Protein AF-A0A2V0PRF2-F1 (afdb_monomer)

Radius of gyration: 30.14 Å; Cα contacts (8 Å, |Δi|>4): 1017; chains: 1; bounding box: 95×59×91 Å

Foldseek 3Di:
DDDDDDDDDDDDDDPDDDDPDDDDDDDDDDDDDDDDPPPPVVVVVVVVVVVVVVVVPPPDPDDDPPVVVVPVVVVVVVVVVPDDDDDDDDDDDDDDDDDDDDDPVVVVVVVVVVVVVVVVVVVVVVVPPDDLPDLPLDDPCQPVLDDPQLPDDVPDPAWDKDWDNALRGRCSVNVPPQPQDDQLPPDDDPGALNVVCVVVVWTKMWHWAPAPPIFIAIDTDCQFAVAQRVCCNPHVDHLLQVLLVLCVLQLCCCQPVLEAEEEAALCQLNRSVLSNLSSNAQYEYEDQDSNSVSSNSSRCSRRVSSVRYHYDNAHAFLDFPPFFWKFWAQQGYNRSQTATVSLSPDPVDCSVDGTDIGGHTYDAPCVVQVQAAHSEYEEEHNLRRLGNLNSCVVCLLVLRYFKYKYKQFLQSCVSVVVLLCSLSRLVSVLVCCDHNNNWWKFFPDDDDDPDPPPHSPDDAAAGATADNLQSVQSNLQSVQCVVQNQQRSFDFFPLCVVLLLEDRDPPLSGDQSHQRQQAQGMGMMMIGPDPVCVRRRHHQHDGQEGPPDQLLQFLAHDPPDDCFFGNNHGLVVLLVVCVVVVPDQSRSSNSQSSRSHDNDDVDDDVVSRCSRRVCSNVVRGRDDD

Nearest PDB structures (foldseek):
  3egi-assembly1_C  TM=5.887E-01  e=9.702E-04  Homo sapiens
  3egi-assembly1_D  TM=5.951E-01  e=1.515E-03  Homo sapiens
  4htf-assembly1_B  TM=4.387E-01  e=1.282E-03  Escherichia coli O157:H7
  7fbo-assembly1_A  TM=4.657E-01  e=1.433E-03  Streptomyces sp. RI-18-2
  8ryd-assembly1_B  TM=5.521E-01  e=2.325E-02  Pseudomonas aeruginosa

Organism: NCBI:txid307507

Mean predicted aligned error: 15.58 Å

Secondary structure (DSSP, 8-state):
------------------------------------SSHHHHHHHHHHHHHHHHHTT---SS--SSSHHHHHHHHHHHHTTS---------------------HHHHHHHHHHHHHHHHHHHHHHHTT-S------S--TTTTSS---S----TTS-TT--EE--STT----TTS-S--S-SS-TT--SSS-HHHHHHHTT---EEEE-SSSSP-EEEE--TTTBTTHHHHHHHHS-SSHHHHHHHHHHHIIIIIITS--EEEEES-TT-HHHHHHHHTT-EEEEE---HHHHHHHHHHHHHTT-TTTEEEE-EEE-SSTTSS-EEEEE-SSB-GGG-EETTTT--TTS--SSPPEEEEEEEE-HHHHHTT--BSEEEE-STT-HHHHHHTTHHHHHTT-B-EEEEEE-THHHHHTT-GGGGGHHHHHHHHHHSSTT--EEEEE--SS-----S-TTSPP-PPEEE-HHHHHHHHHHHHHHHHH-GGGS-PPPHHHHHTT-S---TTTTS-TTSSGGG-SS-EEEEEE--TTTHHHH-SSBPSSS-TTS-TTT-SSPPTTT-SEEGGGEEHHHHHHHHHHTT--HHHHHHHHHHTT----TTS--HHHHHHHHHHHHHT-SSS--

Structure (mmCIF, N/CA/C/O backbone):
data_AF-A0A2V0PRF2-F1
#
_entry.id   AF-A0A2V0PRF2-F1
#
loop_
_atom_site.group_PDB
_atom_site.id
_atom_site.type_symbol
_atom_site.label_atom_id
_atom_site.label_alt_id
_atom_site.label_comp_id
_atom_site.label_asym_id
_atom_site.label_entity_id
_atom_site.label_seq_id
_atom_site.pdbx_PDB_ins_code
_atom_site.Cartn_x
_atom_site.Cartn_y
_atom_site.Cartn_z
_atom_site.occupancy
_atom_site.B_iso_or_equiv
_atom_site.auth_seq_id
_atom_site.auth_comp_id
_atom_site.auth_asym_id
_atom_site.auth_atom_id
_atom_site.pdbx_PDB_model_num
ATOM 1 N N . MET A 1 1 ? -32.123 -7.898 -39.914 1.00 29.69 1 MET A N 1
ATOM 2 C CA . MET A 1 1 ? -32.311 -8.530 -41.232 1.00 29.69 1 MET A CA 1
ATOM 3 C C . MET A 1 1 ? -31.373 -9.713 -41.287 1.00 29.69 1 MET A C 1
ATOM 5 O O . MET A 1 1 ? -30.166 -9.516 -41.301 1.00 29.69 1 MET A O 1
ATOM 9 N N . ASP A 1 2 ? -31.953 -10.904 -41.193 1.00 25.97 2 ASP A N 1
ATOM 10 C CA . ASP A 1 2 ? -31.280 -12.188 -41.360 1.00 25.97 2 ASP A CA 1
ATOM 11 C C . ASP A 1 2 ? -30.838 -12.408 -42.809 1.00 25.97 2 ASP A C 1
ATOM 13 O O . ASP A 1 2 ? -31.520 -11.962 -43.732 1.00 25.97 2 ASP A O 1
ATOM 17 N N . LEU A 1 3 ? -29.748 -13.166 -42.978 1.00 24.22 3 LEU A N 1
ATOM 18 C CA . LEU A 1 3 ? -29.686 -14.452 -43.698 1.00 24.22 3 LEU A CA 1
ATOM 19 C C . LEU A 1 3 ? -28.288 -14.664 -44.305 1.00 24.22 3 LEU A C 1
ATOM 21 O O . LEU A 1 3 ? -27.900 -13.967 -45.237 1.00 24.22 3 LEU A O 1
ATOM 25 N N . LEU A 1 4 ? -27.562 -15.676 -43.815 1.00 28.59 4 LEU A N 1
ATOM 26 C CA . LEU A 1 4 ? -27.234 -16.921 -44.538 1.00 28.59 4 LEU A CA 1
ATOM 27 C C . LEU A 1 4 ? -26.155 -17.713 -43.769 1.00 28.59 4 LEU A C 1
ATOM 29 O O . LEU A 1 4 ? -25.114 -17.178 -43.401 1.00 28.59 4 LEU A O 1
ATOM 33 N N . GLY A 1 5 ? -26.452 -18.990 -43.500 1.00 22.92 5 GLY A N 1
ATOM 34 C CA . GLY A 1 5 ? -25.645 -19.918 -42.701 1.00 22.92 5 GLY A CA 1
ATOM 35 C C . GLY A 1 5 ? -24.659 -20.798 -43.506 1.00 22.92 5 GLY A C 1
ATOM 36 O O . GLY A 1 5 ? -24.055 -20.316 -44.459 1.00 22.92 5 GLY A O 1
ATOM 37 N N . PRO A 1 6 ? -24.423 -22.069 -43.110 1.00 38.72 6 PRO A N 1
ATOM 38 C CA . PRO A 1 6 ? -23.090 -22.511 -42.682 1.00 38.72 6 PRO A CA 1
ATOM 39 C C . PRO A 1 6 ? -22.491 -23.679 -43.496 1.00 38.72 6 PRO A C 1
ATOM 41 O O . PRO A 1 6 ? -23.211 -24.561 -43.951 1.00 38.72 6 PRO A O 1
ATOM 44 N N . ALA A 1 7 ? -21.157 -23.738 -43.597 1.00 24.64 7 ALA A N 1
ATOM 45 C CA . ALA A 1 7 ? -20.334 -24.895 -44.011 1.00 24.64 7 ALA A CA 1
ATOM 46 C C . ALA A 1 7 ? -18.846 -24.505 -43.826 1.00 24.64 7 ALA A C 1
ATOM 48 O O . ALA A 1 7 ? -18.511 -23.348 -44.022 1.00 24.64 7 ALA A O 1
ATOM 49 N N . SER A 1 8 ? -17.856 -25.330 -43.481 1.00 24.64 8 SER A N 1
ATOM 50 C CA . SER A 1 8 ? -17.729 -26.774 -43.286 1.00 24.64 8 SER A CA 1
ATOM 51 C C . SER A 1 8 ? -16.437 -27.051 -42.488 1.00 24.64 8 SER A C 1
ATOM 53 O O . SER A 1 8 ? -15.533 -26.219 -42.420 1.00 24.64 8 SER A O 1
ATOM 55 N N . LYS A 1 9 ? -16.362 -28.236 -41.877 1.00 27.78 9 LYS A N 1
ATOM 56 C CA . LYS A 1 9 ? -15.191 -28.780 -41.178 1.00 27.78 9 LYS A CA 1
ATOM 57 C C . LYS A 1 9 ? -14.053 -29.085 -42.164 1.00 27.78 9 LYS A C 1
ATOM 59 O O . LYS A 1 9 ? -14.246 -29.888 -43.070 1.00 27.78 9 LYS A O 1
ATOM 64 N N . ALA A 1 10 ? -12.852 -28.581 -41.891 1.00 26.11 10 ALA A N 1
ATOM 65 C CA . ALA A 1 10 ? -11.599 -29.157 -42.378 1.00 26.11 10 ALA A CA 1
ATOM 66 C C . ALA A 1 10 ? -10.557 -29.099 -41.253 1.00 26.11 10 ALA A C 1
ATOM 68 O O . ALA A 1 10 ? -10.293 -28.045 -40.678 1.00 26.11 10 ALA A O 1
ATOM 69 N N . GLY A 1 11 ? -10.034 -30.267 -40.881 1.00 26.08 11 GLY A N 1
ATOM 70 C CA . GLY A 1 11 ? -9.089 -30.428 -39.787 1.00 26.08 11 GLY A CA 1
ATOM 71 C C . GLY A 1 11 ? -7.714 -29.863 -40.124 1.00 26.08 11 GLY A C 1
ATOM 72 O O . GLY A 1 11 ? -7.108 -30.238 -41.124 1.00 26.08 11 GLY A O 1
ATOM 73 N N . ALA A 1 12 ? -7.192 -29.033 -39.227 1.00 26.14 12 ALA A N 1
ATOM 74 C CA . ALA A 1 12 ? -5.776 -28.717 -39.142 1.00 26.14 12 ALA A CA 1
ATOM 75 C C . ALA A 1 12 ? -5.270 -29.176 -37.770 1.00 26.14 12 ALA A C 1
ATOM 77 O O . ALA A 1 12 ? -5.817 -28.819 -36.725 1.00 26.14 12 ALA A O 1
ATOM 78 N N . LYS A 1 13 ? -4.251 -30.038 -37.793 1.00 25.23 13 LYS A N 1
ATOM 79 C CA . LYS A 1 13 ? -3.547 -30.574 -36.625 1.00 25.23 13 LYS A CA 1
ATOM 80 C C . LYS A 1 13 ? -3.116 -29.431 -35.696 1.00 25.23 13 LYS A C 1
ATOM 82 O O . LYS A 1 13 ? -2.273 -28.622 -36.070 1.00 25.23 13 LYS A O 1
ATOM 87 N N . ARG A 1 14 ? -3.653 -29.407 -34.472 1.00 24.80 14 ARG A N 1
ATOM 88 C CA . ARG A 1 14 ? -3.139 -28.584 -33.369 1.00 24.80 14 ARG A CA 1
ATOM 89 C C . ARG A 1 14 ? -1.731 -29.071 -33.010 1.00 24.80 14 ARG A C 1
ATOM 91 O O . ARG A 1 14 ? -1.584 -30.140 -32.427 1.00 24.80 14 ARG A O 1
ATOM 98 N N . ARG A 1 15 ? -0.704 -28.293 -33.354 1.00 25.70 15 ARG A N 1
ATOM 99 C CA . ARG A 1 15 ? 0.551 -28.267 -32.592 1.00 25.70 15 ARG A CA 1
ATOM 100 C C . ARG A 1 15 ? 0.304 -27.318 -31.421 1.00 25.70 15 ARG A C 1
ATOM 102 O O . ARG A 1 15 ? -0.034 -26.161 -31.649 1.00 25.70 15 ARG A O 1
ATOM 109 N N . GLY A 1 16 ? 0.339 -27.843 -30.199 1.00 25.50 16 GLY A N 1
ATOM 110 C CA . GLY A 1 16 ? 0.165 -27.041 -28.989 1.00 25.50 16 GLY A CA 1
ATOM 111 C C . GLY A 1 16 ? 1.356 -26.101 -28.772 1.00 25.50 16 GLY A C 1
ATOM 112 O O . GLY A 1 16 ? 2.463 -26.440 -29.194 1.00 25.50 16 GLY A O 1
ATOM 113 N N . PRO A 1 17 ? 1.166 -24.940 -28.127 1.00 26.80 17 PRO A N 1
ATOM 114 C CA . PRO A 1 17 ? 2.283 -24.173 -27.612 1.00 26.80 17 PRO A CA 1
ATOM 115 C C . PRO A 1 17 ? 2.767 -24.815 -26.308 1.00 26.80 17 PRO A C 1
ATOM 117 O O . PRO A 1 17 ? 1.995 -25.057 -25.380 1.00 26.80 17 PRO A O 1
ATOM 120 N N . HIS A 1 18 ? 4.058 -25.130 -26.292 1.00 24.34 18 HIS A N 1
ATOM 121 C CA . HIS A 1 18 ? 4.812 -25.573 -25.131 1.00 24.34 18 HIS A CA 1
ATOM 122 C C . HIS A 1 18 ? 4.741 -24.507 -24.031 1.00 24.34 18 HIS A C 1
ATOM 124 O O . HIS A 1 18 ? 5.303 -23.426 -24.174 1.00 24.34 18 HIS A O 1
ATOM 130 N N . ALA A 1 19 ? 4.063 -24.829 -22.932 1.00 24.36 19 ALA A N 1
ATOM 131 C CA . ALA A 1 19 ? 4.240 -24.141 -21.665 1.00 24.36 19 ALA A CA 1
ATOM 132 C C . ALA A 1 19 ? 5.556 -24.635 -21.048 1.00 24.36 19 ALA A C 1
ATOM 134 O O . ALA A 1 19 ? 5.677 -25.816 -20.714 1.00 24.36 19 ALA A O 1
ATOM 135 N N . TYR A 1 20 ? 6.547 -23.755 -20.919 1.00 22.59 20 TYR A N 1
ATOM 136 C CA . TYR A 1 20 ? 7.705 -24.016 -20.070 1.00 22.59 20 TYR A CA 1
ATOM 137 C C . TYR A 1 20 ? 7.270 -23.857 -18.611 1.00 22.59 20 TYR A C 1
ATOM 139 O O . TYR A 1 20 ? 7.243 -22.766 -18.055 1.00 22.59 20 TYR A O 1
ATOM 147 N N . VAL A 1 21 ? 6.887 -24.984 -18.016 1.00 21.50 21 VAL A N 1
ATOM 148 C CA . VAL A 1 21 ? 6.813 -25.185 -16.571 1.00 21.50 21 VAL A CA 1
ATOM 149 C C . VAL A 1 21 ? 8.146 -25.792 -16.154 1.00 21.50 21 VAL A C 1
ATOM 151 O O . VAL A 1 21 ? 8.481 -26.882 -16.609 1.00 21.50 21 VAL A O 1
ATOM 154 N N . HIS A 1 22 ? 8.878 -25.141 -15.255 1.00 25.11 22 HIS A N 1
ATOM 155 C CA . HIS A 1 22 ? 9.787 -25.859 -14.367 1.00 25.11 22 HIS A CA 1
ATOM 156 C C . HIS A 1 22 ? 9.635 -25.342 -12.940 1.00 25.11 22 HIS A C 1
ATOM 158 O O . HIS A 1 22 ? 10.240 -24.359 -12.529 1.00 25.11 22 HIS A O 1
ATOM 164 N N . ALA A 1 23 ? 8.809 -26.069 -12.190 1.00 22.52 23 ALA A N 1
ATOM 165 C CA . ALA A 1 23 ? 8.981 -26.248 -10.763 1.00 22.52 23 ALA A CA 1
ATOM 166 C C . ALA A 1 23 ? 10.203 -27.152 -10.526 1.00 22.52 23 ALA A C 1
ATOM 168 O O . ALA A 1 23 ? 10.383 -28.155 -11.222 1.00 22.52 23 ALA A O 1
ATOM 169 N N . LEU A 1 24 ? 11.011 -26.830 -9.520 1.00 23.36 24 LEU A N 1
ATOM 170 C CA . LEU A 1 24 ? 11.963 -27.758 -8.915 1.00 23.36 24 LEU A CA 1
ATOM 171 C C . LEU A 1 24 ? 11.777 -27.697 -7.400 1.00 23.36 24 LEU A C 1
ATOM 173 O O . LEU A 1 24 ? 12.422 -26.931 -6.695 1.00 23.36 24 LEU A O 1
ATOM 177 N N . ALA A 1 25 ? 10.868 -28.537 -6.915 1.00 21.58 25 ALA A N 1
ATOM 178 C CA . ALA A 1 25 ? 10.921 -29.059 -5.562 1.00 21.58 25 ALA A CA 1
ATOM 179 C C . ALA A 1 25 ? 11.665 -30.396 -5.624 1.00 21.58 25 ALA A C 1
ATOM 181 O O . ALA A 1 25 ? 11.168 -31.309 -6.275 1.00 21.58 25 ALA A O 1
ATOM 182 N N . MET A 1 26 ? 12.813 -30.536 -4.951 1.00 22.86 26 MET A N 1
ATOM 183 C CA . MET A 1 26 ? 13.276 -31.832 -4.436 1.00 22.86 26 MET A CA 1
ATOM 184 C C . MET A 1 26 ? 14.108 -31.666 -3.156 1.00 22.86 26 MET A C 1
ATOM 186 O O . MET A 1 26 ? 15.050 -30.886 -3.069 1.00 22.86 26 MET A O 1
ATOM 190 N N . THR A 1 27 ? 13.698 -32.459 -2.171 1.00 22.50 27 THR A N 1
ATOM 191 C CA . THR A 1 27 ? 14.249 -32.734 -0.838 1.00 22.50 27 THR A CA 1
ATOM 192 C C . THR A 1 27 ? 15.746 -33.080 -0.801 1.00 22.50 27 THR A C 1
ATOM 194 O O . THR A 1 27 ? 16.223 -33.747 -1.722 1.00 22.50 27 THR A O 1
ATOM 197 N N . PRO A 1 28 ? 16.473 -32.807 0.304 1.00 24.98 28 PRO A N 1
ATOM 198 C CA . PRO A 1 28 ? 17.840 -33.283 0.472 1.00 24.98 28 PRO A CA 1
ATOM 199 C C . PRO A 1 28 ? 17.897 -34.682 1.118 1.00 24.98 28 PRO A C 1
ATOM 201 O O . PRO A 1 28 ? 17.396 -34.907 2.220 1.00 24.98 28 PRO A O 1
ATOM 204 N N . ARG A 1 29 ? 18.603 -35.615 0.470 1.00 23.17 29 ARG A N 1
ATOM 205 C CA . ARG A 1 29 ? 19.338 -36.707 1.136 1.00 23.17 29 ARG A CA 1
ATOM 206 C C . ARG A 1 29 ? 20.805 -36.611 0.719 1.00 23.17 29 ARG A C 1
ATOM 208 O O . ARG A 1 29 ? 21.102 -36.338 -0.437 1.00 23.17 29 ARG A O 1
ATOM 215 N N . GLY A 1 30 ? 21.694 -36.728 1.704 1.00 23.64 30 GLY A N 1
ATOM 216 C CA . GLY A 1 30 ? 23.056 -36.199 1.651 1.00 23.64 30 GLY A CA 1
ATOM 217 C C . GLY A 1 30 ? 24.133 -37.075 1.012 1.00 23.64 30 GLY A C 1
ATOM 218 O O . GLY A 1 30 ? 23.938 -38.264 0.794 1.00 23.64 30 GLY A O 1
ATOM 219 N N . SER A 1 31 ? 25.308 -36.463 0.829 1.00 22.80 31 SER A N 1
ATOM 220 C CA . SER A 1 31 ? 26.638 -37.076 0.985 1.00 22.80 31 SER A CA 1
ATOM 221 C C . SER A 1 31 ? 27.746 -36.007 0.887 1.00 22.80 31 SER A C 1
ATOM 223 O O . SER A 1 31 ? 27.827 -35.278 -0.094 1.00 22.80 31 SER A O 1
ATOM 225 N N . SER A 1 32 ? 28.561 -35.939 1.942 1.00 27.31 32 SER A N 1
ATOM 226 C CA . SER A 1 32 ? 29.949 -35.453 2.100 1.00 27.31 32 SER A CA 1
ATOM 227 C C . SER A 1 32 ? 30.761 -34.868 0.918 1.00 27.31 32 SER A C 1
ATOM 229 O O . SER A 1 32 ? 30.954 -35.545 -0.086 1.00 27.31 32 SER A O 1
ATOM 231 N N . GLY A 1 33 ? 31.471 -33.752 1.186 1.00 24.98 33 GLY A N 1
ATOM 232 C CA . GLY A 1 33 ? 32.908 -33.617 0.857 1.00 24.98 33 GLY A CA 1
ATOM 233 C C . GLY A 1 33 ? 33.387 -32.394 0.044 1.00 24.98 33 GLY A C 1
ATOM 234 O O . GLY A 1 33 ? 33.352 -32.430 -1.174 1.00 24.98 33 GLY A O 1
ATOM 235 N N . GLY A 1 34 ? 33.985 -31.402 0.730 1.00 27.88 34 GLY A N 1
ATOM 236 C CA . GLY A 1 34 ? 35.212 -30.693 0.301 1.00 27.88 34 GLY A CA 1
ATOM 237 C C . GLY A 1 34 ? 35.130 -29.448 -0.608 1.00 27.88 34 GLY A C 1
ATOM 238 O O . GLY A 1 34 ? 34.892 -29.584 -1.798 1.00 27.88 34 GLY A O 1
ATOM 239 N N . ALA A 1 35 ? 35.482 -28.263 -0.070 1.00 28.45 35 ALA A N 1
ATOM 240 C CA . ALA A 1 35 ? 36.445 -27.293 -0.652 1.00 28.45 35 ALA A CA 1
ATOM 241 C C . ALA A 1 35 ? 36.462 -25.952 0.130 1.00 28.45 35 ALA A C 1
ATOM 243 O O . ALA A 1 35 ? 35.552 -25.141 0.008 1.00 28.45 35 ALA A O 1
ATOM 244 N N . GLY A 1 36 ? 37.526 -25.699 0.908 1.00 32.12 36 GLY A N 1
ATOM 245 C CA . GLY A 1 36 ? 37.708 -24.503 1.754 1.00 32.12 36 GLY A CA 1
ATOM 246 C C . GLY A 1 36 ? 38.948 -23.652 1.439 1.00 32.12 36 GLY A C 1
ATOM 247 O O . GLY A 1 36 ? 39.437 -22.956 2.319 1.00 32.12 36 GLY A O 1
ATOM 248 N N . ALA A 1 37 ? 39.495 -23.696 0.219 1.00 35.78 37 ALA A N 1
ATOM 249 C CA . ALA A 1 37 ? 40.775 -23.037 -0.097 1.00 35.78 37 ALA A CA 1
ATOM 250 C C . ALA A 1 37 ? 40.674 -21.731 -0.920 1.00 35.78 37 ALA A C 1
ATOM 252 O O . ALA A 1 37 ? 41.678 -21.046 -1.086 1.00 35.78 37 ALA A O 1
ATOM 253 N N . ALA A 1 38 ? 39.492 -21.338 -1.412 1.00 33.38 38 ALA A N 1
ATOM 254 C CA . ALA A 1 38 ? 39.351 -20.146 -2.265 1.00 33.38 38 ALA A CA 1
ATOM 255 C C . ALA A 1 38 ? 39.088 -18.831 -1.491 1.00 33.38 38 ALA A C 1
ATOM 257 O O . ALA A 1 38 ? 39.388 -17.753 -1.996 1.00 33.38 38 ALA A O 1
ATOM 258 N N . GLY A 1 39 ? 38.581 -18.896 -0.251 1.00 32.72 39 GLY A N 1
ATOM 259 C CA . GLY A 1 39 ? 38.148 -17.712 0.513 1.00 32.72 39 GLY A CA 1
ATOM 260 C C . GLY A 1 39 ? 39.260 -16.902 1.197 1.00 32.72 39 GLY A C 1
ATOM 261 O O . GLY A 1 39 ? 39.084 -15.716 1.457 1.00 32.72 39 GLY A O 1
ATOM 262 N N . ALA A 1 40 ? 40.427 -17.495 1.466 1.00 33.91 40 ALA A N 1
ATOM 263 C CA . ALA A 1 40 ? 41.487 -16.830 2.236 1.00 33.91 40 ALA A CA 1
ATOM 264 C C . ALA A 1 40 ? 42.335 -15.844 1.409 1.00 33.91 40 ALA A C 1
ATOM 266 O O . ALA A 1 40 ? 42.948 -14.934 1.966 1.00 33.91 40 ALA A O 1
ATOM 267 N N . ARG A 1 41 ? 42.362 -15.994 0.079 1.00 34.06 41 ARG A N 1
ATOM 268 C CA . ARG A 1 41 ? 43.188 -15.159 -0.810 1.00 34.06 41 ARG A CA 1
ATOM 269 C C . ARG A 1 41 ? 42.540 -13.796 -1.098 1.00 34.06 41 ARG A C 1
ATOM 271 O O . ARG A 1 41 ? 43.235 -12.789 -1.134 1.00 34.06 41 ARG A O 1
ATOM 278 N N . VAL A 1 42 ? 41.207 -13.762 -1.160 1.00 36.91 42 VAL A N 1
ATOM 279 C CA . VAL A 1 42 ? 40.399 -12.551 -1.404 1.00 36.91 42 VAL A CA 1
ATOM 280 C C . VAL A 1 42 ? 40.423 -11.588 -0.203 1.00 36.91 42 VAL A C 1
ATOM 282 O O . VAL A 1 42 ? 40.467 -10.373 -0.376 1.00 36.91 42 VAL A O 1
ATOM 285 N N . ALA A 1 43 ? 40.477 -12.109 1.030 1.00 34.66 43 ALA A N 1
ATOM 286 C CA . ALA A 1 43 ? 40.507 -11.286 2.245 1.00 34.66 43 ALA A CA 1
ATOM 287 C C . ALA A 1 43 ? 41.858 -10.571 2.476 1.00 34.66 43 ALA A C 1
ATOM 289 O O . ALA A 1 43 ? 41.893 -9.465 3.018 1.00 34.66 43 ALA A O 1
ATOM 290 N N . ALA A 1 44 ? 42.971 -11.174 2.045 1.00 36.66 44 ALA A N 1
ATOM 291 C CA . ALA A 1 44 ? 44.308 -10.598 2.203 1.00 36.66 44 ALA A CA 1
ATOM 292 C C . ALA A 1 44 ? 44.587 -9.465 1.196 1.00 36.66 44 ALA A C 1
ATOM 294 O O . ALA A 1 44 ? 45.215 -8.465 1.548 1.00 36.66 44 ALA A O 1
ATOM 295 N N . GLU A 1 45 ? 44.071 -9.580 -0.031 1.00 38.75 45 GLU A N 1
ATOM 296 C CA . GLU A 1 45 ? 44.194 -8.540 -1.062 1.00 38.75 45 GLU A CA 1
ATOM 297 C C . GLU A 1 45 ? 43.333 -7.304 -0.727 1.00 38.75 45 GLU A C 1
ATOM 299 O O . GLU A 1 45 ? 43.781 -6.169 -0.913 1.00 38.75 45 GLU A O 1
ATOM 304 N N . ALA A 1 46 ? 42.164 -7.500 -0.100 1.00 33.62 46 ALA A N 1
ATOM 305 C CA . ALA A 1 46 ? 41.312 -6.415 0.397 1.00 33.62 46 ALA A CA 1
ATOM 306 C C . ALA A 1 46 ? 41.952 -5.623 1.559 1.00 33.62 46 ALA A C 1
ATOM 308 O O . ALA A 1 46 ? 41.878 -4.393 1.589 1.00 33.62 46 ALA A O 1
ATOM 309 N N . ALA A 1 47 ? 42.637 -6.294 2.493 1.00 36.06 47 ALA A N 1
ATOM 310 C CA . ALA A 1 47 ? 43.299 -5.634 3.624 1.00 36.06 47 ALA A CA 1
ATOM 311 C C . ALA A 1 47 ? 44.532 -4.807 3.198 1.00 36.06 47 ALA A C 1
ATOM 313 O O . ALA A 1 47 ? 44.770 -3.719 3.731 1.00 36.06 47 ALA A O 1
ATOM 314 N N . ALA A 1 48 ? 45.286 -5.278 2.199 1.00 38.44 48 ALA A N 1
ATOM 315 C CA . ALA A 1 48 ? 46.438 -4.556 1.653 1.00 38.44 48 ALA A CA 1
ATOM 316 C C . ALA A 1 48 ? 46.026 -3.295 0.865 1.00 38.44 48 ALA A C 1
ATOM 318 O O . ALA A 1 48 ? 46.680 -2.254 0.976 1.00 38.44 48 ALA A O 1
ATOM 319 N N . ALA A 1 49 ? 44.905 -3.351 0.133 1.00 37.53 49 ALA A N 1
ATOM 320 C CA . ALA A 1 49 ? 44.360 -2.207 -0.602 1.00 37.53 49 ALA A CA 1
ATOM 321 C C . ALA A 1 49 ? 43.859 -1.082 0.328 1.00 37.53 49 ALA A C 1
ATOM 323 O O . ALA A 1 49 ? 44.037 0.101 0.025 1.00 37.53 49 ALA A O 1
ATOM 324 N N . VAL A 1 50 ? 43.296 -1.430 1.493 1.00 38.25 50 VAL A N 1
ATOM 325 C CA . VAL A 1 50 ? 42.839 -0.465 2.512 1.00 38.25 50 VAL A CA 1
ATOM 326 C C . VAL A 1 50 ? 44.021 0.218 3.216 1.00 38.25 50 VAL A C 1
ATOM 328 O O . VAL A 1 50 ? 44.003 1.436 3.408 1.00 38.25 50 VAL A O 1
ATOM 331 N N . ALA A 1 51 ? 45.090 -0.523 3.527 1.00 39.09 51 ALA A N 1
ATOM 332 C CA . ALA A 1 51 ? 46.293 0.026 4.158 1.00 39.09 51 ALA A CA 1
ATOM 333 C C . ALA A 1 51 ? 47.071 0.990 3.236 1.00 39.09 51 ALA A C 1
ATOM 335 O O . ALA A 1 51 ? 47.553 2.031 3.689 1.00 39.09 51 ALA A O 1
ATOM 336 N N . ALA A 1 52 ? 47.140 0.700 1.931 1.00 40.03 52 ALA A N 1
ATOM 337 C CA . ALA A 1 52 ? 47.797 1.571 0.952 1.00 40.03 52 ALA A CA 1
ATOM 338 C C . ALA A 1 52 ? 47.039 2.896 0.727 1.00 40.03 52 ALA A C 1
ATOM 340 O O . ALA A 1 52 ? 47.660 3.943 0.536 1.00 40.03 52 ALA A O 1
ATOM 341 N N . ARG A 1 53 ? 45.699 2.879 0.816 1.00 38.22 53 ARG A N 1
ATOM 342 C CA . ARG A 1 53 ? 44.844 4.074 0.682 1.00 38.22 53 ARG A CA 1
ATOM 343 C C . ARG A 1 53 ? 44.913 4.987 1.915 1.00 38.22 53 ARG A C 1
ATOM 345 O O . ARG A 1 53 ? 44.851 6.205 1.769 1.00 38.22 53 ARG A O 1
ATOM 352 N N . ALA A 1 54 ? 45.117 4.417 3.107 1.00 39.44 54 ALA A N 1
ATOM 353 C CA . ALA A 1 54 ? 45.290 5.164 4.357 1.00 39.44 54 ALA A CA 1
ATOM 354 C C . ALA A 1 54 ? 46.640 5.910 4.439 1.00 39.44 54 ALA A C 1
ATOM 356 O O . ALA A 1 54 ? 46.709 7.004 4.997 1.00 39.44 54 ALA A O 1
ATOM 357 N N . ALA A 1 55 ? 47.703 5.373 3.829 1.00 40.84 55 ALA A N 1
ATOM 358 C CA . ALA A 1 55 ? 49.028 6.002 3.817 1.00 40.84 55 ALA A CA 1
ATOM 359 C C . ALA A 1 55 ? 49.137 7.225 2.874 1.00 40.84 55 ALA A C 1
ATOM 361 O O . ALA A 1 55 ? 50.035 8.051 3.038 1.00 40.84 55 ALA A O 1
ATOM 362 N N . GLY A 1 56 ? 48.222 7.377 1.907 1.00 40.16 56 GLY A N 1
ATOM 363 C CA . GLY A 1 56 ? 48.223 8.481 0.934 1.00 40.16 56 GLY A CA 1
ATOM 364 C C . GLY A 1 56 ? 47.619 9.803 1.430 1.00 40.16 56 GLY A C 1
ATOM 365 O O . GLY A 1 56 ? 47.871 10.846 0.835 1.00 40.16 56 GLY A O 1
ATOM 366 N N . LEU A 1 57 ? 46.855 9.788 2.527 1.00 39.97 57 LEU A N 1
ATOM 367 C CA . LEU A 1 57 ? 46.112 10.953 3.038 1.00 39.97 57 LEU A CA 1
ATOM 368 C C . LEU A 1 57 ? 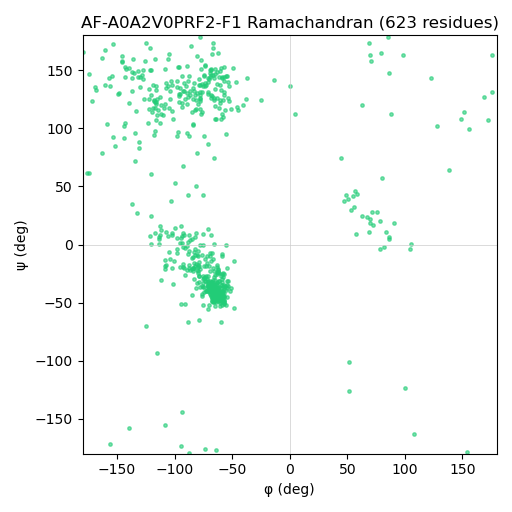46.867 11.776 4.104 1.00 39.97 57 LEU A C 1
ATOM 370 O O . LEU A 1 57 ? 46.359 12.789 4.575 1.00 39.97 57 LEU A O 1
ATOM 374 N N . ALA A 1 58 ? 48.099 11.401 4.461 1.00 39.88 58 ALA A N 1
ATOM 375 C CA . ALA A 1 58 ? 48.879 12.039 5.529 1.00 39.88 58 ALA A CA 1
ATOM 376 C C . ALA A 1 58 ? 49.925 13.056 5.021 1.00 39.88 58 ALA A C 1
ATOM 378 O O . ALA A 1 58 ? 51.103 12.986 5.375 1.00 39.88 58 ALA A O 1
ATOM 379 N N . ARG A 1 59 ? 49.518 14.028 4.195 1.00 43.53 59 ARG A N 1
ATOM 380 C CA . ARG A 1 59 ? 50.358 15.192 3.849 1.00 43.53 59 ARG A CA 1
ATOM 381 C C . ARG A 1 59 ? 49.566 16.498 3.916 1.00 43.53 59 ARG A C 1
ATOM 383 O O . ARG A 1 59 ? 49.278 17.074 2.884 1.00 43.53 59 ARG A O 1
ATOM 390 N N . HIS A 1 60 ? 49.225 16.961 5.120 1.00 34.41 60 HIS A N 1
ATOM 391 C CA . HIS A 1 60 ? 49.075 18.391 5.447 1.00 34.41 60 HIS A CA 1
ATOM 392 C C . HIS A 1 60 ? 48.952 18.581 6.975 1.00 34.41 60 HIS A C 1
ATOM 394 O O . HIS A 1 60 ? 48.229 17.818 7.618 1.00 34.41 60 HIS A O 1
ATOM 400 N N . PRO A 1 61 ? 49.640 19.562 7.594 1.00 36.84 61 PRO A N 1
ATOM 401 C CA . PRO A 1 61 ? 49.678 19.688 9.044 1.00 36.84 61 PRO A CA 1
ATOM 402 C C . PRO A 1 61 ? 48.652 20.723 9.525 1.00 36.84 61 PRO A C 1
ATOM 404 O O . PRO A 1 61 ? 48.968 21.904 9.565 1.00 36.84 61 PRO A O 1
ATOM 407 N N . ALA A 1 62 ? 47.43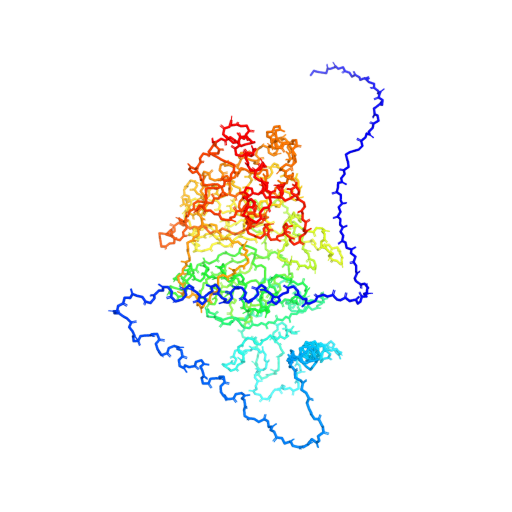8 20.287 9.881 1.00 43.69 62 ALA A N 1
ATOM 408 C CA . ALA A 1 62 ? 46.545 20.983 10.827 1.00 43.69 62 ALA A CA 1
ATOM 409 C C . ALA A 1 62 ? 45.251 20.185 11.101 1.00 43.69 62 ALA A C 1
ATOM 411 O O . ALA A 1 62 ? 44.169 20.670 10.813 1.00 43.69 62 ALA A O 1
ATOM 412 N N . THR A 1 63 ? 45.357 18.972 11.660 1.00 43.59 63 THR A N 1
ATOM 413 C CA . THR A 1 63 ? 44.271 18.256 12.387 1.00 43.59 63 THR A CA 1
ATOM 414 C C . THR A 1 63 ? 44.845 16.968 12.990 1.00 43.59 63 THR A C 1
ATOM 416 O O . THR A 1 63 ? 44.486 15.856 12.623 1.00 43.59 63 THR A O 1
ATOM 419 N N . GLY A 1 64 ? 45.820 17.112 13.893 1.00 38.47 64 GLY A N 1
ATOM 420 C CA . GLY A 1 64 ? 46.542 15.985 14.504 1.00 38.47 64 GLY A CA 1
ATOM 421 C C . GLY A 1 64 ? 45.978 15.476 15.836 1.00 38.47 64 GLY A C 1
ATOM 422 O O . GLY A 1 64 ? 46.520 14.526 16.384 1.00 38.47 64 GLY A O 1
ATOM 423 N N . ALA A 1 65 ? 44.917 16.083 16.383 1.00 36.41 65 ALA A N 1
ATOM 424 C CA . ALA A 1 65 ? 44.527 15.841 17.780 1.00 36.41 65 ALA A CA 1
ATOM 425 C C . ALA A 1 65 ? 43.240 15.017 17.995 1.00 36.41 65 ALA A C 1
ATOM 427 O O . ALA A 1 65 ? 43.022 14.544 19.104 1.00 36.41 65 ALA A O 1
ATOM 428 N N . VAL A 1 66 ? 42.401 14.785 16.976 1.00 39.91 66 VAL A N 1
ATOM 429 C CA . VAL A 1 66 ? 41.104 14.084 17.167 1.00 39.91 66 VAL A CA 1
ATOM 430 C C . VAL A 1 66 ? 41.147 12.603 16.751 1.00 39.91 66 VAL A C 1
ATOM 432 O O . VAL A 1 66 ? 40.319 11.811 17.184 1.00 39.91 66 VAL A O 1
ATOM 435 N N . VAL A 1 67 ? 42.175 12.172 16.014 1.00 41.50 67 VAL A N 1
ATOM 436 C CA . VAL A 1 67 ? 42.325 10.766 15.580 1.00 41.50 67 VAL A CA 1
ATOM 437 C C . VAL A 1 67 ? 42.993 9.882 16.654 1.00 41.50 67 VAL A C 1
ATOM 439 O O . VAL A 1 67 ? 42.799 8.670 16.671 1.00 41.50 67 VAL A O 1
ATOM 442 N N . TYR A 1 68 ? 43.711 10.469 17.619 1.00 33.53 68 TYR A N 1
ATOM 443 C CA . TYR A 1 68 ? 44.474 9.712 18.624 1.00 33.53 68 TYR A CA 1
ATOM 444 C C . TYR A 1 68 ? 43.643 9.156 19.798 1.00 33.53 68 TYR A C 1
ATOM 446 O O . TYR A 1 68 ? 44.077 8.197 20.432 1.00 33.53 68 TYR A O 1
ATOM 454 N N . MET A 1 69 ? 42.438 9.678 20.073 1.00 35.88 69 MET A N 1
ATOM 455 C CA . MET A 1 69 ? 41.578 9.129 21.140 1.00 35.88 69 MET A CA 1
ATOM 456 C C . MET A 1 69 ? 40.706 7.944 20.692 1.00 35.88 69 MET A C 1
ATOM 458 O O . MET A 1 69 ? 40.333 7.126 21.528 1.00 35.88 69 MET A O 1
ATOM 462 N N . ALA A 1 70 ? 40.443 7.780 19.391 1.00 37.91 70 ALA A N 1
ATOM 463 C CA . ALA A 1 70 ? 39.617 6.678 18.883 1.00 37.91 70 ALA A CA 1
ATOM 464 C C . ALA A 1 70 ? 40.394 5.357 18.684 1.00 37.91 70 ALA A C 1
ATOM 466 O O . ALA A 1 70 ? 39.796 4.285 18.684 1.00 37.91 70 ALA A O 1
ATOM 467 N N . LEU A 1 71 ? 41.728 5.409 18.571 1.00 39.69 71 LEU A N 1
ATOM 468 C CA . LEU A 1 71 ? 42.584 4.225 18.378 1.00 39.69 71 LEU A CA 1
ATOM 469 C C . LEU A 1 71 ? 43.127 3.620 19.690 1.00 39.69 71 LEU A C 1
ATOM 471 O O . LEU A 1 71 ? 43.488 2.445 19.716 1.00 39.69 71 LEU A O 1
ATOM 475 N N . GLY A 1 72 ? 43.140 4.373 20.798 1.00 34.03 72 GLY A N 1
ATOM 476 C CA . GLY A 1 72 ? 43.646 3.898 22.097 1.00 34.03 72 GLY A CA 1
ATOM 477 C C . GLY A 1 72 ? 42.723 2.911 22.827 1.00 34.03 72 GLY A C 1
ATOM 478 O O . GLY A 1 72 ? 43.204 2.033 23.539 1.00 34.03 72 GLY A O 1
ATOM 479 N N . GLY A 1 73 ? 41.404 3.002 22.618 1.00 35.75 73 GLY A N 1
ATOM 480 C CA . GLY A 1 73 ? 40.422 2.116 23.264 1.00 35.75 73 GLY A CA 1
ATOM 481 C C . GLY A 1 73 ? 40.376 0.700 22.679 1.00 35.75 73 GLY A C 1
ATOM 482 O O . GLY A 1 73 ? 40.076 -0.256 23.390 1.00 35.75 73 GLY A O 1
ATOM 483 N N . PHE A 1 74 ? 40.735 0.544 21.403 1.00 35.47 74 PHE A N 1
ATOM 484 C CA . PHE A 1 74 ? 40.665 -0.740 20.697 1.00 35.47 74 PHE A CA 1
ATOM 485 C C . PHE A 1 74 ? 41.844 -1.674 21.043 1.00 35.47 74 PHE A C 1
ATOM 487 O O . PHE A 1 74 ? 41.697 -2.894 21.037 1.00 35.47 74 PHE A O 1
ATOM 494 N N . LEU A 1 75 ? 43.004 -1.118 21.425 1.00 33.72 75 LEU A N 1
ATOM 495 C CA . LEU A 1 75 ? 44.204 -1.892 21.784 1.00 33.72 75 LEU A CA 1
ATOM 496 C C . LEU A 1 75 ? 44.159 -2.484 23.208 1.00 33.72 75 LEU A C 1
ATOM 498 O O . LEU A 1 75 ? 44.771 -3.519 23.460 1.00 33.72 75 LEU A O 1
ATOM 502 N N . ALA A 1 76 ? 43.420 -1.869 24.139 1.00 32.69 76 ALA A N 1
ATOM 503 C CA . ALA A 1 76 ? 43.298 -2.357 25.518 1.00 32.69 76 ALA A CA 1
ATOM 504 C C . ALA A 1 76 ? 42.392 -3.599 25.635 1.00 32.69 76 ALA A C 1
ATOM 506 O O . ALA A 1 76 ? 42.617 -4.455 26.490 1.00 32.69 76 ALA A O 1
ATOM 507 N N . TYR A 1 77 ? 41.411 -3.736 24.735 1.00 35.47 77 TYR A N 1
ATOM 508 C CA . TYR A 1 77 ? 40.499 -4.884 24.699 1.00 35.47 77 TYR A CA 1
ATOM 509 C C . TYR A 1 77 ? 41.182 -6.164 24.177 1.00 35.47 77 TYR A C 1
ATOM 511 O O . TYR A 1 77 ? 40.833 -7.269 24.583 1.00 35.47 77 TYR A O 1
ATOM 519 N N . LEU A 1 78 ? 42.223 -6.024 23.344 1.00 33.88 78 LEU A N 1
ATOM 520 C CA . LEU A 1 78 ? 43.013 -7.143 22.811 1.00 33.88 78 LEU A CA 1
ATOM 521 C C . LEU A 1 78 ? 44.030 -7.724 23.815 1.00 33.88 78 LEU A C 1
ATOM 523 O O . LEU A 1 78 ? 44.427 -8.879 23.675 1.00 33.88 78 LEU A O 1
ATOM 527 N N . LEU A 1 79 ? 44.434 -6.969 24.845 1.00 29.33 79 LEU A N 1
ATOM 528 C CA . LEU A 1 79 ? 45.463 -7.382 25.816 1.00 29.33 79 LEU A CA 1
ATOM 529 C C . LEU A 1 79 ? 44.927 -8.185 27.016 1.00 29.33 79 LEU A C 1
ATOM 531 O O . LEU A 1 79 ? 45.687 -8.925 27.636 1.00 29.33 79 LEU A O 1
ATOM 535 N N . LEU A 1 80 ? 43.628 -8.110 27.325 1.00 31.78 80 LEU A N 1
ATOM 536 C CA . LEU A 1 80 ? 43.016 -8.850 28.443 1.00 31.78 80 LEU A CA 1
ATOM 537 C C . LEU A 1 80 ? 42.627 -10.299 28.101 1.00 31.78 80 LEU A C 1
ATOM 539 O O . LEU A 1 80 ? 42.358 -11.084 29.004 1.00 31.78 80 LEU A O 1
ATOM 543 N N . ALA A 1 81 ? 42.657 -10.685 26.823 1.00 33.78 81 ALA A N 1
ATOM 544 C CA . ALA A 1 81 ? 42.294 -12.034 26.382 1.00 33.78 81 ALA A CA 1
ATOM 545 C C . ALA A 1 81 ? 43.472 -13.037 26.353 1.00 33.78 81 ALA A C 1
ATOM 547 O O . ALA A 1 81 ? 43.261 -14.198 26.013 1.00 33.78 81 ALA A O 1
ATOM 548 N N . PHE A 1 82 ? 44.706 -12.624 26.693 1.00 30.36 82 PHE A N 1
ATOM 549 C CA . PHE A 1 82 ? 45.919 -13.426 26.438 1.00 30.36 82 PHE A CA 1
ATOM 550 C C . PHE A 1 82 ? 46.675 -13.957 27.677 1.00 30.36 82 PHE A C 1
ATOM 552 O O . PHE A 1 82 ? 47.721 -14.586 27.521 1.00 30.36 82 PHE A O 1
ATOM 559 N N . VAL A 1 83 ? 46.181 -13.766 28.910 1.00 29.14 83 VAL A N 1
ATOM 560 C CA . VAL A 1 83 ? 46.872 -14.236 30.134 1.00 29.14 83 VAL A CA 1
ATOM 561 C C . VAL A 1 83 ? 46.035 -15.270 30.896 1.00 29.14 83 VAL A C 1
ATOM 563 O O . VAL A 1 83 ? 45.207 -14.930 31.731 1.00 29.14 83 VAL A O 1
ATOM 566 N N . GLY A 1 84 ? 46.299 -16.549 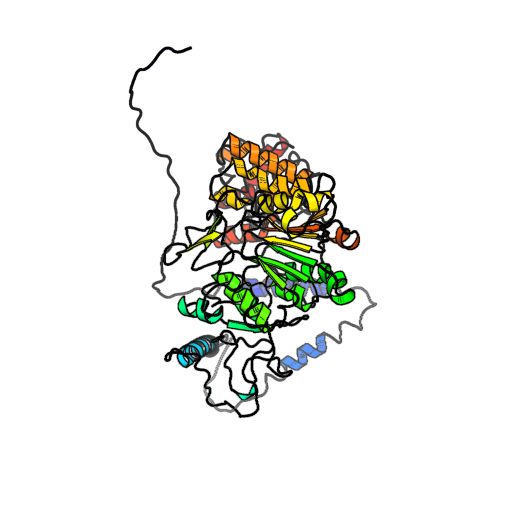30.618 1.00 24.95 84 GLY A N 1
ATOM 567 C CA . GLY A 1 84 ? 45.825 -17.720 31.369 1.00 24.95 84 GLY A CA 1
ATOM 568 C C . GLY A 1 84 ? 45.649 -18.917 30.424 1.00 24.95 84 GLY A C 1
ATOM 569 O O . GLY A 1 84 ? 44.753 -18.904 29.597 1.00 24.95 84 GLY A O 1
ATOM 570 N N . SER A 1 85 ? 46.459 -19.975 30.407 1.00 27.81 85 SER A N 1
ATOM 571 C CA . SER A 1 85 ? 47.418 -20.473 31.393 1.00 27.81 85 SER A CA 1
ATOM 572 C C . SER A 1 85 ? 48.417 -21.419 30.700 1.00 27.81 85 SER A C 1
ATOM 574 O O . SER A 1 85 ? 48.023 -22.260 29.895 1.00 27.81 85 SER A O 1
ATOM 576 N N . ARG A 1 86 ? 49.710 -21.303 31.034 1.00 27.02 86 ARG A N 1
ATOM 577 C CA . ARG A 1 86 ? 50.770 -22.298 30.772 1.00 27.02 86 ARG A CA 1
ATOM 578 C C . ARG A 1 86 ? 50.989 -23.147 32.031 1.00 27.02 86 ARG A C 1
ATOM 580 O O . ARG A 1 86 ? 51.174 -22.573 33.097 1.00 27.02 86 ARG A O 1
ATOM 587 N N . ALA A 1 87 ? 51.105 -24.465 31.872 1.00 28.30 87 ALA A N 1
ATOM 588 C CA . ALA A 1 87 ? 51.968 -25.368 32.655 1.00 28.30 87 ALA A CA 1
ATOM 589 C C . ALA A 1 87 ? 52.185 -26.641 31.798 1.00 28.30 87 ALA A C 1
ATOM 591 O O . ALA A 1 87 ? 51.206 -27.276 31.427 1.00 28.30 87 ALA A O 1
ATOM 592 N N . LEU A 1 88 ? 53.360 -26.827 31.165 1.00 28.94 88 LEU A N 1
ATOM 593 C CA . LEU A 1 88 ? 54.541 -27.603 31.630 1.00 28.94 88 LEU A CA 1
ATOM 594 C C . LEU A 1 88 ? 54.201 -29.105 31.808 1.00 28.94 88 LEU A C 1
ATOM 596 O O . LEU A 1 88 ? 53.329 -29.415 32.603 1.00 28.94 88 LEU A O 1
ATOM 600 N N . ALA A 1 89 ? 54.817 -30.096 31.148 1.00 27.45 89 ALA A N 1
ATOM 601 C CA . ALA A 1 89 ? 56.188 -30.224 30.642 1.00 27.45 89 ALA A CA 1
ATOM 602 C C . ALA A 1 89 ? 56.321 -31.332 29.538 1.00 27.45 89 ALA A C 1
ATOM 604 O O . ALA A 1 89 ? 55.383 -32.106 29.355 1.00 27.45 89 ALA A O 1
ATOM 605 N N . PRO A 1 90 ? 57.464 -31.386 28.809 1.00 32.84 90 PRO A N 1
ATOM 606 C CA . PRO A 1 90 ? 57.710 -32.025 27.490 1.00 32.84 90 PRO A CA 1
ATOM 607 C C . PRO A 1 90 ? 58.601 -33.309 27.665 1.00 32.84 90 PRO A C 1
ATOM 609 O O . PRO A 1 90 ? 58.553 -33.815 28.787 1.00 32.84 90 PRO A O 1
ATOM 612 N N . PRO A 1 91 ? 59.418 -33.893 26.731 1.00 32.16 91 PRO A N 1
ATOM 613 C CA . PRO A 1 91 ? 59.925 -33.499 25.393 1.00 32.16 91 PRO A CA 1
ATOM 614 C C . PRO A 1 91 ? 59.650 -34.542 24.272 1.00 32.16 91 PRO A C 1
ATOM 616 O O . PRO A 1 91 ? 59.352 -35.699 24.534 1.00 32.16 91 PRO A O 1
ATOM 619 N N . LEU A 1 92 ? 59.626 -34.184 22.986 1.00 24.02 92 LEU A N 1
ATOM 620 C CA . LEU A 1 92 ? 60.796 -33.967 22.126 1.00 24.02 92 LEU A CA 1
ATOM 621 C C . LEU A 1 92 ? 60.443 -33.023 20.957 1.00 24.02 92 LEU A C 1
ATOM 623 O O . LEU A 1 92 ? 59.408 -33.161 20.312 1.00 24.02 92 LEU A O 1
ATOM 627 N N . GLU A 1 93 ? 61.354 -32.094 20.692 1.00 25.38 93 GLU A N 1
ATOM 628 C CA . GLU A 1 93 ? 61.424 -31.111 19.596 1.00 25.38 93 GLU A CA 1
ATOM 629 C C . GLU A 1 93 ? 62.796 -31.302 18.895 1.00 25.38 93 GLU A C 1
ATOM 631 O O . GLU A 1 93 ? 63.640 -31.982 19.496 1.00 25.38 93 GLU A O 1
ATOM 636 N N . PRO A 1 94 ? 63.155 -30.645 17.759 1.00 42.94 94 PRO A N 1
ATOM 637 C CA . PRO A 1 94 ? 62.410 -29.871 16.724 1.00 42.94 94 PRO A CA 1
ATOM 638 C C . PRO A 1 94 ? 62.963 -30.182 15.275 1.00 42.94 94 PRO A C 1
ATOM 640 O O . PRO A 1 94 ? 63.626 -31.216 15.148 1.00 42.94 94 PRO A O 1
ATOM 643 N N . PRO A 1 95 ? 62.819 -29.363 14.181 1.00 34.44 95 PRO A N 1
ATOM 644 C CA . PRO A 1 95 ? 62.063 -28.098 13.947 1.00 34.44 95 PRO A CA 1
ATOM 645 C C . PRO A 1 95 ? 61.100 -28.071 12.700 1.00 34.44 95 PRO A C 1
ATOM 647 O O . PRO A 1 95 ? 61.362 -28.773 11.732 1.00 34.44 95 PRO A O 1
ATOM 650 N N . VAL A 1 96 ? 59.891 -27.441 12.720 1.00 30.77 96 VAL A N 1
ATOM 651 C CA . VAL A 1 96 ? 59.454 -26.008 12.457 1.00 30.77 96 VAL A CA 1
ATOM 652 C C . VAL A 1 96 ? 59.171 -25.690 10.953 1.00 30.77 96 VAL A C 1
ATOM 654 O O . VAL A 1 96 ? 59.929 -26.217 10.142 1.00 30.77 96 VAL A O 1
ATOM 657 N N . PRO A 1 97 ? 58.231 -24.788 10.507 1.00 29.61 97 PRO A N 1
ATOM 658 C CA . PRO A 1 97 ? 57.027 -24.111 11.093 1.00 29.61 97 PRO A CA 1
ATOM 659 C C . PRO A 1 97 ? 55.709 -24.255 10.248 1.00 29.61 97 PRO A C 1
ATOM 661 O O . PRO A 1 97 ? 55.755 -24.300 9.026 1.00 29.61 97 PRO A O 1
ATOM 664 N N . GLY A 1 98 ? 54.487 -24.268 10.813 1.00 26.38 98 GLY A N 1
ATOM 665 C CA . GLY A 1 98 ? 53.681 -23.041 10.998 1.00 26.38 98 GLY A CA 1
ATOM 666 C C . GLY A 1 98 ? 52.150 -23.292 11.090 1.00 26.38 98 GLY A C 1
ATOM 667 O O . GLY A 1 98 ? 51.477 -23.483 10.088 1.00 26.38 98 GLY A O 1
ATOM 668 N N . MET A 1 99 ? 51.673 -23.309 12.337 1.00 27.09 99 MET A N 1
ATOM 669 C CA . MET A 1 99 ? 50.345 -23.450 12.980 1.00 27.09 99 MET A CA 1
ATOM 670 C C . MET A 1 99 ? 48.979 -23.336 12.251 1.00 27.09 99 MET A C 1
ATOM 672 O O . MET A 1 99 ? 48.690 -22.431 11.476 1.00 27.09 99 MET A O 1
ATOM 676 N N . ASN A 1 100 ? 48.111 -24.233 12.748 1.00 32.28 100 ASN A N 1
ATOM 677 C CA . ASN A 1 100 ? 46.649 -24.373 12.745 1.00 32.28 100 ASN A CA 1
ATOM 678 C C . ASN A 1 100 ? 45.776 -23.105 12.871 1.00 32.28 100 ASN A C 1
ATOM 680 O O . ASN A 1 100 ? 46.016 -22.237 13.709 1.00 32.28 100 ASN A O 1
ATOM 684 N N . GLY A 1 101 ? 44.654 -23.136 12.139 1.00 36.41 101 GLY A N 1
ATOM 685 C CA . GLY A 1 101 ? 43.413 -22.415 12.442 1.00 36.41 101 GLY A CA 1
ATOM 686 C C . GLY A 1 101 ? 42.570 -23.086 13.550 1.00 36.41 101 GLY A C 1
ATOM 687 O O . GLY A 1 101 ? 42.962 -24.122 14.093 1.00 36.41 101 GLY A O 1
ATOM 688 N N . PRO A 1 102 ? 41.423 -22.490 13.923 1.00 33.78 102 PRO A N 1
ATOM 689 C CA . PRO A 1 102 ? 40.650 -22.868 15.106 1.00 33.78 102 PRO A CA 1
ATOM 690 C C . PRO A 1 102 ? 39.997 -24.255 14.983 1.00 33.78 102 PRO A C 1
ATOM 692 O O . PRO A 1 102 ? 39.593 -24.699 13.911 1.00 33.78 102 PRO A O 1
ATOM 695 N N . THR A 1 103 ? 39.923 -24.945 16.121 1.00 40.91 103 THR A N 1
ATOM 696 C CA . THR A 1 103 ? 39.597 -26.367 16.278 1.00 40.91 103 THR A CA 1
ATOM 697 C C . THR A 1 103 ? 38.095 -26.672 16.226 1.00 40.91 103 THR A C 1
ATOM 699 O O . THR A 1 103 ? 37.247 -25.812 16.467 1.00 40.91 103 THR A O 1
ATOM 702 N N . ALA A 1 104 ? 37.772 -27.954 16.000 1.00 39.72 104 ALA A N 1
ATOM 703 C CA . ALA A 1 104 ? 36.432 -28.559 16.018 1.00 39.72 104 ALA A CA 1
ATOM 704 C C . ALA A 1 104 ? 35.558 -28.213 17.250 1.00 39.72 104 ALA A C 1
ATOM 706 O O . ALA A 1 104 ? 34.344 -28.395 17.212 1.00 39.72 104 ALA A O 1
ATOM 707 N N . ALA A 1 105 ? 36.142 -27.656 18.316 1.00 35.34 105 ALA A N 1
ATOM 708 C CA . ALA A 1 105 ? 35.431 -27.160 19.491 1.00 35.34 105 ALA A CA 1
ATOM 709 C C . ALA A 1 105 ? 34.596 -25.889 19.220 1.00 35.34 105 ALA A C 1
ATOM 711 O O . ALA A 1 105 ? 33.539 -25.726 19.822 1.00 35.34 105 ALA A O 1
ATOM 712 N N . ALA A 1 106 ? 35.006 -25.015 18.292 1.00 37.19 106 ALA A N 1
ATOM 713 C CA . ALA A 1 106 ? 34.250 -23.799 17.956 1.00 37.19 106 ALA A CA 1
ATOM 714 C C . ALA A 1 106 ? 33.007 -24.104 17.098 1.00 37.19 106 ALA A C 1
ATOM 716 O O . ALA A 1 106 ? 31.939 -23.530 17.308 1.00 37.19 106 ALA A O 1
ATOM 717 N N . ALA A 1 107 ? 33.119 -25.077 16.188 1.00 38.44 107 ALA A N 1
ATOM 718 C CA . ALA A 1 107 ? 31.981 -25.601 15.433 1.00 38.44 107 ALA A CA 1
ATOM 719 C C . ALA A 1 107 ? 31.017 -26.389 16.341 1.00 38.44 107 ALA A C 1
ATOM 721 O O . ALA A 1 107 ? 29.802 -26.259 16.207 1.00 38.44 107 ALA A O 1
ATOM 722 N N . ALA A 1 108 ? 31.550 -27.134 17.318 1.00 36.09 108 ALA A N 1
ATOM 723 C CA . ALA A 1 108 ? 30.746 -27.794 18.344 1.00 36.09 108 ALA A CA 1
ATOM 724 C C . ALA A 1 108 ? 30.026 -26.789 19.263 1.00 36.09 108 ALA A C 1
ATOM 726 O O . ALA A 1 108 ? 28.885 -27.036 19.637 1.00 36.09 108 ALA A O 1
ATOM 727 N N . ALA A 1 109 ? 30.630 -25.636 19.571 1.00 35.88 109 ALA A N 1
ATOM 728 C CA . ALA A 1 109 ? 29.998 -24.576 20.359 1.00 35.88 109 ALA A CA 1
ATOM 729 C C . ALA A 1 109 ? 28.867 -23.860 19.595 1.00 35.88 109 ALA A C 1
ATOM 731 O O . ALA A 1 109 ? 27.802 -23.628 20.161 1.00 35.88 109 ALA A O 1
ATOM 732 N N . ALA A 1 110 ? 29.040 -23.580 18.298 1.00 38.53 110 ALA A N 1
ATOM 733 C CA . ALA A 1 110 ? 27.984 -22.993 17.464 1.00 38.53 110 ALA A CA 1
ATOM 734 C C . ALA A 1 110 ? 26.808 -23.965 17.238 1.00 38.53 110 ALA A C 1
ATOM 736 O O . ALA A 1 110 ? 25.644 -23.567 17.332 1.00 38.53 110 ALA A O 1
ATOM 737 N N . ALA A 1 111 ? 27.103 -25.253 17.025 1.00 38.66 111 ALA A N 1
ATOM 738 C CA . ALA A 1 111 ? 26.094 -26.307 16.947 1.00 38.66 111 ALA A CA 1
ATOM 739 C C . ALA A 1 111 ? 25.391 -26.532 18.297 1.00 38.66 111 ALA A C 1
ATOM 741 O O . ALA A 1 111 ? 24.179 -26.719 18.319 1.00 38.66 111 ALA A O 1
ATOM 742 N N . ALA A 1 112 ? 26.109 -26.438 19.423 1.00 37.62 112 ALA A N 1
ATOM 743 C CA . ALA A 1 112 ? 25.529 -26.506 20.763 1.00 37.62 112 ALA A CA 1
ATOM 744 C C . ALA A 1 112 ? 24.650 -25.288 21.087 1.00 37.62 112 ALA A C 1
ATOM 746 O O . ALA A 1 112 ? 23.645 -25.448 21.766 1.00 37.62 112 ALA A O 1
ATOM 747 N N . MET A 1 113 ? 24.960 -24.093 20.571 1.00 40.72 113 MET A N 1
ATOM 748 C CA . MET A 1 113 ? 24.112 -22.902 20.728 1.00 40.72 113 MET A CA 1
ATOM 749 C C . MET A 1 113 ? 22.834 -22.971 19.881 1.00 40.72 113 MET A C 1
ATOM 751 O O . MET A 1 113 ? 21.768 -22.611 20.374 1.00 40.72 113 MET A O 1
ATOM 755 N N . HIS A 1 114 ? 22.904 -23.480 18.645 1.00 41.84 114 HIS A N 1
ATOM 756 C CA . HIS A 1 114 ? 21.709 -23.737 17.829 1.00 41.84 114 HIS A CA 1
ATOM 757 C C . HIS A 1 114 ? 20.867 -24.889 18.389 1.00 41.84 114 HIS A C 1
ATOM 759 O O . HIS A 1 114 ? 19.646 -24.778 18.453 1.00 41.84 114 HIS A O 1
ATOM 765 N N . ALA A 1 115 ? 21.504 -25.960 18.868 1.00 38.38 115 ALA A N 1
ATOM 766 C CA . ALA A 1 115 ? 20.824 -27.050 19.556 1.00 38.38 115 ALA A CA 1
ATOM 767 C C . ALA A 1 115 ? 20.225 -26.593 20.892 1.00 38.38 115 ALA A C 1
ATOM 769 O O . ALA A 1 115 ? 19.141 -27.039 21.231 1.00 38.38 115 ALA A O 1
ATOM 770 N N . ALA A 1 116 ? 20.863 -25.670 21.619 1.00 39.78 116 ALA A N 1
ATOM 771 C CA . ALA A 1 116 ? 20.314 -25.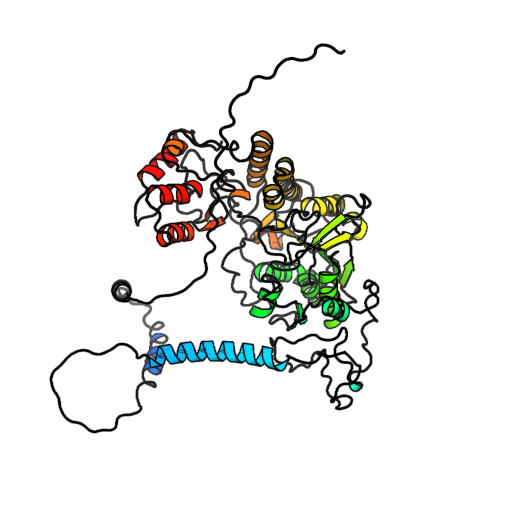083 22.840 1.00 39.78 116 ALA A CA 1
ATOM 772 C C . ALA A 1 116 ? 19.142 -24.135 22.554 1.00 39.78 116 ALA A C 1
ATOM 774 O O . ALA A 1 116 ? 18.192 -24.130 23.324 1.00 39.78 116 ALA A O 1
ATOM 775 N N . ALA A 1 117 ? 19.162 -23.374 21.453 1.00 42.44 117 ALA A N 1
ATOM 776 C CA . ALA A 1 117 ? 18.033 -22.543 21.025 1.00 42.44 117 ALA A CA 1
ATOM 777 C C . ALA A 1 117 ? 16.847 -23.394 20.537 1.00 42.44 117 ALA A C 1
ATOM 779 O O . ALA A 1 117 ? 15.709 -23.138 20.923 1.00 42.44 117 ALA A O 1
ATOM 780 N N . ALA A 1 118 ? 17.117 -24.451 19.765 1.00 40.81 118 ALA A N 1
ATOM 781 C CA . ALA A 1 118 ? 16.114 -25.420 19.332 1.00 40.81 118 ALA A CA 1
ATOM 782 C C . ALA A 1 118 ? 15.581 -26.267 20.499 1.00 40.81 118 ALA A C 1
ATOM 784 O O . ALA A 1 118 ? 14.389 -26.538 20.548 1.00 40.81 118 ALA A O 1
ATOM 785 N N . ALA A 1 119 ? 16.426 -26.632 21.469 1.00 40.06 119 ALA A N 1
ATOM 786 C CA . ALA A 1 119 ? 16.017 -27.318 22.691 1.00 40.06 119 ALA A CA 1
ATOM 787 C C . ALA A 1 119 ? 15.204 -26.400 23.603 1.00 40.06 119 ALA A C 1
ATOM 789 O O . ALA A 1 119 ? 14.216 -26.861 24.141 1.00 40.06 119 ALA A O 1
ATOM 790 N N . ARG A 1 120 ? 15.527 -25.102 23.710 1.00 42.91 120 ARG A N 1
ATOM 791 C CA . ARG A 1 120 ? 14.690 -24.125 24.430 1.00 42.91 120 ARG A CA 1
ATOM 792 C C . ARG A 1 120 ? 13.348 -23.901 23.745 1.00 42.91 120 ARG A C 1
ATOM 794 O O . ARG A 1 120 ? 12.345 -23.790 24.432 1.00 42.91 120 ARG A O 1
ATOM 801 N N . ALA A 1 121 ? 13.321 -23.856 22.412 1.00 41.00 121 ALA A N 1
ATOM 802 C CA . ALA A 1 121 ? 12.083 -23.793 21.640 1.00 41.00 121 ALA A CA 1
ATOM 803 C C . ALA A 1 121 ? 11.259 -25.082 21.799 1.00 41.00 121 ALA A C 1
ATOM 805 O O . ALA A 1 121 ? 10.053 -25.009 21.990 1.00 41.00 121 ALA A O 1
ATOM 806 N N . ALA A 1 122 ? 11.903 -26.253 21.801 1.00 39.38 122 ALA A N 1
ATOM 807 C CA . ALA A 1 122 ? 11.261 -27.543 22.039 1.00 39.38 122 ALA A CA 1
ATOM 808 C C . ALA A 1 122 ? 10.816 -27.732 23.500 1.00 39.38 122 ALA A C 1
ATOM 810 O O . ALA A 1 122 ? 9.794 -28.356 23.733 1.00 39.38 122 ALA A O 1
ATOM 811 N N . GLU A 1 123 ? 11.536 -27.178 24.476 1.00 39.22 123 GLU A N 1
ATOM 812 C CA . GLU A 1 123 ? 11.203 -27.185 25.907 1.00 39.22 123 GLU A CA 1
ATOM 813 C C . GLU A 1 123 ? 10.061 -26.199 26.205 1.00 39.22 123 GLU A C 1
ATOM 815 O O . GLU A 1 123 ? 9.154 -26.534 26.958 1.00 39.22 123 GLU A O 1
ATOM 820 N N . LEU A 1 124 ? 10.020 -25.045 25.522 1.00 39.19 124 LEU A N 1
ATOM 821 C CA . LEU A 1 124 ? 8.870 -24.128 25.501 1.00 39.19 124 LEU A CA 1
ATOM 822 C C . LEU A 1 124 ? 7.641 -24.746 24.812 1.00 39.19 124 LEU A C 1
ATOM 824 O O . LEU A 1 124 ? 6.530 -24.546 25.286 1.00 39.19 124 LEU A O 1
ATOM 828 N N . LEU A 1 125 ? 7.831 -25.532 23.746 1.00 39.22 125 LEU A N 1
ATOM 829 C CA . LEU A 1 125 ? 6.764 -26.303 23.088 1.00 39.22 125 LEU A CA 1
ATOM 830 C C . LEU A 1 125 ? 6.326 -27.534 23.910 1.00 39.22 125 LEU A C 1
ATOM 832 O O . LEU A 1 125 ? 5.180 -27.962 23.808 1.00 39.22 125 LEU A O 1
ATOM 836 N N . ALA A 1 126 ? 7.213 -28.111 24.727 1.00 38.16 126 ALA A N 1
ATOM 837 C CA . ALA A 1 126 ? 6.933 -29.283 25.560 1.00 38.16 126 ALA A CA 1
ATOM 838 C C . ALA A 1 126 ? 6.314 -28.929 26.922 1.00 38.16 126 ALA A C 1
ATOM 840 O O . ALA A 1 126 ? 5.646 -29.775 27.514 1.00 38.16 126 ALA A O 1
ATOM 841 N N . LEU A 1 127 ? 6.491 -27.696 27.409 1.00 39.69 127 LEU A N 1
ATOM 842 C CA . LEU A 1 127 ? 5.879 -27.211 28.652 1.00 39.69 127 LEU A CA 1
ATOM 843 C C . LEU A 1 127 ? 4.362 -26.964 28.548 1.00 39.69 127 LEU A C 1
ATOM 845 O O . LEU A 1 127 ? 3.728 -26.799 29.585 1.00 39.69 127 LEU A O 1
ATOM 849 N N . ASP A 1 128 ? 3.778 -27.005 27.345 1.00 41.69 128 ASP A N 1
ATOM 850 C CA . ASP A 1 128 ? 2.336 -26.784 27.122 1.00 41.69 128 ASP A CA 1
ATOM 851 C C . ASP A 1 128 ? 1.620 -27.975 26.445 1.00 41.69 128 ASP A C 1
ATOM 853 O O . ASP A 1 128 ? 0.436 -27.939 26.101 1.00 41.69 128 ASP A O 1
ATOM 857 N N . ALA A 1 129 ? 2.323 -29.099 26.283 1.00 36.78 129 ALA A N 1
ATOM 858 C CA . ALA A 1 129 ? 1.750 -30.318 25.728 1.00 36.78 129 ALA A CA 1
ATOM 859 C C . ALA A 1 129 ? 0.960 -31.094 26.797 1.00 36.78 129 ALA A C 1
ATOM 861 O O . ALA A 1 129 ? 1.424 -32.104 27.324 1.00 36.78 129 ALA A O 1
ATOM 862 N N . GLY A 1 130 ? -0.267 -30.655 27.095 1.00 42.59 130 GLY A N 1
ATOM 863 C CA . GLY A 1 130 ? -1.272 -31.558 27.664 1.00 42.59 130 GLY A CA 1
ATOM 864 C C . GLY A 1 130 ? -2.135 -31.019 28.796 1.00 42.59 130 GLY A C 1
ATOM 865 O O . GLY A 1 130 ? -2.156 -31.595 29.880 1.00 42.59 130 GLY A O 1
ATOM 866 N N . ARG A 1 131 ? -2.955 -30.008 28.513 1.00 34.56 131 ARG A N 1
ATOM 867 C CA . ARG A 1 131 ? -4.359 -29.953 28.954 1.00 34.56 131 ARG A CA 1
ATOM 868 C C . ARG A 1 131 ? -5.048 -28.813 28.205 1.00 34.56 131 ARG A C 1
ATOM 870 O O . ARG A 1 131 ? -4.486 -27.727 28.171 1.00 34.56 131 ARG A O 1
ATOM 877 N N . PRO A 1 132 ? -6.249 -29.002 27.630 1.00 36.47 132 PRO A N 1
ATOM 878 C CA . PRO A 1 132 ? -7.046 -27.854 27.226 1.00 36.47 132 PRO A CA 1
ATOM 879 C C . PRO A 1 132 ? -7.305 -27.032 28.490 1.00 36.47 132 PRO A C 1
ATOM 881 O O . PRO A 1 132 ? -8.035 -27.476 29.376 1.00 36.47 132 PRO A O 1
ATOM 884 N N . VAL A 1 133 ? -6.654 -25.874 28.613 1.00 40.19 133 VAL A N 1
ATOM 885 C CA . VAL A 1 133 ? -6.933 -24.921 29.688 1.00 40.19 133 VAL A CA 1
ATOM 886 C C . VAL A 1 133 ? -8.298 -24.334 29.373 1.00 40.19 133 VAL A C 1
ATOM 888 O O . VAL A 1 133 ? -8.433 -23.356 28.645 1.00 40.19 133 VAL A O 1
ATOM 891 N N . THR A 1 134 ? -9.359 -24.995 29.821 1.00 40.03 134 THR A N 1
ATOM 892 C CA . THR A 1 134 ? -10.651 -24.338 29.983 1.00 40.03 134 THR A CA 1
ATOM 893 C C . THR A 1 134 ? -10.420 -23.114 30.858 1.00 40.03 134 THR A C 1
ATOM 895 O O . THR A 1 134 ? -9.866 -23.257 31.943 1.00 40.03 134 THR A O 1
ATOM 898 N N . CYS A 1 135 ? -10.832 -21.932 30.389 1.00 46.00 135 CYS A N 1
ATOM 899 C CA . CYS A 1 135 ? -11.064 -20.784 31.261 1.00 46.00 135 CYS A CA 1
ATOM 900 C C . CYS A 1 135 ? -12.250 -21.151 32.155 1.00 46.00 135 CYS A C 1
ATOM 902 O O . CYS A 1 135 ? -13.391 -20.778 31.893 1.00 46.00 135 CYS A O 1
ATOM 904 N N . ASP A 1 136 ? -12.007 -22.021 33.129 1.00 41.91 136 ASP A N 1
ATOM 905 C CA . ASP A 1 136 ? -12.790 -21.978 34.336 1.00 41.91 136 ASP A CA 1
ATOM 906 C C . ASP A 1 136 ? -12.337 -20.719 35.064 1.00 41.91 136 ASP A C 1
ATOM 908 O O . ASP A 1 136 ? -11.178 -20.305 34.995 1.00 41.91 136 ASP A O 1
ATOM 912 N N . ASN A 1 137 ? -13.267 -20.051 35.708 1.00 45.00 137 ASN A N 1
ATOM 913 C CA . ASN A 1 137 ? -12.961 -18.838 36.427 1.00 45.00 137 ASN A CA 1
ATOM 914 C C . ASN A 1 137 ? -12.240 -19.139 37.765 1.00 45.00 137 ASN A C 1
ATOM 916 O O . ASN A 1 137 ? -12.606 -18.636 38.828 1.00 45.00 137 ASN A O 1
ATOM 920 N N . SER A 1 138 ? -11.283 -20.077 37.759 1.00 43.75 138 SER A N 1
ATOM 921 C CA . SER A 1 138 ? -10.643 -20.636 38.948 1.00 43.75 138 SER A CA 1
ATOM 922 C C . SER A 1 138 ? -9.156 -20.939 38.732 1.00 43.75 138 SER A C 1
ATOM 924 O O . SER A 1 138 ? -8.745 -22.036 38.375 1.00 43.75 138 SER A O 1
ATOM 926 N N . CYS A 1 139 ? -8.303 -19.964 39.047 1.00 47.75 139 CYS A N 1
ATOM 927 C CA . CYS A 1 139 ? -6.850 -20.138 39.068 1.00 47.75 139 CYS A CA 1
ATOM 928 C C . CYS A 1 139 ? -6.337 -20.430 40.501 1.00 47.75 139 CYS A C 1
ATOM 930 O O . CYS A 1 139 ? -6.916 -19.968 41.485 1.00 47.75 139 CYS A O 1
ATOM 932 N N . PHE A 1 140 ? -5.207 -21.143 40.643 1.00 44.59 140 PHE A N 1
ATOM 933 C CA . PHE A 1 140 ? -4.566 -21.432 41.949 1.00 44.59 140 PHE A CA 1
ATOM 934 C C . PHE A 1 140 ? -4.186 -20.166 42.741 1.00 44.59 140 PHE A C 1
ATOM 936 O O . PHE A 1 140 ? -4.101 -20.204 43.966 1.00 44.59 140 PHE A O 1
ATOM 943 N N . LYS A 1 141 ? -3.973 -19.048 42.040 1.00 45.38 141 LYS A N 1
ATOM 944 C CA . LYS A 1 141 ? -3.627 -17.741 42.606 1.00 45.38 141 LYS A CA 1
ATOM 945 C C . LYS A 1 141 ? -4.823 -16.834 42.907 1.00 45.38 141 LYS A C 1
ATOM 947 O O . LYS A 1 141 ? -4.645 -15.673 43.249 1.00 45.38 141 LYS A O 1
ATOM 952 N N . ALA A 1 142 ? -6.052 -17.332 42.793 1.00 47.00 142 ALA A N 1
ATOM 953 C CA . ALA A 1 142 ? -7.218 -16.524 43.114 1.00 47.00 142 ALA A CA 1
ATOM 954 C C . ALA A 1 142 ? -7.137 -16.029 44.573 1.00 47.00 142 ALA A C 1
ATOM 956 O O . ALA A 1 142 ? -7.059 -16.842 45.496 1.00 47.00 142 ALA A O 1
ATOM 957 N N . ASN A 1 143 ? -7.224 -14.708 44.770 1.00 42.19 143 ASN A N 1
ATOM 958 C CA . ASN A 1 143 ? -7.149 -14.025 46.072 1.00 42.19 143 ASN A CA 1
ATOM 959 C C . ASN A 1 143 ? -5.747 -13.908 46.702 1.00 42.19 143 ASN A C 1
ATOM 961 O O . ASN A 1 143 ? -5.648 -13.830 47.929 1.00 42.19 143 ASN A O 1
ATOM 965 N N . ASP A 1 144 ? -4.671 -13.867 45.911 1.00 48.56 144 ASP A N 1
ATOM 966 C CA . ASP A 1 144 ? -3.327 -13.554 46.424 1.00 48.56 144 ASP A CA 1
ATOM 967 C C . ASP A 1 144 ? -3.013 -12.039 46.442 1.00 48.56 144 ASP A C 1
ATOM 969 O O . ASP A 1 144 ? -2.030 -11.614 47.057 1.00 48.56 144 ASP A O 1
ATOM 973 N N . GLY A 1 145 ? -3.886 -11.215 45.847 1.00 41.06 145 GLY A N 1
ATOM 974 C CA . GLY A 1 145 ? -3.755 -9.759 45.800 1.00 41.06 145 GLY A CA 1
ATOM 975 C C . GLY A 1 145 ? -2.849 -9.262 44.670 1.00 41.06 145 GLY A C 1
ATOM 976 O O . GLY A 1 145 ? -2.500 -8.076 44.655 1.00 41.06 145 GLY A O 1
ATOM 977 N N . VAL A 1 146 ? -2.462 -10.139 43.737 1.00 42.50 146 VAL A N 1
ATOM 978 C CA . VAL A 1 146 ? -1.608 -9.853 42.582 1.00 42.50 146 VAL A CA 1
ATOM 979 C C . VAL A 1 146 ? -2.387 -10.147 41.300 1.00 42.50 146 VAL A C 1
ATOM 981 O O . VAL A 1 146 ? -2.771 -11.274 41.018 1.00 42.50 146 VAL A O 1
ATOM 984 N N . CYS A 1 147 ? -2.616 -9.115 40.485 1.00 45.62 147 CYS A N 1
ATOM 985 C CA . CYS A 1 147 ? -3.432 -9.274 39.286 1.00 45.62 147 CYS A CA 1
ATOM 986 C C . CYS A 1 147 ? -2.601 -9.817 38.112 1.00 45.62 147 CYS A C 1
ATOM 988 O O . CYS A 1 147 ? -1.850 -9.086 37.468 1.00 45.62 147 CYS A O 1
ATOM 990 N N . ASP A 1 148 ? -2.753 -11.107 37.826 1.00 49.03 148 ASP A N 1
ATOM 991 C CA . ASP A 1 148 ? -1.987 -11.824 36.797 1.00 49.03 148 ASP A CA 1
ATOM 992 C C . ASP A 1 148 ? -2.624 -11.751 35.381 1.00 49.03 148 ASP A C 1
ATOM 994 O O . ASP A 1 148 ? -2.144 -12.380 34.439 1.00 49.03 148 ASP A O 1
ATOM 998 N N . ASP A 1 149 ? -3.678 -10.942 35.190 1.00 48.84 149 ASP A N 1
ATOM 999 C CA . ASP A 1 149 ? -4.520 -10.860 33.974 1.00 48.84 149 ASP A CA 1
ATOM 1000 C C . ASP A 1 149 ? -3.950 -10.001 32.822 1.00 48.84 149 ASP A C 1
ATOM 1002 O O . ASP A 1 149 ? -4.632 -9.683 31.844 1.00 48.84 149 ASP A O 1
ATOM 1006 N N . GLY A 1 150 ? -2.688 -9.586 32.924 1.00 44.53 150 GLY A N 1
ATOM 1007 C CA . GLY A 1 150 ? -2.067 -8.711 31.941 1.00 44.53 150 GLY A CA 1
ATOM 1008 C C . GLY A 1 150 ? -2.378 -7.222 32.129 1.00 44.53 150 GLY A C 1
ATOM 1009 O O . GLY A 1 150 ? -1.817 -6.406 31.392 1.00 44.53 150 GLY A O 1
ATOM 1010 N N . ARG A 1 151 ? -3.192 -6.774 33.092 1.00 43.00 151 ARG A N 1
ATOM 1011 C CA . ARG A 1 151 ? -3.247 -5.335 33.411 1.00 43.00 151 ARG A CA 1
ATOM 1012 C C . ARG A 1 151 ? -1.841 -4.759 33.542 1.00 43.00 151 ARG A C 1
ATOM 1014 O O . ARG A 1 151 ? -0.926 -5.415 34.031 1.00 43.00 151 ARG A O 1
ATOM 1021 N N . HIS A 1 152 ? -1.661 -3.543 33.026 1.00 37.22 152 HIS A N 1
ATOM 1022 C CA . HIS A 1 152 ? -0.371 -2.864 33.000 1.00 37.22 152 HIS A CA 1
ATOM 1023 C C . HIS A 1 152 ? 0.210 -2.772 34.420 1.00 37.22 152 HIS A C 1
ATOM 1025 O O . HIS A 1 152 ? -0.098 -1.845 35.166 1.00 37.22 152 HIS A O 1
ATOM 1031 N N . TYR A 1 153 ? 1.064 -3.727 34.788 1.00 37.62 153 TYR A N 1
ATOM 1032 C CA . TYR A 1 153 ? 2.009 -3.557 35.874 1.00 37.62 153 TYR A CA 1
ATOM 1033 C C . TYR A 1 153 ? 3.157 -2.711 35.326 1.00 37.62 153 TYR A C 1
ATOM 1035 O O . TYR A 1 153 ? 3.739 -3.085 34.302 1.00 37.62 153 TYR A O 1
ATOM 1043 N N . PRO A 1 154 ? 3.546 -1.614 35.997 1.00 40.91 154 PRO A N 1
ATOM 1044 C CA . PRO A 1 154 ? 4.642 -0.758 35.538 1.00 40.91 154 PRO A CA 1
ATOM 1045 C C . PRO A 1 154 ? 5.993 -1.493 35.390 1.00 40.91 154 PRO A C 1
ATOM 1047 O O . PRO A 1 154 ? 6.911 -0.941 34.789 1.00 40.91 154 PRO A O 1
ATOM 1050 N N . ASN A 1 155 ? 6.094 -2.741 35.874 1.00 38.62 155 ASN A N 1
ATOM 1051 C CA . ASN A 1 155 ? 7.295 -3.578 35.865 1.00 38.62 155 ASN A CA 1
ATOM 1052 C C . ASN A 1 155 ? 7.190 -4.881 35.044 1.00 38.62 155 ASN A C 1
ATOM 1054 O O . ASN A 1 155 ? 8.098 -5.705 35.138 1.00 38.62 155 ASN A O 1
ATOM 1058 N N . MET A 1 156 ? 6.138 -5.105 34.242 1.00 40.09 156 MET A N 1
ATOM 1059 C CA . MET A 1 156 ? 6.156 -6.244 33.309 1.00 40.09 156 MET A CA 1
ATOM 1060 C C . MET A 1 156 ? 7.248 -6.006 32.255 1.00 40.09 156 MET A C 1
ATOM 1062 O O . MET A 1 156 ? 7.291 -4.949 31.617 1.00 40.09 156 MET A O 1
ATOM 1066 N N . THR A 1 157 ? 8.170 -6.959 32.119 1.00 41.81 157 THR A N 1
ATOM 1067 C CA . THR A 1 157 ? 9.360 -6.846 31.271 1.00 41.81 157 THR A CA 1
ATOM 1068 C C . THR A 1 157 ? 8.944 -6.539 29.835 1.00 41.81 157 THR A C 1
ATOM 1070 O O . THR A 1 157 ? 8.251 -7.321 29.185 1.00 41.81 157 THR A O 1
ATOM 1073 N N . GLN A 1 158 ? 9.335 -5.363 29.346 1.00 51.25 158 GLN A N 1
ATOM 1074 C CA . GLN A 1 158 ? 8.977 -4.891 28.012 1.00 51.25 158 GLN A CA 1
ATOM 1075 C C . GLN A 1 158 ? 9.448 -5.896 26.958 1.00 51.25 158 GLN A C 1
ATOM 1077 O O . GLN A 1 158 ? 10.604 -6.311 26.968 1.00 51.25 158 GLN A O 1
ATOM 1082 N N . GLY A 1 159 ? 8.554 -6.260 26.041 1.00 55.38 159 GLY A N 1
ATOM 1083 C CA . GLY A 1 159 ? 8.898 -7.077 24.884 1.00 55.38 159 GLY A CA 1
ATOM 1084 C C . GLY A 1 159 ? 8.865 -8.594 25.080 1.00 55.38 159 GLY A C 1
ATOM 1085 O O . GLY A 1 159 ? 9.230 -9.282 24.135 1.00 55.38 159 GLY A O 1
ATOM 1086 N N . LEU A 1 160 ? 8.412 -9.121 26.223 1.00 61.69 160 LEU A N 1
ATOM 1087 C CA . LEU A 1 160 ? 8.120 -10.554 26.341 1.00 61.69 160 LEU A CA 1
ATOM 1088 C C . LEU A 1 160 ? 6.771 -10.888 25.684 1.00 61.69 160 LEU A C 1
ATOM 1090 O O . LEU A 1 160 ? 5.774 -10.199 25.907 1.00 61.69 160 LEU A O 1
ATOM 1094 N N . GLU A 1 161 ? 6.779 -11.925 24.851 1.00 72.19 161 GLU A N 1
ATOM 1095 C CA . GLU A 1 161 ? 5.599 -12.532 24.229 1.00 72.19 161 GLU A CA 1
ATOM 1096 C C . GLU A 1 161 ? 4.841 -13.371 25.274 1.00 72.19 161 GLU A C 1
ATOM 1098 O O . GLU A 1 161 ? 5.460 -14.088 26.064 1.00 72.19 161 GLU A O 1
ATOM 1103 N N . THR A 1 162 ? 3.510 -13.272 25.300 1.00 70.75 162 THR A N 1
ATOM 1104 C CA . THR A 1 162 ? 2.642 -14.024 26.219 1.00 70.75 162 THR A CA 1
ATOM 1105 C C . THR A 1 162 ? 1.525 -14.741 25.474 1.00 70.75 162 THR A C 1
ATOM 1107 O O . THR A 1 162 ? 0.975 -14.218 24.505 1.00 70.75 162 THR A O 1
ATOM 1110 N N . TRP A 1 163 ? 1.150 -15.919 25.967 1.00 68.06 163 TRP A N 1
ATOM 1111 C CA . TRP A 1 163 ? 0.008 -16.683 25.470 1.00 68.06 163 TRP A CA 1
ATOM 1112 C C . TRP A 1 163 ? -1.308 -16.085 25.963 1.00 68.06 163 TRP A C 1
ATOM 1114 O O . TRP A 1 163 ? -1.425 -15.698 27.128 1.00 68.06 163 TRP A O 1
ATOM 1124 N N . VAL A 1 164 ? -2.302 -16.019 25.079 1.00 68.38 164 VAL A N 1
ATOM 1125 C CA . VAL A 1 164 ? -3.645 -15.526 25.393 1.00 68.38 164 VAL A CA 1
ATOM 1126 C C . VAL A 1 164 ? -4.620 -16.692 25.316 1.00 68.38 164 VAL A C 1
ATOM 1128 O O . VAL A 1 164 ? -4.890 -17.229 24.246 1.00 68.38 164 VAL A O 1
ATOM 1131 N N . VAL A 1 165 ? -5.158 -17.073 26.472 1.00 61.91 165 VAL A N 1
ATOM 1132 C CA . VAL A 1 165 ? -6.047 -18.238 26.602 1.00 61.91 165 VAL A CA 1
ATOM 1133 C C . VAL A 1 165 ? -7.512 -17.871 26.847 1.00 61.91 165 VAL A C 1
ATOM 1135 O O . VAL A 1 165 ? -8.379 -18.700 26.589 1.00 61.91 165 VAL A O 1
ATOM 1138 N N . CYS A 1 166 ? -7.800 -16.640 27.293 1.00 59.72 166 CYS A N 1
ATOM 1139 C CA . CYS A 1 166 ? -9.149 -16.185 27.648 1.00 59.72 166 CYS A CA 1
ATOM 1140 C C . CYS A 1 166 ? -9.459 -14.784 27.096 1.00 59.72 166 CYS A C 1
ATOM 1142 O O . CYS A 1 166 ? -8.589 -13.911 27.078 1.00 59.72 166 CYS A O 1
ATOM 1144 N N . ASP A 1 167 ? -10.731 -14.555 26.753 1.00 56.81 167 ASP A N 1
ATOM 1145 C CA . ASP A 1 167 ? -11.286 -13.275 26.274 1.00 56.81 167 ASP A CA 1
ATOM 1146 C C . ASP A 1 167 ? -11.000 -12.089 27.190 1.00 56.81 167 ASP A C 1
ATOM 1148 O O . ASP A 1 167 ? -10.784 -10.965 26.739 1.00 56.81 167 ASP A O 1
ATOM 1152 N N . LEU A 1 168 ? -11.009 -12.365 28.490 1.00 50.56 168 LEU A N 1
ATOM 1153 C CA . LEU A 1 168 ? -10.932 -11.380 29.561 1.00 50.56 168 LEU A CA 1
ATOM 1154 C C . LEU A 1 168 ? -9.626 -11.498 30.364 1.00 50.56 168 LEU A C 1
ATOM 1156 O O . LEU A 1 168 ? -9.479 -10.822 31.378 1.00 50.56 168 LEU A O 1
ATOM 1160 N N . GLY A 1 169 ? -8.691 -12.357 29.936 1.00 51.53 169 GLY A N 1
ATOM 1161 C CA . GLY A 1 169 ? -7.679 -12.912 30.841 1.00 51.53 169 GLY A CA 1
ATOM 1162 C C . GLY A 1 169 ? -8.308 -13.882 31.853 1.00 51.53 169 GLY A C 1
ATOM 1163 O O . GLY A 1 169 ? -9.524 -14.066 31.877 1.00 51.53 169 GLY A O 1
ATOM 1164 N N . THR A 1 170 ? -7.491 -14.566 32.652 1.00 45.09 170 THR A N 1
ATOM 1165 C CA . THR A 1 170 ? -7.991 -15.387 33.767 1.00 45.09 170 THR A CA 1
ATOM 1166 C C . THR A 1 170 ? -8.575 -14.466 34.838 1.00 45.09 170 THR A C 1
ATOM 1168 O O . THR A 1 170 ? -7.885 -13.561 35.302 1.00 45.09 170 THR A O 1
ATOM 1171 N N . ASP A 1 171 ? -9.817 -14.679 35.256 1.00 46.56 171 ASP A N 1
ATOM 1172 C CA . ASP A 1 171 ? -10.552 -13.809 36.182 1.00 46.56 171 ASP A CA 1
ATOM 1173 C C . ASP A 1 171 ? -10.324 -14.169 37.662 1.00 46.56 171 ASP A C 1
ATOM 1175 O O . ASP A 1 171 ? -11.259 -14.156 38.466 1.00 46.56 171 ASP A O 1
ATOM 1179 N N . CYS A 1 172 ? -9.073 -14.459 38.042 1.00 51.34 172 CYS A N 1
ATOM 1180 C CA . CYS A 1 172 ? -8.693 -14.636 39.444 1.00 51.34 172 CYS A CA 1
ATOM 1181 C C . CYS A 1 172 ? -9.418 -13.558 40.286 1.00 51.34 172 CYS A C 1
ATOM 1183 O O . CYS A 1 172 ? -9.366 -12.367 39.969 1.00 51.34 172 CYS A O 1
ATOM 1185 N N . ALA A 1 173 ? -10.237 -13.998 41.249 1.00 44.22 173 ALA A N 1
ATOM 1186 C CA . ALA A 1 173 ? -11.357 -13.228 41.813 1.00 44.22 173 ALA A CA 1
ATOM 1187 C C . ALA A 1 173 ? -10.983 -11.868 42.456 1.00 44.22 173 ALA A C 1
ATOM 1189 O O . ALA A 1 173 ? -11.860 -11.074 42.803 1.00 44.22 173 ALA A O 1
ATOM 1190 N N . ASP A 1 174 ? -9.692 -11.577 42.597 1.00 49.47 174 ASP A N 1
ATOM 1191 C CA . ASP A 1 174 ? -9.103 -10.354 43.138 1.00 49.47 174 ASP A CA 1
ATOM 1192 C C . ASP A 1 174 ? -8.881 -9.235 42.109 1.00 49.47 174 ASP A C 1
ATOM 1194 O O . ASP A 1 174 ? -8.773 -8.064 42.480 1.00 49.47 174 ASP A O 1
ATOM 1198 N N . CYS A 1 175 ? -8.892 -9.549 40.815 1.00 47.00 175 CYS A N 1
ATOM 1199 C CA . CYS A 1 175 ? -8.806 -8.564 39.740 1.00 47.00 175 CYS A CA 1
ATOM 1200 C C . CYS A 1 175 ? -10.118 -7.741 39.602 1.00 47.00 175 CYS A C 1
ATOM 1202 O O . CYS A 1 175 ? -10.128 -6.649 39.017 1.00 47.00 175 CYS A O 1
ATOM 1204 N N . GLY A 1 176 ? -11.226 -8.197 40.198 1.00 39.25 176 GLY A N 1
ATOM 1205 C CA . GLY A 1 176 ? -12.553 -7.583 40.086 1.00 39.25 176 GLY A CA 1
ATOM 1206 C C . GLY A 1 176 ? -13.159 -7.736 38.682 1.00 39.25 176 GLY A C 1
ATOM 1207 O O . GLY A 1 176 ? -12.435 -8.024 37.727 1.00 39.25 176 GLY A O 1
ATOM 1208 N N . PRO A 1 177 ? -14.484 -7.543 38.520 1.00 37.88 177 PRO A N 1
ATOM 1209 C CA . PRO A 1 177 ? -15.124 -7.646 37.214 1.00 37.88 177 PRO A CA 1
ATOM 1210 C C . PRO A 1 177 ? -14.463 -6.679 36.233 1.00 37.88 177 PRO A C 1
ATOM 1212 O O . PRO A 1 177 ? -14.125 -5.546 36.598 1.00 37.88 177 PRO A O 1
ATOM 1215 N N . TRP A 1 178 ? -14.294 -7.129 34.989 1.00 40.12 178 TRP A N 1
ATOM 1216 C CA . TRP A 1 178 ? -13.867 -6.276 33.891 1.00 40.12 178 TRP A CA 1
ATOM 1217 C C . TRP A 1 178 ? -14.667 -4.964 33.920 1.00 40.12 178 TRP A C 1
ATOM 1219 O O . TRP A 1 178 ? -15.894 -4.969 33.849 1.00 40.12 178 TRP A O 1
ATOM 1229 N N . LYS A 1 179 ? -13.973 -3.831 34.100 1.00 37.91 179 LYS A N 1
ATOM 1230 C CA . LYS A 1 179 ? -14.587 -2.489 34.101 1.00 37.91 179 LYS A CA 1
ATOM 1231 C C . LYS A 1 179 ? -14.656 -1.870 32.700 1.00 37.91 179 LYS A C 1
ATOM 1233 O O . LYS A 1 179 ? -15.068 -0.720 32.569 1.00 37.91 179 LYS A O 1
ATOM 1238 N N . GLY A 1 180 ? -14.223 -2.599 31.668 1.00 40.53 180 GLY A N 1
ATOM 1239 C CA . GLY A 1 180 ? -14.572 -2.279 30.286 1.00 40.53 180 GLY A CA 1
ATOM 1240 C C . GLY A 1 180 ? -16.005 -2.729 30.008 1.00 40.53 180 GLY A C 1
ATOM 1241 O O . GLY A 1 180 ? -16.515 -3.627 30.672 1.00 40.53 180 GLY A O 1
ATOM 1242 N N . ALA A 1 181 ? -16.694 -2.055 29.091 1.00 38.31 181 ALA A N 1
ATOM 1243 C CA . ALA A 1 181 ? -18.074 -2.401 28.776 1.00 38.31 181 ALA A CA 1
ATOM 1244 C C . ALA A 1 181 ? -18.138 -3.850 28.244 1.00 38.31 181 ALA A C 1
ATOM 1246 O O . ALA A 1 181 ? -17.461 -4.068 27.241 1.00 38.31 181 ALA A O 1
ATOM 1247 N N . PRO A 1 182 ? -18.909 -4.792 28.856 1.00 41.09 182 PRO A N 1
ATOM 1248 C CA . PRO A 1 182 ? -19.119 -6.169 28.360 1.00 41.09 182 PRO A CA 1
ATOM 1249 C C . PRO A 1 182 ? -19.226 -6.125 26.842 1.00 41.09 182 PRO A C 1
ATOM 1251 O O . PRO A 1 182 ? -20.010 -5.294 26.400 1.00 41.09 182 PRO A O 1
ATOM 1254 N N . HIS A 1 183 ? -18.398 -6.911 26.128 1.00 47.66 183 HIS A N 1
ATOM 1255 C CA . HIS A 1 183 ? -18.085 -6.836 24.695 1.00 47.66 183 HIS A CA 1
ATOM 1256 C C . HIS A 1 183 ? -18.726 -5.637 23.995 1.00 47.66 183 HIS A C 1
ATOM 1258 O O . HIS A 1 183 ? -19.947 -5.596 23.852 1.00 47.66 183 HIS A O 1
ATOM 1264 N N . THR A 1 184 ? -17.903 -4.681 23.546 1.00 46.81 184 THR A N 1
ATOM 1265 C CA . THR A 1 184 ? -18.291 -3.667 22.549 1.00 46.81 184 THR A CA 1
ATOM 1266 C C . THR A 1 184 ? -19.433 -4.203 21.689 1.00 46.81 184 THR A C 1
ATOM 1268 O O . THR A 1 184 ? -19.336 -5.306 21.153 1.00 46.81 184 THR A O 1
ATOM 1271 N N . ALA A 1 185 ? -20.553 -3.472 21.633 1.00 47.78 185 ALA A N 1
ATOM 1272 C CA . ALA A 1 185 ? -21.841 -3.943 21.105 1.00 47.78 185 ALA A CA 1
ATOM 1273 C C . ALA A 1 185 ? -21.808 -4.495 19.653 1.00 47.78 185 ALA A C 1
ATOM 1275 O O . ALA A 1 185 ? -22.843 -4.886 19.119 1.00 47.78 185 ALA A O 1
ATOM 1276 N N . SER A 1 186 ? -20.639 -4.493 19.006 1.00 56.78 186 SER A N 1
ATOM 1277 C CA . SER A 1 186 ? -20.309 -5.026 17.688 1.00 56.78 186 SER A CA 1
ATOM 1278 C C . SER A 1 186 ? -19.982 -6.524 17.647 1.00 56.78 186 SER A C 1
ATOM 1280 O O . SER A 1 186 ? -20.103 -7.107 16.566 1.00 56.78 186 SER A O 1
ATOM 1282 N N . TRP A 1 187 ? -19.569 -7.173 18.746 1.00 72.25 187 TRP A N 1
ATOM 1283 C CA . TRP A 1 187 ? -19.304 -8.618 18.714 1.00 72.25 187 TRP A CA 1
ATOM 1284 C C . TRP A 1 187 ? -20.601 -9.419 18.854 1.00 72.25 187 TRP A C 1
ATOM 1286 O O . TRP A 1 187 ? -21.299 -9.342 19.862 1.00 72.25 187 TRP A O 1
ATOM 1296 N N . THR A 1 188 ? -20.939 -10.174 17.811 1.00 67.88 188 THR A N 1
ATOM 1297 C CA . THR A 1 188 ? -22.249 -10.826 17.669 1.00 67.88 188 THR A CA 1
ATOM 1298 C C . THR A 1 188 ? -22.231 -12.323 17.952 1.00 67.88 188 THR A C 1
ATOM 1300 O O . THR A 1 188 ? -23.300 -12.924 18.046 1.00 67.88 188 THR A O 1
ATOM 1303 N N . GLU A 1 189 ? -21.052 -12.944 18.045 1.00 68.12 189 GLU A N 1
ATOM 1304 C CA . GLU A 1 189 ? -20.967 -14.375 18.333 1.00 68.12 189 GLU A CA 1
ATOM 1305 C C . GLU A 1 189 ? -21.279 -14.647 19.815 1.00 68.12 189 GLU A C 1
ATOM 1307 O O . GLU A 1 189 ? -20.901 -13.850 20.677 1.00 68.12 189 GLU A O 1
ATOM 1312 N N . PRO A 1 190 ? -21.936 -15.777 20.152 1.00 61.44 190 PRO A N 1
ATOM 1313 C CA . PRO A 1 190 ? -22.303 -16.097 21.536 1.00 61.44 190 PRO A CA 1
ATOM 1314 C C . PRO A 1 190 ? -21.114 -16.282 22.488 1.00 61.44 190 PRO A C 1
ATOM 1316 O O . PRO A 1 190 ? -21.286 -16.252 23.705 1.00 61.44 190 PRO A O 1
ATOM 1319 N N . VAL A 1 191 ? -19.930 -16.540 21.935 1.00 65.19 191 VAL A N 1
ATOM 1320 C CA . VAL A 1 191 ? -18.664 -16.683 22.660 1.00 65.19 191 VAL A CA 1
ATOM 1321 C C . VAL A 1 191 ? -17.786 -15.475 22.377 1.00 65.19 191 VAL A C 1
ATOM 1323 O O . VAL A 1 191 ? -17.899 -14.911 21.294 1.00 65.19 191 VAL A O 1
ATOM 1326 N N . GLY A 1 192 ? -16.910 -15.082 23.301 1.00 73.38 192 GLY A N 1
ATOM 1327 C CA . GLY A 1 192 ? -15.996 -13.966 23.064 1.00 73.38 192 GLY A CA 1
ATOM 1328 C C . GLY A 1 192 ? -14.952 -14.250 21.963 1.00 73.38 192 GLY A C 1
ATOM 1329 O O . GLY A 1 192 ? -14.838 -15.384 21.485 1.00 73.38 192 GLY A O 1
ATOM 1330 N N . PRO A 1 193 ? -14.215 -13.220 21.509 1.00 81.62 193 PRO A N 1
ATOM 1331 C CA . PRO A 1 193 ? -13.271 -13.297 20.393 1.00 81.62 193 PRO A CA 1
ATOM 1332 C C . PRO A 1 193 ? -12.146 -14.347 20.531 1.00 81.62 193 PRO A C 1
ATOM 1334 O O . PRO A 1 193 ? -11.875 -15.082 19.588 1.00 81.62 193 PRO A O 1
ATOM 1337 N N . ILE A 1 194 ? -11.486 -14.459 21.679 1.00 81.19 194 ILE A N 1
ATOM 1338 C CA . ILE A 1 194 ? -10.469 -15.474 21.983 1.00 81.19 194 ILE A CA 1
ATOM 1339 C C . ILE A 1 194 ? -11.092 -16.865 22.016 1.00 81.19 194 ILE A C 1
ATOM 1341 O O . ILE A 1 194 ? -10.546 -17.776 21.397 1.00 81.19 194 ILE A O 1
ATOM 1345 N N . GLU A 1 195 ? -12.236 -17.058 22.679 1.00 73.38 195 GLU A N 1
ATOM 1346 C CA . GLU A 1 195 ? -12.889 -18.372 22.666 1.00 73.38 195 GLU A CA 1
ATOM 1347 C C . GLU A 1 195 ? -13.314 -18.772 21.244 1.00 73.38 195 GLU A C 1
ATOM 1349 O O . GLU A 1 195 ? -13.176 -19.933 20.851 1.00 73.38 195 GLU A O 1
ATOM 1354 N N . PHE A 1 196 ? -13.770 -17.806 20.443 1.00 82.56 196 PHE A N 1
ATOM 1355 C CA . PHE A 1 196 ? -14.048 -17.989 19.021 1.00 82.56 196 PHE A CA 1
ATOM 1356 C C . PHE A 1 196 ? -12.804 -18.458 18.248 1.00 82.56 196 PHE A C 1
ATOM 1358 O O . PHE A 1 196 ? -12.883 -19.446 17.516 1.00 82.56 196 PHE A O 1
ATOM 1365 N N . LEU A 1 197 ? -11.652 -17.804 18.435 1.00 84.88 197 LEU A N 1
ATOM 1366 C CA . LEU A 1 197 ? -10.384 -18.181 17.795 1.00 84.88 197 LEU A CA 1
ATOM 1367 C C . LEU A 1 197 ? -9.909 -19.569 18.249 1.00 84.88 197 LEU A C 1
ATOM 1369 O O . LEU A 1 197 ? -9.582 -20.424 17.423 1.00 84.88 197 LEU A O 1
ATOM 1373 N N . ARG A 1 198 ? -9.965 -19.844 19.553 1.00 81.25 198 ARG A N 1
ATOM 1374 C CA . ARG A 1 198 ? -9.531 -21.113 20.148 1.00 81.25 198 ARG A CA 1
ATOM 1375 C C . ARG A 1 198 ? -10.335 -22.302 19.635 1.00 81.25 198 ARG A C 1
ATOM 1377 O O . ARG A 1 198 ? -9.763 -23.343 19.321 1.00 81.25 198 ARG A O 1
ATOM 1384 N N . ARG A 1 199 ? -11.658 -22.153 19.491 1.00 81.25 199 ARG A N 1
ATOM 1385 C CA . ARG A 1 199 ? -12.529 -23.192 18.905 1.00 81.25 199 ARG A CA 1
ATOM 1386 C C . ARG A 1 199 ? -12.187 -23.521 17.454 1.00 81.25 199 ARG A C 1
ATOM 1388 O O . ARG A 1 199 ? -12.536 -24.602 16.990 1.00 81.25 199 ARG A O 1
ATOM 1395 N N . ARG A 1 200 ? -11.501 -22.616 16.755 1.00 84.75 200 ARG A N 1
ATOM 1396 C CA . ARG A 1 200 ? -10.987 -22.810 15.391 1.00 84.75 200 ARG A CA 1
ATOM 1397 C C . ARG A 1 200 ? -9.542 -23.324 15.379 1.00 84.75 200 ARG A C 1
ATOM 1399 O O . ARG A 1 200 ? -8.937 -23.390 14.319 1.00 84.75 200 ARG A O 1
ATOM 1406 N N . GLY A 1 201 ? -8.985 -23.679 16.540 1.00 83.56 201 GLY A N 1
ATOM 1407 C CA . GLY A 1 201 ? -7.597 -24.123 16.668 1.00 83.56 201 GLY A CA 1
ATOM 1408 C C . GLY A 1 201 ? -6.579 -23.006 16.433 1.00 83.56 201 GLY A C 1
ATOM 1409 O O . GLY A 1 201 ? -5.419 -23.296 16.152 1.00 83.56 201 GLY A O 1
ATOM 1410 N N . ILE A 1 202 ? -7.004 -21.742 16.519 1.00 85.44 202 ILE A N 1
ATOM 1411 C CA . ILE A 1 202 ? -6.129 -20.593 16.315 1.00 85.44 202 ILE A CA 1
ATOM 1412 C C . ILE A 1 202 ? -5.505 -20.213 17.649 1.00 85.44 202 ILE A C 1
ATOM 1414 O O . ILE A 1 202 ? -6.183 -19.893 18.626 1.00 85.44 202 ILE A O 1
ATOM 1418 N N . GLU A 1 203 ? -4.186 -20.255 17.653 1.00 84.00 203 GLU A N 1
ATOM 1419 C CA . GLU A 1 203 ? -3.341 -19.801 18.738 1.00 84.00 203 GLU A CA 1
ATOM 1420 C C . GLU A 1 203 ? -3.302 -18.270 18.795 1.00 84.00 203 GLU A C 1
ATOM 1422 O O . GLU A 1 203 ? -3.198 -17.607 17.763 1.00 84.00 203 GLU A O 1
ATOM 1427 N N . VAL A 1 204 ? -3.344 -17.707 20.004 1.00 82.75 204 VAL A N 1
ATOM 1428 C CA . VAL A 1 204 ? -3.254 -16.259 20.215 1.00 82.75 204 VAL A CA 1
ATOM 1429 C C . VAL A 1 204 ? -2.078 -15.949 21.127 1.00 82.75 204 VAL A C 1
ATOM 1431 O O . VAL A 1 204 ? -1.981 -16.438 22.255 1.00 82.75 204 VAL A O 1
ATOM 1434 N N . ARG A 1 205 ? -1.198 -15.084 20.636 1.00 83.75 205 ARG A N 1
ATOM 1435 C CA . ARG A 1 205 ? -0.065 -14.514 21.361 1.00 83.75 205 ARG A CA 1
ATOM 1436 C C . ARG A 1 205 ? -0.244 -13.018 21.478 1.00 83.75 205 ARG A C 1
ATOM 1438 O O . ARG A 1 205 ? -0.978 -12.419 20.700 1.00 83.75 205 ARG A O 1
ATOM 1445 N N . SER A 1 206 ? 0.437 -12.391 22.426 1.00 85.38 206 SER A N 1
ATOM 1446 C CA . SER A 1 206 ? 0.476 -10.936 22.512 1.00 85.38 206 SER A CA 1
ATOM 1447 C C . SER A 1 206 ? 1.829 -10.415 22.964 1.00 85.38 206 SER A C 1
ATOM 1449 O O . SER A 1 206 ? 2.564 -11.089 23.683 1.00 85.38 206 SER A O 1
ATOM 1451 N N . ARG A 1 207 ? 2.157 -9.191 22.552 1.00 82.81 207 ARG A N 1
ATOM 1452 C CA . ARG A 1 207 ? 3.373 -8.481 22.961 1.00 82.81 207 ARG A CA 1
ATOM 1453 C C . ARG A 1 207 ? 3.067 -6.998 23.123 1.00 82.81 207 ARG A C 1
ATOM 1455 O O . ARG A 1 207 ? 2.274 -6.430 22.380 1.00 82.81 207 ARG A O 1
ATOM 1462 N N . THR A 1 208 ? 3.702 -6.350 24.095 1.00 84.00 208 THR A N 1
ATOM 1463 C CA . THR A 1 208 ? 3.644 -4.884 24.208 1.00 84.00 208 THR A CA 1
ATOM 1464 C C . THR A 1 208 ? 4.676 -4.247 23.288 1.00 84.00 208 THR A C 1
ATOM 1466 O O . THR A 1 208 ? 5.843 -4.647 23.312 1.00 84.00 208 THR A O 1
ATOM 1469 N N . THR A 1 209 ? 4.252 -3.250 22.512 1.00 83.06 209 THR A N 1
ATOM 1470 C CA . THR A 1 209 ? 5.119 -2.523 21.584 1.00 83.06 209 THR A CA 1
ATOM 1471 C C . THR A 1 209 ? 6.291 -1.861 22.312 1.00 83.06 209 THR A C 1
ATOM 1473 O O . THR A 1 209 ? 6.179 -1.387 23.450 1.00 83.06 209 THR A O 1
ATOM 1476 N N . ALA A 1 210 ? 7.457 -1.850 21.661 1.00 70.25 210 ALA A N 1
ATOM 1477 C CA . ALA A 1 210 ? 8.682 -1.306 22.252 1.00 70.25 210 ALA A CA 1
ATOM 1478 C C . ALA A 1 210 ? 8.649 0.231 22.357 1.00 70.25 210 ALA A C 1
ATOM 1480 O O . ALA A 1 210 ? 9.219 0.818 23.281 1.00 70.25 210 ALA A O 1
ATOM 1481 N N . TYR A 1 211 ? 7.938 0.885 21.440 1.00 71.75 211 TYR A N 1
ATOM 1482 C CA . TYR A 1 211 ? 7.967 2.331 21.253 1.00 71.75 211 TYR A CA 1
ATOM 1483 C C . TYR A 1 211 ? 6.711 3.029 21.796 1.00 71.75 211 TYR A C 1
ATOM 1485 O O . TYR A 1 211 ? 5.698 2.392 22.067 1.00 71.75 211 TYR A O 1
ATOM 1493 N N . ARG A 1 212 ? 6.769 4.358 21.981 1.00 77.06 212 ARG A N 1
ATOM 1494 C CA . ARG A 1 212 ? 5.604 5.162 22.396 1.00 77.06 212 ARG A CA 1
ATOM 1495 C C . ARG A 1 212 ? 4.785 5.645 21.178 1.00 77.06 212 ARG A C 1
ATOM 1497 O O . ARG A 1 212 ? 5.407 6.113 20.234 1.00 77.06 212 ARG A O 1
ATOM 1504 N N . PRO A 1 213 ? 3.440 5.654 21.229 1.00 82.62 213 PRO A N 1
ATOM 1505 C CA . PRO A 1 213 ? 2.613 5.200 22.347 1.00 82.62 213 PRO A CA 1
ATOM 1506 C C . PRO A 1 213 ? 2.691 3.678 22.522 1.00 82.62 213 PRO A C 1
ATOM 1508 O O . PRO A 1 213 ? 2.793 2.930 21.555 1.00 82.62 213 PRO A O 1
ATOM 1511 N N . LYS A 1 214 ? 2.662 3.228 23.778 1.00 84.31 214 LYS A N 1
ATOM 1512 C CA . LYS A 1 214 ? 2.698 1.798 24.083 1.00 84.31 214 LYS A CA 1
ATOM 1513 C C . LYS A 1 214 ? 1.298 1.223 24.006 1.00 84.31 214 LYS A C 1
ATOM 1515 O O . LYS A 1 214 ? 0.379 1.793 24.588 1.00 84.31 214 LYS A O 1
ATOM 1520 N N . PHE A 1 215 ? 1.177 0.077 23.361 1.00 87.50 215 PHE A N 1
ATOM 1521 C CA . PHE A 1 215 ? -0.026 -0.740 23.377 1.00 87.50 215 PHE A CA 1
ATOM 1522 C C . PHE A 1 215 ? 0.368 -2.216 23.315 1.00 87.50 215 PHE A C 1
ATOM 1524 O O . PHE A 1 215 ? 1.473 -2.567 22.898 1.00 87.50 215 PHE A O 1
ATOM 1531 N N . THR A 1 216 ? -0.511 -3.087 23.786 1.00 87.06 216 THR A N 1
ATOM 1532 C CA . THR A 1 216 ? -0.378 -4.534 23.625 1.00 87.06 216 THR A CA 1
ATOM 1533 C C . THR A 1 216 ? -1.042 -4.944 22.321 1.00 87.06 216 THR A C 1
ATOM 1535 O O . THR A 1 216 ? -2.180 -4.564 22.066 1.00 87.06 216 THR A O 1
ATOM 1538 N N . PHE A 1 217 ? -0.340 -5.711 21.500 1.00 91.50 217 PHE A N 1
ATOM 1539 C CA . PHE A 1 217 ? -0.849 -6.220 20.237 1.00 91.50 217 PHE A CA 1
ATOM 1540 C C . PHE A 1 217 ? -0.871 -7.742 20.275 1.00 91.50 217 PHE A C 1
ATOM 1542 O O . PHE A 1 217 ? 0.149 -8.368 20.572 1.00 91.50 217 PHE A O 1
ATOM 1549 N N . ALA A 1 218 ? -2.041 -8.312 20.016 1.00 90.31 218 ALA A N 1
ATOM 1550 C CA . ALA A 1 218 ? -2.279 -9.734 19.881 1.00 90.31 218 ALA A CA 1
ATOM 1551 C C . ALA A 1 218 ? -2.291 -10.149 18.412 1.00 90.31 218 ALA A C 1
ATOM 1553 O O . ALA A 1 218 ? -2.820 -9.430 17.563 1.00 90.31 218 ALA A O 1
ATOM 1554 N N . TYR A 1 219 ? -1.703 -11.310 18.156 1.00 91.25 219 TYR A N 1
ATOM 1555 C CA . TYR A 1 219 ? -1.423 -11.873 16.841 1.00 91.25 219 TYR A CA 1
ATOM 1556 C C . TYR A 1 219 ? -1.368 -13.408 16.936 1.00 91.25 219 TYR A C 1
ATOM 1558 O O . TYR A 1 219 ? -1.460 -13.968 18.033 1.00 91.25 219 TYR A O 1
ATOM 1566 N N . THR A 1 220 ? -1.280 -14.104 15.802 1.00 90.06 220 THR A N 1
ATOM 1567 C CA . THR A 1 220 ? -1.295 -15.579 15.757 1.00 90.06 220 THR A CA 1
ATOM 1568 C C . THR A 1 220 ? 0.126 -16.155 15.756 1.00 90.06 220 THR A C 1
ATOM 1570 O O . THR A 1 220 ? 1.114 -15.443 15.913 1.00 90.06 220 THR A O 1
ATOM 1573 N N . ASN A 1 221 ? 0.261 -17.465 15.589 1.00 85.44 221 ASN A N 1
ATOM 1574 C CA . ASN A 1 221 ? 1.554 -18.118 15.454 1.00 85.44 221 ASN A CA 1
ATOM 1575 C C . ASN A 1 221 ? 2.322 -17.574 14.219 1.00 85.44 221 ASN A C 1
ATOM 1577 O O . ASN A 1 221 ? 1.806 -17.673 13.101 1.00 85.44 221 ASN A O 1
ATOM 1581 N N . PRO A 1 222 ? 3.560 -17.059 14.370 1.00 84.94 222 PRO A N 1
ATOM 1582 C CA . PRO A 1 222 ? 4.337 -16.481 13.266 1.00 84.94 222 PRO A CA 1
ATOM 1583 C C . PRO A 1 222 ? 4.769 -17.505 12.202 1.00 84.94 222 PRO A C 1
ATOM 1585 O O . PRO A 1 222 ? 5.217 -17.126 11.125 1.00 84.94 222 PRO A O 1
ATOM 1588 N N . ALA A 1 223 ? 4.638 -18.809 12.473 1.00 82.38 223 ALA A N 1
ATOM 1589 C CA . ALA A 1 223 ? 4.807 -19.849 11.459 1.00 82.38 223 ALA A CA 1
ATOM 1590 C C . ALA A 1 223 ? 3.563 -20.025 10.566 1.00 82.38 223 ALA A C 1
ATOM 1592 O O . ALA A 1 223 ? 3.650 -20.657 9.516 1.00 82.38 223 ALA A O 1
ATOM 1593 N N . HIS A 1 224 ? 2.397 -19.529 10.995 1.00 80.12 224 HIS A N 1
ATOM 1594 C CA . HIS A 1 224 ? 1.128 -19.628 10.262 1.00 80.12 224 HIS A CA 1
ATOM 1595 C C . HIS A 1 224 ? 0.769 -18.333 9.535 1.00 80.12 224 HIS A C 1
ATOM 1597 O O . HIS A 1 224 ? 0.205 -18.413 8.444 1.00 80.12 224 HIS A O 1
ATOM 1603 N N . ASP A 1 225 ? 1.120 -17.191 10.131 1.00 81.75 225 ASP A N 1
ATOM 1604 C CA . ASP A 1 225 ? 1.095 -15.869 9.512 1.00 81.75 225 ASP A CA 1
ATOM 1605 C C . ASP A 1 225 ? 2.522 -15.302 9.466 1.00 81.75 225 ASP A C 1
ATOM 1607 O O . ASP A 1 225 ? 3.050 -14.790 10.457 1.00 81.75 225 ASP A O 1
ATOM 1611 N N . VAL A 1 226 ? 3.164 -15.448 8.308 1.00 80.31 226 VAL A N 1
ATOM 1612 C CA . VAL A 1 226 ? 4.587 -15.110 8.108 1.00 80.31 226 VAL A CA 1
ATOM 1613 C C . VAL A 1 226 ? 4.834 -13.622 7.849 1.00 80.31 226 VAL A C 1
ATOM 1615 O O . VAL A 1 226 ? 5.961 -13.234 7.548 1.00 80.31 226 VAL A O 1
ATOM 1618 N N . ASP A 1 227 ? 3.790 -12.802 7.962 1.00 82.25 227 ASP A N 1
ATOM 1619 C CA . ASP A 1 227 ? 3.830 -11.368 7.707 1.00 82.25 227 ASP A CA 1
ATOM 1620 C C . ASP A 1 227 ? 3.556 -10.575 8.995 1.00 82.25 227 ASP A C 1
ATOM 1622 O O . ASP A 1 227 ? 4.470 -10.381 9.804 1.00 82.25 227 ASP A O 1
ATOM 1626 N N . VAL A 1 228 ? 2.302 -10.193 9.264 1.00 85.69 228 VAL A N 1
ATOM 1627 C CA . VAL A 1 228 ? 1.931 -9.338 10.408 1.00 85.69 228 VAL A CA 1
ATOM 1628 C C . VAL A 1 228 ? 2.382 -9.947 11.738 1.00 85.69 228 VAL A C 1
ATOM 1630 O O . VAL A 1 228 ? 3.010 -9.271 12.559 1.00 85.69 228 VAL A O 1
ATOM 1633 N N . SER A 1 229 ? 2.107 -11.233 11.949 1.00 88.00 229 SER A N 1
ATOM 1634 C CA . SER A 1 229 ? 2.456 -11.951 13.178 1.00 88.00 229 SER A CA 1
ATOM 1635 C C . SER A 1 229 ? 3.962 -12.189 13.307 1.00 88.00 229 SER A C 1
ATOM 1637 O O . SER A 1 229 ? 4.512 -12.027 14.398 1.00 88.00 229 SER A O 1
ATOM 1639 N N . ALA A 1 230 ? 4.660 -12.508 12.212 1.00 85.19 230 ALA A N 1
ATOM 1640 C CA . ALA A 1 230 ? 6.118 -12.632 12.213 1.00 85.19 230 ALA A CA 1
ATOM 1641 C C . ALA A 1 230 ? 6.808 -11.302 12.551 1.00 85.19 230 ALA A C 1
ATOM 1643 O O . ALA A 1 230 ? 7.707 -11.274 13.394 1.00 85.19 230 ALA A O 1
ATOM 1644 N N . SER A 1 231 ? 6.346 -10.197 11.962 1.00 83.94 231 SER A N 1
ATOM 1645 C CA . SER A 1 231 ? 6.864 -8.853 12.226 1.00 83.94 231 SER A CA 1
ATOM 1646 C C . SER A 1 231 ? 6.618 -8.431 13.681 1.00 83.94 231 SER A C 1
ATOM 1648 O O . SER A 1 231 ? 7.554 -8.090 14.413 1.00 83.94 231 SER A O 1
ATOM 1650 N N . ALA A 1 232 ? 5.382 -8.593 14.167 1.00 85.50 232 ALA A N 1
ATOM 1651 C CA . ALA A 1 232 ? 5.025 -8.313 15.556 1.00 85.50 232 ALA A CA 1
ATOM 1652 C C . ALA A 1 232 ? 5.821 -9.161 16.566 1.00 85.50 232 ALA A C 1
ATOM 1654 O O . ALA A 1 232 ? 6.275 -8.635 17.589 1.00 85.50 232 ALA A O 1
ATOM 1655 N N . SER A 1 233 ? 6.028 -10.451 16.285 1.00 85.06 233 SER A N 1
ATOM 1656 C CA . SER A 1 233 ? 6.807 -11.348 17.147 1.00 85.06 233 SER A CA 1
ATOM 1657 C C . SER A 1 233 ? 8.290 -10.972 17.157 1.00 85.06 233 SER A C 1
ATOM 1659 O O . SER A 1 233 ? 8.882 -10.861 18.232 1.00 85.06 233 SER A O 1
ATOM 1661 N N . ALA A 1 234 ? 8.886 -10.676 15.997 1.00 82.88 234 ALA A N 1
ATOM 1662 C CA . ALA A 1 234 ? 10.307 -10.356 15.883 1.00 82.88 234 ALA A CA 1
ATOM 1663 C C . ALA A 1 234 ? 10.656 -8.985 16.489 1.00 82.88 234 ALA A C 1
ATOM 1665 O O . ALA A 1 234 ? 11.501 -8.887 17.385 1.00 82.88 234 ALA A O 1
ATOM 1666 N N . THR A 1 235 ? 9.987 -7.919 16.046 1.00 79.56 235 THR A N 1
ATOM 1667 C CA . THR A 1 235 ? 10.390 -6.532 16.345 1.00 79.56 235 THR A CA 1
ATOM 1668 C C . THR A 1 235 ? 9.454 -5.839 17.339 1.00 79.56 235 THR A C 1
ATOM 1670 O O . THR A 1 235 ? 9.849 -4.877 18.000 1.00 79.56 235 THR A O 1
ATOM 1673 N N . GLY A 1 236 ? 8.219 -6.330 17.492 1.00 83.19 236 GLY A N 1
ATOM 1674 C CA . GLY A 1 236 ? 7.168 -5.625 18.227 1.00 83.19 236 GLY A CA 1
ATOM 1675 C C . GLY A 1 236 ? 6.624 -4.401 17.483 1.00 83.19 236 GLY A C 1
ATOM 1676 O O . GLY A 1 236 ? 6.013 -3.544 18.125 1.00 83.19 236 GLY A O 1
ATOM 1677 N N . VAL A 1 237 ? 6.878 -4.304 16.173 1.00 85.44 237 VAL A N 1
ATOM 1678 C CA . VAL A 1 237 ? 6.401 -3.259 15.259 1.00 85.44 237 VAL A CA 1
ATOM 1679 C C . VAL A 1 237 ? 5.953 -3.903 13.955 1.00 85.44 237 VAL A C 1
ATOM 1681 O O . VAL A 1 237 ? 6.695 -4.690 13.390 1.00 85.44 237 VAL A O 1
ATOM 1684 N N . VAL A 1 238 ? 4.772 -3.537 13.461 1.00 88.12 238 VAL A N 1
ATOM 1685 C CA . VAL A 1 238 ? 4.316 -3.904 12.114 1.00 88.12 238 VAL A CA 1
ATOM 1686 C C . VAL A 1 238 ? 4.618 -2.744 11.162 1.00 88.12 238 VAL A C 1
ATOM 1688 O O . VAL A 1 238 ? 4.312 -1.589 11.479 1.00 88.12 238 VAL A O 1
ATOM 1691 N N . GLU A 1 239 ? 5.261 -3.054 10.033 1.00 87.12 239 GLU A N 1
ATOM 1692 C CA . GLU A 1 239 ? 5.618 -2.130 8.944 1.00 87.12 239 GLU A CA 1
ATOM 1693 C C . GLU A 1 239 ? 6.201 -0.800 9.444 1.00 87.12 239 GLU A C 1
ATOM 1695 O O . GLU A 1 239 ? 5.542 0.250 9.437 1.00 87.12 239 GLU A O 1
ATOM 1700 N N . ALA A 1 240 ? 7.453 -0.830 9.907 1.00 86.31 240 ALA A N 1
ATOM 1701 C CA . ALA A 1 240 ? 8.051 0.279 10.648 1.00 86.31 240 ALA A CA 1
ATOM 1702 C C . ALA A 1 240 ? 7.971 1.609 9.879 1.00 86.31 240 ALA A C 1
ATOM 1704 O O . ALA A 1 240 ? 7.557 2.629 10.431 1.00 86.31 240 ALA A O 1
ATOM 1705 N N . SER A 1 241 ? 8.287 1.605 8.581 1.00 86.06 241 SER A N 1
ATOM 1706 C CA . SER A 1 241 ? 8.267 2.815 7.748 1.00 86.06 241 SER A CA 1
ATOM 1707 C C . SER A 1 241 ? 6.872 3.432 7.597 1.00 86.06 241 SER A C 1
ATOM 1709 O O . SER A 1 241 ? 6.743 4.655 7.603 1.00 86.06 241 SER A O 1
ATOM 1711 N N . ILE A 1 242 ? 5.819 2.617 7.512 1.00 92.00 242 ILE A N 1
ATOM 1712 C CA . ILE A 1 242 ? 4.439 3.113 7.420 1.00 92.00 242 ILE A CA 1
ATOM 1713 C C . ILE A 1 242 ? 3.969 3.590 8.794 1.00 92.00 242 ILE A C 1
ATOM 1715 O O . ILE A 1 242 ? 3.447 4.697 8.919 1.00 92.00 242 ILE A O 1
ATOM 1719 N N . SER A 1 243 ? 4.250 2.824 9.851 1.00 91.94 243 SER A N 1
ATOM 1720 C CA . SER A 1 243 ? 3.996 3.233 11.238 1.00 91.94 243 SER A CA 1
ATOM 1721 C C . SER A 1 243 ? 4.643 4.590 11.576 1.00 91.94 243 SER A C 1
ATOM 1723 O O . SER A 1 243 ? 4.073 5.386 12.327 1.00 91.94 243 SER A O 1
ATOM 1725 N N . HIS A 1 244 ? 5.783 4.916 10.956 1.00 91.19 244 HIS A N 1
ATOM 1726 C CA . HIS A 1 244 ? 6.450 6.216 11.090 1.00 91.19 244 HIS A CA 1
ATOM 1727 C C . HIS A 1 244 ? 5.658 7.365 10.476 1.00 91.19 244 HIS A C 1
ATOM 1729 O O . HIS A 1 244 ? 5.488 8.407 11.111 1.00 91.19 244 HIS A O 1
ATOM 1735 N N . ILE A 1 245 ? 5.140 7.165 9.261 1.00 94.25 245 ILE A N 1
ATOM 1736 C CA . ILE A 1 245 ? 4.267 8.130 8.582 1.00 94.25 245 ILE A CA 1
ATOM 1737 C C . ILE A 1 245 ? 3.025 8.378 9.441 1.00 94.25 245 ILE A C 1
ATOM 1739 O O . ILE A 1 245 ? 2.664 9.530 9.680 1.00 94.25 245 ILE A O 1
ATOM 1743 N N . PHE A 1 246 ? 2.419 7.315 9.978 1.00 95.06 246 PHE A N 1
ATOM 1744 C CA . PHE A 1 246 ? 1.238 7.411 10.838 1.00 95.06 246 PHE A CA 1
ATOM 1745 C C . PHE A 1 246 ? 1.516 8.241 12.086 1.00 95.06 246 PHE A C 1
ATOM 1747 O O . PHE A 1 246 ? 0.731 9.135 12.406 1.00 95.06 246 PHE A O 1
ATOM 1754 N N . TYR A 1 247 ? 2.650 8.006 12.753 1.00 93.44 247 TYR A N 1
ATOM 1755 C CA . TYR A 1 247 ? 3.059 8.814 13.897 1.00 93.44 247 TYR A CA 1
ATOM 1756 C C . TYR A 1 247 ? 3.123 10.303 13.532 1.00 93.44 247 TYR A C 1
ATOM 1758 O O . TYR A 1 247 ? 2.480 11.118 14.189 1.00 93.44 247 TYR A O 1
ATOM 1766 N N . HIS A 1 248 ? 3.830 10.672 12.460 1.00 94.62 248 HIS A N 1
ATOM 1767 C CA . HIS A 1 248 ? 3.981 12.078 12.056 1.00 94.62 248 HIS A CA 1
ATOM 1768 C C . HIS A 1 248 ? 2.669 12.738 11.633 1.00 94.62 248 HIS A C 1
ATOM 1770 O O . HIS A 1 248 ? 2.409 13.886 11.999 1.00 94.62 248 HIS A O 1
ATOM 1776 N N . VAL A 1 249 ? 1.825 12.019 10.892 1.00 96.44 249 VAL A N 1
ATOM 1777 C CA . VAL A 1 249 ? 0.523 12.526 10.443 1.00 96.44 249 VAL A CA 1
ATOM 1778 C C . VAL A 1 249 ? -0.414 12.756 11.628 1.00 96.44 249 VAL A C 1
ATOM 1780 O O . VAL A 1 249 ? -1.046 13.812 11.715 1.00 96.44 249 VAL A O 1
ATOM 1783 N N . LEU A 1 250 ? -0.470 11.805 12.562 1.00 96.00 250 LEU A N 1
ATOM 1784 C CA . LEU A 1 250 ? -1.458 11.797 13.637 1.00 96.00 250 LEU A CA 1
ATOM 1785 C C . LEU A 1 250 ? -0.981 12.489 14.927 1.00 96.00 250 LEU A C 1
ATOM 1787 O O . LEU A 1 250 ? -1.815 12.844 15.760 1.00 96.00 250 LEU A O 1
ATOM 1791 N N . HIS A 1 251 ? 0.324 12.732 15.119 1.00 91.88 251 HIS A N 1
ATOM 1792 C CA . HIS A 1 251 ? 0.856 13.295 16.370 1.00 91.88 251 HIS A CA 1
ATOM 1793 C C . HIS A 1 251 ? 0.213 14.638 16.733 1.00 91.88 251 HIS A C 1
ATOM 1795 O O . HIS A 1 251 ? -0.274 14.819 17.848 1.00 91.88 251 HIS A O 1
ATOM 1801 N N . GLY A 1 252 ? 0.141 15.563 15.776 1.00 92.25 252 GLY A N 1
ATOM 1802 C CA . GLY A 1 252 ? -0.541 16.844 15.963 1.00 92.25 252 GLY A CA 1
ATOM 1803 C C . GLY A 1 252 ? -2.033 16.688 16.298 1.00 92.25 252 GLY A C 1
ATOM 1804 O O . GLY A 1 252 ? -2.453 17.034 17.406 1.00 92.25 252 GLY A O 1
ATOM 1805 N N . PRO A 1 253 ? -2.864 16.179 15.374 1.00 94.25 253 PRO A N 1
ATOM 1806 C CA . PRO A 1 253 ? -4.311 16.154 15.578 1.00 94.25 253 PRO A CA 1
ATOM 1807 C C . PRO A 1 253 ? -4.738 15.266 16.756 1.00 94.25 253 PRO A C 1
ATOM 1809 O O . PRO A 1 253 ? -5.661 15.630 17.490 1.00 94.25 253 PRO A O 1
ATOM 1812 N N . CYS A 1 254 ? -4.044 14.161 17.022 1.00 93.75 254 CYS A N 1
ATOM 1813 C CA . CYS A 1 254 ? -4.449 13.219 18.061 1.00 93.75 254 CYS A CA 1
ATOM 1814 C C . CYS A 1 254 ? -3.774 13.462 19.407 1.00 93.75 254 CYS A C 1
ATOM 1816 O O . CYS A 1 254 ? -4.472 13.587 20.408 1.00 93.75 254 CYS A O 1
ATOM 1818 N N . SER A 1 255 ? -2.445 13.582 19.450 1.00 88.19 255 SER A N 1
ATOM 1819 C CA . SER A 1 255 ? -1.731 13.704 20.728 1.00 88.19 255 SER A CA 1
ATOM 1820 C C . SER A 1 255 ? -1.708 15.131 21.267 1.00 88.19 255 SER A C 1
ATOM 1822 O O . SER A 1 255 ? -1.699 15.311 22.481 1.00 88.19 255 SER A O 1
ATOM 1824 N N . VAL A 1 256 ? -1.728 16.145 20.392 1.00 86.19 256 VAL A N 1
ATOM 1825 C CA . VAL A 1 256 ? -1.738 17.554 20.820 1.00 86.19 256 VAL A CA 1
ATOM 1826 C C . VAL A 1 256 ? -3.163 18.073 20.980 1.00 86.19 256 VAL A C 1
ATOM 1828 O O . VAL A 1 256 ? -3.489 18.640 22.020 1.00 86.19 256 VAL A O 1
ATOM 1831 N N . THR A 1 257 ? -4.029 17.892 19.975 1.00 88.56 257 THR A N 1
ATOM 1832 C CA . THR A 1 257 ? -5.390 18.460 20.040 1.00 88.56 257 THR A CA 1
ATOM 1833 C C . THR A 1 257 ? -6.436 17.520 20.634 1.00 88.56 257 THR A C 1
ATOM 1835 O O . THR A 1 257 ? -7.483 17.996 21.067 1.00 88.56 257 THR A O 1
ATOM 1838 N N . GLY A 1 258 ? -6.187 16.204 20.651 1.00 84.94 258 GLY A N 1
ATOM 1839 C CA . GLY A 1 258 ? -7.139 15.202 21.147 1.00 84.94 258 GLY A CA 1
ATOM 1840 C C . GLY A 1 258 ? -8.390 15.015 20.282 1.00 84.94 258 GLY A C 1
ATOM 1841 O O . GLY A 1 258 ? -9.347 14.387 20.737 1.00 84.94 258 GLY A O 1
ATOM 1842 N N . ARG A 1 259 ? -8.416 15.584 19.069 1.00 89.44 259 ARG A N 1
ATOM 1843 C CA . ARG A 1 259 ? -9.610 15.664 18.206 1.00 89.44 259 ARG A CA 1
ATOM 1844 C C . ARG A 1 259 ? -9.455 14.986 16.848 1.00 89.44 259 ARG A C 1
ATOM 1846 O O . ARG A 1 259 ? -10.407 15.014 16.077 1.00 89.44 259 ARG A O 1
ATOM 1853 N N . GLY A 1 260 ? -8.297 14.393 16.568 1.00 96.69 260 GLY A N 1
ATOM 1854 C CA . GLY A 1 260 ? -8.051 13.769 15.275 1.00 96.69 260 GLY A CA 1
ATOM 1855 C C . GLY A 1 260 ? -8.953 12.567 14.992 1.00 96.69 260 GLY A C 1
ATOM 1856 O O . GLY A 1 260 ? -9.304 11.818 15.913 1.00 96.69 260 GLY A O 1
ATOM 1857 N N . LEU A 1 261 ? -9.295 12.383 13.718 1.00 98.44 261 LEU A N 1
ATOM 1858 C CA . LEU A 1 261 ? -10.033 11.235 13.201 1.00 98.44 261 LEU A CA 1
ATOM 1859 C C . LEU A 1 261 ? -9.161 10.442 12.225 1.00 98.44 261 LEU A C 1
ATOM 1861 O O . LEU A 1 261 ? -8.741 10.948 11.184 1.00 98.44 261 LEU A O 1
ATOM 1865 N N . PHE A 1 262 ? -8.946 9.173 12.559 1.00 98.75 262 PHE A N 1
ATOM 1866 C CA . PHE A 1 262 ? -8.326 8.181 11.689 1.00 98.75 262 PHE A CA 1
ATOM 1867 C C . PHE A 1 262 ? -9.392 7.214 11.156 1.00 98.75 262 PHE A C 1
ATOM 1869 O O . PHE A 1 262 ? -10.268 6.768 11.902 1.00 98.75 262 PHE A O 1
ATOM 1876 N N . VAL A 1 263 ? -9.327 6.894 9.866 1.00 98.81 263 VAL A N 1
ATOM 1877 C CA . VAL A 1 263 ? -10.190 5.891 9.234 1.00 98.81 263 VAL A CA 1
ATOM 1878 C C . VAL A 1 263 ? -9.322 4.755 8.713 1.00 98.81 263 VAL A C 1
ATOM 1880 O O . VAL A 1 263 ? -8.423 4.992 7.912 1.00 98.81 263 VAL A O 1
ATOM 1883 N N . ASP A 1 264 ? -9.594 3.537 9.172 1.00 98.69 264 ASP A N 1
ATOM 1884 C CA . ASP A 1 264 ? -8.805 2.336 8.890 1.00 98.69 264 ASP A CA 1
ATOM 1885 C C . ASP A 1 264 ? -9.614 1.371 8.018 1.00 98.69 264 ASP A C 1
ATOM 1887 O O . ASP A 1 264 ? -10.564 0.758 8.502 1.00 98.69 264 ASP A O 1
ATOM 1891 N N . VAL A 1 265 ? -9.313 1.266 6.724 1.00 98.44 265 VAL A N 1
ATOM 1892 C CA . VAL A 1 265 ? -10.019 0.346 5.822 1.00 98.44 265 VAL A CA 1
ATOM 1893 C C . VAL A 1 265 ? -9.132 -0.856 5.521 1.00 98.44 265 VAL A C 1
ATOM 1895 O O . VAL A 1 265 ? -8.068 -0.690 4.927 1.00 98.44 265 VAL A O 1
ATOM 1898 N N . GLY A 1 266 ? -9.596 -2.045 5.922 1.00 95.94 266 GLY A N 1
ATOM 1899 C CA . GLY A 1 266 ? -8.766 -3.251 5.964 1.00 95.94 266 GLY A CA 1
ATOM 1900 C C . GLY A 1 266 ? -7.899 -3.257 7.219 1.00 95.94 266 GLY A C 1
ATOM 1901 O O . GLY A 1 266 ? -6.669 -3.239 7.158 1.00 95.94 266 GLY A O 1
ATOM 1902 N N . ALA A 1 267 ? -8.551 -3.176 8.381 1.00 96.25 267 ALA A N 1
ATOM 1903 C CA . ALA A 1 267 ? -7.850 -3.002 9.650 1.00 96.25 267 ALA A CA 1
ATOM 1904 C C . ALA A 1 267 ? -7.116 -4.274 10.116 1.00 96.25 267 ALA A C 1
ATOM 1906 O O . ALA A 1 267 ? -6.213 -4.174 10.953 1.00 96.25 267 ALA A O 1
ATOM 1907 N N . ASN A 1 268 ? -7.471 -5.454 9.591 1.00 94.94 268 ASN A N 1
ATOM 1908 C CA . ASN A 1 268 ? -6.895 -6.745 9.956 1.00 94.94 268 ASN A CA 1
ATOM 1909 C C . ASN A 1 268 ? -6.926 -6.934 11.493 1.00 94.94 268 ASN A C 1
ATOM 1911 O O . ASN A 1 268 ? -7.976 -6.762 12.114 1.00 94.94 268 ASN A O 1
ATOM 1915 N N . PHE A 1 269 ? -5.801 -7.225 12.153 1.00 95.19 269 PHE A N 1
ATOM 1916 C CA . PHE A 1 269 ? -5.725 -7.354 13.620 1.00 95.19 269 PHE A CA 1
ATOM 1917 C C . PHE A 1 269 ? -5.766 -6.006 14.371 1.00 95.19 269 PHE A C 1
ATOM 1919 O O . PHE A 1 269 ? -5.712 -5.973 15.606 1.00 95.19 269 PHE A O 1
ATOM 1926 N N . GLY A 1 270 ? -5.849 -4.888 13.645 1.00 96.44 270 GLY A N 1
ATOM 1927 C CA . GLY A 1 270 ? -6.068 -3.551 14.189 1.00 96.44 270 GLY A CA 1
ATOM 1928 C C . GLY A 1 270 ? -4.812 -2.760 14.538 1.00 96.44 270 GLY A C 1
ATOM 1929 O O . GLY A 1 270 ? -4.914 -1.810 15.310 1.00 96.44 270 GLY A O 1
ATOM 1930 N N . TRP A 1 271 ? -3.634 -3.122 14.017 1.00 96.19 271 TRP A N 1
ATOM 1931 C CA . TRP A 1 271 ? -2.357 -2.480 14.373 1.00 96.19 271 TRP A CA 1
ATOM 1932 C C . TRP A 1 271 ? -2.416 -0.944 14.315 1.00 96.19 271 TRP A C 1
ATOM 1934 O O . TRP A 1 271 ? -2.156 -0.260 15.310 1.00 96.19 271 TRP A O 1
ATOM 1944 N N . TYR A 1 272 ? -2.824 -0.396 13.168 1.00 97.06 272 TYR A N 1
ATOM 1945 C CA . TYR A 1 272 ? -2.883 1.049 12.948 1.00 97.06 272 TYR A CA 1
ATOM 1946 C C . TYR A 1 272 ? -3.979 1.732 13.761 1.00 97.06 272 TYR A C 1
ATOM 1948 O O . TYR A 1 272 ? -3.770 2.821 14.298 1.00 97.06 272 TYR A O 1
ATOM 1956 N N . SER A 1 273 ? -5.121 1.066 13.919 1.00 97.94 273 SER A N 1
ATOM 1957 C CA . SER A 1 273 ? -6.202 1.518 14.791 1.00 97.94 273 SER A CA 1
ATOM 1958 C C . SER A 1 273 ? -5.760 1.649 16.253 1.00 97.94 273 SER A C 1
ATOM 1960 O O . SER A 1 273 ? -6.082 2.645 16.905 1.00 97.94 273 SER A O 1
ATOM 1962 N N . LEU A 1 274 ? -4.979 0.695 16.773 1.00 96.00 274 LEU A N 1
ATOM 1963 C CA . LEU A 1 274 ? -4.421 0.764 18.128 1.00 96.00 274 LEU A CA 1
ATOM 1964 C C . LEU A 1 274 ? -3.367 1.862 18.254 1.00 96.00 274 LEU A C 1
ATOM 1966 O O . LEU A 1 274 ? -3.399 2.605 19.233 1.00 96.00 274 LEU A O 1
ATOM 1970 N N . LEU A 1 275 ? -2.471 2.000 17.270 1.00 95.31 275 LEU A N 1
ATOM 1971 C CA . LEU A 1 275 ? -1.469 3.069 17.241 1.00 95.31 275 LEU A CA 1
ATOM 1972 C C . LEU A 1 275 ? -2.138 4.451 17.307 1.00 95.31 275 LEU A C 1
ATOM 1974 O O . LEU A 1 275 ? -1.803 5.267 18.170 1.00 95.31 275 LEU A O 1
ATOM 1978 N N . ALA A 1 276 ? -3.133 4.688 16.450 1.00 96.56 276 ALA A N 1
ATOM 1979 C CA . ALA A 1 276 ? -3.908 5.923 16.416 1.00 96.56 276 ALA A CA 1
ATOM 1980 C C . ALA A 1 276 ? -4.692 6.151 17.722 1.00 96.56 276 ALA A C 1
ATOM 1982 O O . ALA A 1 276 ? -4.637 7.236 18.310 1.00 96.56 276 ALA A O 1
ATOM 1983 N N . GLY A 1 277 ? -5.383 5.121 18.222 1.00 95.38 277 GLY A N 1
ATOM 1984 C CA . GLY A 1 277 ? -6.138 5.185 19.474 1.00 95.38 277 GLY A CA 1
ATOM 1985 C C . GLY A 1 277 ? -5.251 5.488 20.685 1.00 95.38 277 GLY A C 1
ATOM 1986 O O . GLY A 1 277 ? -5.585 6.355 21.493 1.00 95.38 277 GLY A O 1
ATOM 1987 N N . ALA A 1 278 ? -4.079 4.854 20.777 1.00 92.56 278 ALA A N 1
ATOM 1988 C CA . ALA A 1 278 ? -3.102 5.081 21.841 1.00 92.56 278 ALA A CA 1
ATOM 1989 C C . ALA A 1 278 ? -2.436 6.471 21.757 1.00 92.56 278 ALA A C 1
ATOM 1991 O O . ALA A 1 278 ? -1.975 7.003 22.767 1.00 92.56 278 ALA A O 1
ATOM 1992 N N . MET A 1 279 ? -2.429 7.093 20.574 1.00 92.94 279 MET A N 1
ATOM 1993 C CA . MET A 1 279 ? -2.078 8.504 20.374 1.00 92.94 279 MET A CA 1
ATOM 1994 C C . MET A 1 279 ? -3.207 9.484 20.714 1.00 92.94 279 MET A C 1
ATOM 1996 O O . MET A 1 279 ? -2.946 10.687 20.764 1.00 92.94 279 MET A O 1
ATOM 2000 N N . GLY A 1 280 ? -4.428 8.996 20.950 1.00 93.50 280 GLY A N 1
ATOM 2001 C CA . GLY A 1 280 ? -5.594 9.786 21.344 1.00 93.50 280 GLY A CA 1
ATOM 2002 C C . GLY A 1 280 ? -6.636 10.017 20.245 1.00 93.50 280 GLY A C 1
ATOM 2003 O O . GLY A 1 280 ? -7.645 10.677 20.525 1.00 93.50 280 GLY A O 1
ATOM 2004 N N . CYS A 1 281 ? -6.434 9.486 19.032 1.00 96.25 281 CYS A N 1
ATOM 2005 C CA . CYS A 1 281 ? -7.368 9.659 17.916 1.00 96.25 281 CYS A CA 1
ATOM 2006 C C . CYS A 1 281 ? -8.717 8.995 18.209 1.00 96.25 281 CYS A C 1
ATOM 2008 O O . CYS A 1 281 ? -8.779 7.969 18.888 1.00 96.25 281 CYS A O 1
ATOM 2010 N N . SER A 1 282 ? -9.787 9.537 17.629 1.00 97.75 282 SER A N 1
ATOM 2011 C CA . SER A 1 282 ? -10.975 8.726 17.349 1.00 97.75 282 SER A CA 1
ATOM 2012 C C . SER A 1 282 ? -10.708 7.901 16.092 1.00 97.75 282 SER A C 1
ATOM 2014 O O . SER A 1 282 ? -10.062 8.392 15.166 1.00 97.75 282 SER A O 1
ATOM 2016 N N . VAL A 1 283 ? -11.191 6.663 16.054 1.00 98.38 283 VAL A N 1
ATOM 2017 C CA . VAL A 1 283 ? -10.945 5.736 14.948 1.00 98.38 283 VAL A CA 1
ATOM 2018 C C . VAL A 1 283 ? -12.252 5.126 14.469 1.00 98.38 283 VAL A C 1
ATOM 2020 O O . VAL A 1 283 ? -13.066 4.684 15.280 1.00 98.38 283 VAL A O 1
ATOM 2023 N N . ILE A 1 284 ? -12.431 5.068 13.151 1.00 98.44 284 ILE A N 1
ATOM 2024 C CA . ILE A 1 284 ? -13.446 4.226 12.514 1.00 98.44 284 ILE A CA 1
ATOM 2025 C C . ILE A 1 284 ? -12.727 3.212 11.650 1.00 98.44 284 ILE A C 1
ATOM 2027 O O . ILE A 1 284 ? -12.056 3.588 10.695 1.00 98.44 284 ILE A O 1
ATOM 2031 N N . ALA A 1 285 ? -12.884 1.940 11.984 1.00 98.31 285 ALA A N 1
ATOM 2032 C CA . ALA A 1 285 ? -12.172 0.861 11.331 1.00 98.31 285 ALA A CA 1
ATOM 2033 C C . ALA A 1 285 ? -13.140 -0.109 10.654 1.00 98.31 285 ALA A C 1
ATOM 2035 O O . ALA A 1 285 ? -14.160 -0.470 11.239 1.00 98.31 285 ALA A O 1
ATOM 2036 N N . PHE A 1 286 ? -12.820 -0.539 9.440 1.00 97.56 286 PHE A N 1
ATOM 2037 C CA . PHE A 1 286 ? -13.562 -1.527 8.667 1.00 97.56 286 PHE A CA 1
ATOM 2038 C C . PHE A 1 286 ? -12.738 -2.808 8.599 1.00 97.56 286 PHE A C 1
ATOM 2040 O O . PHE A 1 286 ? -11.640 -2.818 8.041 1.00 97.56 286 PHE A O 1
ATOM 2047 N N . GLU A 1 287 ? -13.278 -3.884 9.162 1.00 95.81 287 GLU A N 1
ATOM 2048 C CA . GLU A 1 287 ? -12.692 -5.219 9.079 1.00 95.81 287 GLU A CA 1
ATOM 2049 C C . GLU A 1 287 ? -13.836 -6.228 8.968 1.00 95.81 287 GLU A C 1
ATOM 2051 O O . GLU A 1 287 ? -14.560 -6.446 9.939 1.00 95.81 287 GLU A O 1
ATOM 2056 N N . PRO A 1 288 ? -14.100 -6.791 7.786 1.00 92.25 288 PRO A N 1
ATOM 2057 C CA . PRO A 1 288 ? -15.255 -7.651 7.609 1.00 92.25 288 PRO A CA 1
ATOM 2058 C C . PRO A 1 288 ? -15.011 -9.111 8.037 1.00 92.25 288 PRO A C 1
ATOM 2060 O O . PRO A 1 288 ? -15.980 -9.820 8.322 1.00 92.25 288 PRO A O 1
ATOM 2063 N N . VAL A 1 289 ? -13.759 -9.575 8.129 1.00 91.38 289 VAL A N 1
ATOM 2064 C CA . VAL A 1 289 ? -13.407 -10.971 8.428 1.00 91.38 289 VAL A CA 1
ATOM 2065 C C . VAL A 1 289 ? -13.559 -11.249 9.933 1.00 91.38 289 VAL A C 1
ATOM 2067 O O . VAL A 1 289 ? -12.829 -10.674 10.741 1.00 91.38 289 VAL A O 1
ATOM 2070 N N . PRO A 1 290 ? -14.471 -12.150 10.366 1.00 90.50 290 PRO A N 1
ATOM 2071 C CA . PRO A 1 290 ? -14.717 -12.415 11.788 1.00 90.50 290 PRO A CA 1
ATOM 2072 C C . PRO A 1 290 ? -13.472 -12.851 12.568 1.00 90.50 290 PRO A C 1
ATOM 2074 O O . PRO A 1 290 ? -13.295 -12.443 13.711 1.00 90.50 290 PRO A O 1
ATOM 2077 N N . GLN A 1 291 ? -12.595 -13.639 11.941 1.00 90.50 291 GLN A N 1
ATOM 2078 C CA . GLN A 1 291 ? -11.329 -14.078 12.530 1.00 90.50 291 GLN A CA 1
ATOM 2079 C C . GLN A 1 291 ? -10.391 -12.908 12.833 1.00 90.50 291 GLN A C 1
ATOM 2081 O O . GLN A 1 291 ? -9.862 -12.825 13.937 1.00 90.50 291 GLN A O 1
ATOM 2086 N N . PHE A 1 292 ? -10.218 -11.976 11.898 1.00 93.12 292 PHE A N 1
ATOM 2087 C CA . PHE A 1 292 ? -9.338 -10.821 12.092 1.00 93.12 292 PHE A CA 1
ATOM 2088 C C . PHE A 1 292 ? -9.959 -9.824 13.072 1.00 93.12 292 PHE A C 1
ATOM 2090 O O . PHE A 1 292 ? -9.291 -9.360 13.998 1.00 93.12 292 PHE A O 1
ATOM 2097 N N . ARG A 1 293 ? -11.280 -9.614 12.974 1.00 93.00 293 ARG A N 1
ATOM 2098 C CA . ARG A 1 293 ? -12.045 -8.857 13.971 1.00 93.00 293 ARG A CA 1
ATOM 2099 C C . ARG A 1 293 ? -11.911 -9.414 15.377 1.00 93.00 293 ARG A C 1
ATOM 2101 O O . ARG A 1 293 ? -11.898 -8.622 16.308 1.00 93.00 293 ARG A O 1
ATOM 2108 N N . ALA A 1 294 ? -11.821 -10.729 15.559 1.00 90.25 294 ALA A N 1
ATOM 2109 C CA . ALA A 1 294 ? -11.660 -11.304 16.889 1.00 90.25 294 ALA A CA 1
ATOM 2110 C C . ALA A 1 294 ? -10.350 -10.832 17.548 1.00 90.25 294 ALA A C 1
ATOM 2112 O O . ALA A 1 294 ? -10.376 -10.333 18.675 1.00 90.25 294 ALA A O 1
ATOM 2113 N N . PHE A 1 295 ? -9.223 -10.882 16.825 1.00 91.81 295 PHE A N 1
ATOM 2114 C CA . PHE A 1 295 ? -7.961 -10.294 17.296 1.00 91.81 295 PHE A CA 1
ATOM 2115 C C . PHE A 1 295 ? -8.107 -8.795 17.568 1.00 91.81 295 PHE A C 1
ATOM 2117 O O . PHE A 1 295 ? -7.671 -8.306 18.610 1.00 91.81 295 PHE A O 1
ATOM 2124 N N . PHE A 1 296 ? -8.751 -8.066 16.656 1.00 94.50 296 PHE A N 1
ATOM 2125 C CA . PHE A 1 296 ? -8.898 -6.621 16.764 1.00 94.50 296 PHE A CA 1
ATOM 2126 C C . PHE A 1 296 ? -9.767 -6.196 17.961 1.00 94.50 296 PHE A C 1
ATOM 2128 O O . PHE A 1 296 ? -9.338 -5.372 18.765 1.00 94.50 296 PHE A O 1
ATOM 2135 N N . GLU A 1 297 ? -10.946 -6.784 18.152 1.00 89.19 297 GLU A N 1
ATOM 2136 C CA . GLU A 1 297 ? -11.832 -6.505 19.292 1.00 89.19 297 GLU A CA 1
ATOM 2137 C C . GLU A 1 297 ? -11.139 -6.839 20.622 1.00 89.19 297 GLU A C 1
ATOM 2139 O O . GLU A 1 297 ? -11.183 -6.036 21.561 1.00 89.19 297 GLU A O 1
ATOM 2144 N N . TYR A 1 298 ? -10.419 -7.970 20.692 1.00 85.44 298 TYR A N 1
ATOM 2145 C CA . TYR A 1 298 ? -9.586 -8.289 21.853 1.00 85.44 298 TYR A CA 1
ATOM 2146 C C . TYR A 1 298 ? -8.533 -7.203 22.091 1.00 85.44 298 TYR A C 1
ATOM 2148 O O . TYR A 1 298 ? -8.418 -6.686 23.201 1.00 85.44 298 TYR A O 1
ATOM 2156 N N . ASN A 1 299 ? -7.806 -6.797 21.050 1.00 89.69 299 ASN A N 1
ATOM 2157 C CA . ASN A 1 299 ? -6.798 -5.750 21.141 1.00 89.69 299 ASN A CA 1
ATOM 2158 C C . ASN A 1 299 ? -7.381 -4.411 21.620 1.00 89.69 299 ASN A C 1
ATOM 2160 O O . ASN A 1 299 ? -6.790 -3.747 22.476 1.00 89.69 299 ASN A O 1
ATOM 2164 N N . VAL A 1 300 ? -8.550 -4.006 21.124 1.00 88.69 300 VAL A N 1
ATOM 2165 C CA . VAL A 1 300 ? -9.229 -2.775 21.557 1.00 88.69 300 VAL A CA 1
ATOM 2166 C C . VAL A 1 300 ? -9.592 -2.847 23.039 1.00 88.69 300 VAL A C 1
ATOM 2168 O O . VAL A 1 300 ? -9.287 -1.916 23.795 1.00 88.69 300 VAL A O 1
ATOM 2171 N N . ALA A 1 301 ? -10.204 -3.952 23.472 1.00 79.56 301 ALA A N 1
ATOM 2172 C CA . ALA A 1 301 ? -10.583 -4.172 24.864 1.00 79.56 301 ALA A CA 1
ATOM 2173 C C . ALA A 1 301 ? -9.355 -4.198 25.785 1.00 79.56 301 ALA A C 1
ATOM 2175 O O . ALA A 1 301 ? -9.324 -3.512 26.811 1.00 79.56 301 ALA A O 1
ATOM 2176 N N . ARG A 1 302 ? -8.312 -4.923 25.374 1.00 79.12 302 ARG A N 1
ATOM 2177 C CA . ARG A 1 302 ? -7.058 -5.111 26.106 1.00 79.12 302 ARG A CA 1
ATOM 2178 C C . ARG A 1 302 ? -6.334 -3.802 26.406 1.00 79.12 302 ARG A C 1
ATOM 2180 O O . ARG A 1 302 ? -5.722 -3.672 27.466 1.00 79.12 302 ARG A O 1
ATOM 2187 N N . ASN A 1 303 ? -6.423 -2.844 25.487 1.00 82.50 303 ASN A N 1
ATOM 2188 C CA . ASN A 1 303 ? -5.804 -1.525 25.608 1.00 82.50 303 ASN A CA 1
ATOM 2189 C C . ASN A 1 303 ? -6.752 -0.451 26.170 1.00 82.50 303 ASN A C 1
ATOM 2191 O O . ASN A 1 303 ? -6.356 0.706 26.290 1.00 82.50 303 ASN A O 1
ATOM 2195 N N . GLY A 1 304 ? -8.001 -0.795 26.508 1.00 79.31 304 GLY A N 1
ATOM 2196 C CA . GLY A 1 304 ? -8.985 0.169 27.011 1.00 79.31 304 GLY A CA 1
ATOM 2197 C C . GLY A 1 304 ? -9.429 1.208 25.971 1.00 79.31 304 GLY A C 1
ATOM 2198 O O . GLY A 1 304 ? -9.882 2.295 26.332 1.00 79.31 304 GLY A O 1
ATOM 2199 N N . LEU A 1 305 ? -9.314 0.892 24.678 1.00 87.19 305 LEU A N 1
ATOM 2200 C CA . LEU A 1 305 ? -9.544 1.826 23.568 1.00 87.19 305 LEU A CA 1
ATOM 2201 C C . LEU A 1 305 ? -10.973 1.781 23.000 1.00 87.19 305 LEU A C 1
ATOM 2203 O O . LEU A 1 305 ? -11.275 2.493 22.045 1.00 87.19 305 LEU A O 1
ATOM 2207 N N . ALA A 1 306 ? -11.882 1.016 23.612 1.00 85.62 306 ALA A N 1
ATOM 2208 C CA . ALA A 1 306 ? -13.273 0.865 23.161 1.00 85.62 306 ALA A CA 1
ATOM 2209 C C . ALA A 1 306 ? -14.052 2.193 23.057 1.00 85.62 306 ALA A C 1
ATOM 2211 O O . ALA A 1 306 ? -14.989 2.316 22.279 1.00 85.62 306 ALA A O 1
ATOM 2212 N N . HIS A 1 307 ? -13.655 3.210 23.827 1.00 84.88 307 HIS A N 1
ATOM 2213 C CA . HIS A 1 307 ? -14.255 4.547 23.789 1.00 84.88 307 HIS A CA 1
ATOM 2214 C C . HIS A 1 307 ? -13.711 5.441 22.656 1.00 84.88 307 HIS A C 1
ATOM 2216 O O . HIS A 1 307 ? -14.221 6.540 22.444 1.00 84.88 307 HIS A O 1
ATOM 2222 N N . LYS A 1 308 ? -12.656 5.001 21.959 1.00 92.12 308 LYS A N 1
ATOM 2223 C CA . LYS A 1 308 ? -11.998 5.714 20.854 1.00 92.12 308 LYS A CA 1
ATOM 2224 C C . LYS A 1 308 ? -12.194 5.030 19.510 1.00 92.12 308 LYS A C 1
ATOM 2226 O O . LYS A 1 308 ? -12.197 5.720 18.496 1.00 92.12 308 LYS A O 1
ATOM 2231 N N . ILE A 1 309 ? -12.328 3.706 19.499 1.00 95.25 309 ILE A N 1
ATOM 2232 C CA . ILE A 1 309 ? -12.306 2.896 18.282 1.00 95.25 309 ILE A CA 1
ATOM 2233 C C . ILE A 1 309 ? -13.691 2.304 18.033 1.00 95.25 309 ILE A C 1
ATOM 2235 O O . ILE A 1 309 ? -14.211 1.548 18.850 1.00 95.25 309 ILE A O 1
ATOM 2239 N N . GLN A 1 310 ? -14.269 2.635 16.881 1.00 95.88 310 GLN A N 1
ATOM 2240 C CA . GLN A 1 310 ? -15.485 2.024 16.362 1.00 95.88 310 GLN A CA 1
ATOM 2241 C C . GLN A 1 310 ? -15.123 1.016 15.267 1.00 95.88 310 GLN A C 1
ATOM 2243 O O . GLN A 1 310 ? -14.659 1.412 14.198 1.00 95.88 310 GLN A O 1
ATOM 2248 N N . ILE A 1 311 ? -15.391 -0.268 15.507 1.00 95.56 311 ILE A N 1
ATOM 2249 C CA . ILE A 1 311 ? -15.182 -1.340 14.524 1.00 95.56 311 ILE A CA 1
ATOM 2250 C C . ILE A 1 311 ? -16.469 -1.561 13.724 1.00 95.56 311 ILE A C 1
ATOM 2252 O O . ILE A 1 311 ? -17.564 -1.659 14.283 1.00 95.56 311 ILE A O 1
ATOM 2256 N N . ARG A 1 312 ? -16.342 -1.633 12.398 1.00 94.25 312 ARG A N 1
ATOM 2257 C CA . ARG A 1 312 ? -17.429 -1.870 11.448 1.00 94.25 312 ARG A CA 1
ATOM 2258 C C . ARG A 1 312 ? -17.217 -3.224 10.760 1.00 94.25 312 ARG A C 1
ATOM 2260 O O . ARG A 1 312 ? -16.239 -3.373 10.027 1.00 94.25 312 ARG A O 1
ATOM 2267 N N . PRO A 1 313 ? -18.114 -4.210 10.960 1.00 92.69 313 PRO A N 1
ATOM 2268 C CA . PRO A 1 313 ? -18.010 -5.540 10.355 1.00 92.69 313 PRO A CA 1
ATOM 2269 C C . PRO A 1 313 ? -18.523 -5.542 8.905 1.00 92.69 313 PRO A C 1
ATOM 2271 O O . PRO A 1 313 ? -19.390 -6.334 8.540 1.00 92.69 313 PRO A O 1
ATOM 2274 N N . ALA A 1 314 ? -18.038 -4.605 8.093 1.00 92.12 314 ALA A N 1
ATOM 2275 C CA . ALA A 1 314 ? -18.483 -4.375 6.724 1.00 92.12 314 ALA A CA 1
ATOM 2276 C C . ALA A 1 314 ? -17.283 -4.076 5.823 1.00 92.12 314 ALA A C 1
ATOM 2278 O O . ALA A 1 314 ? -16.277 -3.531 6.278 1.00 92.12 314 ALA A O 1
ATOM 2279 N N . ALA A 1 315 ? -17.404 -4.405 4.540 1.00 93.31 315 ALA A N 1
ATOM 2280 C CA . ALA A 1 315 ? -16.454 -3.955 3.533 1.00 93.31 315 ALA A CA 1
ATOM 2281 C C . ALA A 1 315 ? -16.747 -2.493 3.166 1.00 93.31 315 ALA A C 1
ATOM 2283 O O . ALA A 1 315 ? -17.909 -2.123 2.965 1.00 93.31 315 ALA A O 1
ATOM 2284 N N . ALA A 1 316 ? -15.709 -1.666 3.039 1.00 95.12 316 ALA A N 1
ATOM 2285 C CA . ALA A 1 316 ? -15.861 -0.334 2.463 1.00 95.12 316 ALA A CA 1
ATOM 2286 C C . ALA A 1 316 ? -15.947 -0.445 0.931 1.00 95.12 316 ALA A C 1
ATOM 2288 O O . ALA A 1 316 ? -15.085 -1.060 0.308 1.00 95.12 316 ALA A O 1
ATOM 2289 N N . VAL A 1 317 ? -16.992 0.111 0.316 1.00 94.06 317 VAL A N 1
ATOM 2290 C CA . VAL A 1 317 ? -17.294 -0.087 -1.113 1.00 94.06 317 VAL A CA 1
ATOM 2291 C C . VAL A 1 317 ? -17.900 1.162 -1.755 1.00 94.06 317 VAL A C 1
ATOM 2293 O O . VAL A 1 317 ? -18.531 1.979 -1.086 1.00 94.06 317 VAL A O 1
ATOM 2296 N N . ALA A 1 318 ? -17.799 1.278 -3.081 1.00 92.88 318 ALA A N 1
ATOM 2297 C CA . ALA A 1 318 ? -18.412 2.378 -3.830 1.00 92.88 318 ALA A CA 1
ATOM 2298 C C . ALA A 1 318 ? -19.951 2.333 -3.856 1.00 92.88 318 ALA A C 1
ATOM 2300 O O . ALA A 1 318 ? -20.618 3.368 -3.858 1.00 92.88 318 ALA A O 1
ATOM 2301 N N . HIS A 1 319 ? -20.533 1.130 -3.910 1.00 87.62 319 HIS A N 1
ATOM 2302 C CA . HIS A 1 319 ? -21.963 0.931 -4.160 1.00 87.62 319 HIS A CA 1
ATOM 2303 C C . HIS A 1 319 ? -22.604 -0.029 -3.145 1.00 87.62 319 HIS A C 1
ATOM 2305 O O . HIS A 1 319 ? -22.783 -1.212 -3.449 1.00 87.62 319 HIS A O 1
ATOM 2311 N N . PRO A 1 320 ? -22.991 0.471 -1.956 1.00 83.69 320 PRO A N 1
ATOM 2312 C CA . PRO A 1 320 ? -23.704 -0.309 -0.947 1.00 83.69 320 PRO A CA 1
ATOM 2313 C C . PRO A 1 320 ? -24.979 -0.952 -1.508 1.00 83.69 320 PRO A C 1
ATOM 2315 O O . PRO A 1 320 ? -25.671 -0.369 -2.343 1.00 83.69 320 PRO A O 1
ATOM 2318 N N . GLY A 1 321 ? -25.313 -2.157 -1.041 1.00 72.81 321 GLY A N 1
ATOM 2319 C CA . GLY A 1 321 ? -26.567 -2.833 -1.397 1.00 72.81 321 GLY A CA 1
ATOM 2320 C C . GLY A 1 321 ? -26.555 -3.673 -2.683 1.00 72.81 321 GLY A C 1
ATOM 2321 O O . GLY A 1 321 ? -27.590 -4.239 -3.024 1.00 72.81 321 GLY A O 1
ATOM 2322 N N . ARG A 1 322 ? -25.413 -3.842 -3.371 1.00 63.00 322 ARG A N 1
ATOM 2323 C CA . ARG A 1 322 ? -25.276 -4.727 -4.555 1.00 63.00 322 ARG A CA 1
ATOM 2324 C C . ARG A 1 322 ? -25.327 -6.247 -4.268 1.00 63.00 322 ARG A C 1
ATOM 2326 O O . ARG A 1 322 ? -25.056 -7.045 -5.158 1.00 63.00 322 ARG A O 1
ATOM 2333 N N . GLY A 1 323 ? -25.752 -6.666 -3.076 1.00 58.66 323 GLY A N 1
ATOM 2334 C CA . GLY A 1 323 ? -25.662 -8.050 -2.592 1.00 58.66 323 GLY A CA 1
ATOM 2335 C C . GLY A 1 323 ? -24.454 -8.245 -1.673 1.00 58.66 323 GLY A C 1
ATOM 2336 O O . GLY A 1 323 ? -23.575 -7.390 -1.612 1.00 58.66 323 GLY A O 1
ATOM 2337 N N . ASN A 1 324 ? -24.441 -9.338 -0.903 1.00 69.06 324 ASN A N 1
ATOM 2338 C CA . ASN A 1 324 ? -23.353 -9.627 0.034 1.00 69.06 324 ASN A CA 1
ATOM 2339 C C . ASN A 1 324 ? -22.051 -9.866 -0.746 1.00 69.06 324 ASN A C 1
ATOM 2341 O O . ASN A 1 324 ? -21.981 -10.805 -1.541 1.00 69.06 324 ASN A O 1
ATOM 2345 N N . TYR A 1 325 ? -21.035 -9.039 -0.503 1.00 82.75 325 TYR A N 1
ATOM 2346 C CA . TYR A 1 325 ? -19.685 -9.245 -1.023 1.00 82.75 325 TYR A CA 1
ATOM 2347 C C . TYR A 1 325 ? -19.126 -10.541 -0.438 1.00 82.75 325 TYR A C 1
ATOM 2349 O O . TYR A 1 325 ? -19.478 -10.914 0.683 1.00 82.75 325 TYR A O 1
ATOM 2357 N N . THR A 1 326 ? -18.277 -11.245 -1.184 1.00 86.12 326 THR A N 1
ATOM 2358 C CA . THR A 1 326 ? -17.607 -12.442 -0.668 1.00 86.12 326 THR A CA 1
ATOM 2359 C C . THR A 1 326 ? -16.134 -12.139 -0.478 1.00 86.12 326 THR A C 1
ATOM 2361 O O . THR A 1 326 ? -15.418 -11.968 -1.456 1.00 86.12 326 THR A O 1
ATOM 2364 N N . VAL A 1 327 ? -15.679 -12.083 0.769 1.00 84.69 327 VAL A N 1
ATOM 2365 C CA . VAL A 1 327 ? -14.248 -12.043 1.090 1.00 84.69 327 VAL A CA 1
ATOM 2366 C C . VAL A 1 327 ? -13.756 -13.478 1.166 1.00 84.69 327 VAL A C 1
ATOM 2368 O O . VAL A 1 327 ? -14.377 -14.311 1.831 1.00 84.69 327 VAL A O 1
ATOM 2371 N N . VAL A 1 328 ? -12.675 -13.783 0.456 1.00 82.19 328 VAL A N 1
ATOM 2372 C CA . VAL A 1 328 ? -12.054 -15.105 0.489 1.00 82.19 328 VAL A CA 1
ATOM 2373 C C . VAL A 1 328 ? -10.795 -15.018 1.343 1.00 82.19 328 VAL A C 1
ATOM 2375 O O . VAL A 1 328 ? -9.949 -14.160 1.104 1.00 82.19 328 VAL A O 1
ATOM 2378 N N . VAL A 1 329 ? -10.707 -15.873 2.360 1.00 81.25 329 VAL A N 1
ATOM 2379 C CA . VAL A 1 329 ? -9.729 -15.764 3.448 1.00 81.25 329 VAL A CA 1
ATOM 2380 C C . VAL A 1 329 ? -8.791 -16.977 3.426 1.00 81.25 329 VAL A C 1
ATOM 2382 O O . VAL A 1 329 ? -9.276 -18.116 3.516 1.00 81.25 329 VAL A O 1
ATOM 2385 N N . PRO A 1 330 ? -7.464 -16.771 3.311 1.00 75.62 330 PRO A N 1
ATOM 2386 C CA . PRO A 1 330 ? -6.489 -17.849 3.443 1.00 75.62 330 PRO A CA 1
ATOM 2387 C C . PRO A 1 330 ? -6.468 -18.396 4.876 1.00 75.62 330 PRO A C 1
ATOM 2389 O O . PRO A 1 330 ? -6.669 -17.669 5.845 1.00 75.62 330 PRO A O 1
ATOM 2392 N N . GLN A 1 331 ? -6.228 -19.696 5.009 1.00 71.50 331 GLN A N 1
ATOM 2393 C CA . GLN A 1 331 ? -6.129 -20.398 6.291 1.00 71.50 331 GLN A CA 1
ATOM 2394 C C . GLN A 1 331 ? -4.666 -20.533 6.764 1.00 71.50 331 GLN A C 1
ATOM 2396 O O . GLN A 1 331 ? -4.421 -20.727 7.955 1.00 71.50 331 GLN A O 1
ATOM 2401 N N . ARG A 1 332 ? -3.679 -20.389 5.863 1.00 65.81 332 ARG A N 1
ATOM 2402 C CA . ARG A 1 332 ? -2.225 -20.374 6.142 1.00 65.81 332 ARG A CA 1
ATOM 2403 C C . ARG A 1 332 ? -1.501 -19.411 5.189 1.00 65.81 332 ARG A C 1
ATOM 2405 O O . ARG A 1 332 ? -2.035 -19.059 4.140 1.00 65.81 332 ARG A O 1
ATOM 2412 N N . GLY A 1 333 ? -0.278 -19.007 5.538 1.00 66.75 333 GLY A N 1
ATOM 2413 C CA . GLY A 1 333 ? 0.585 -18.191 4.680 1.00 66.75 333 GLY A CA 1
ATOM 2414 C C . GLY A 1 333 ? 0.554 -16.716 5.068 1.00 66.75 333 GLY A C 1
ATOM 2415 O O . GLY A 1 333 ? 0.872 -16.379 6.202 1.00 66.75 333 GLY A O 1
ATOM 2416 N N . ILE A 1 334 ? 0.207 -15.836 4.130 1.00 63.16 334 ILE A N 1
ATOM 2417 C CA . ILE A 1 334 ? 0.086 -14.393 4.384 1.00 63.16 334 ILE A CA 1
ATOM 2418 C C . ILE A 1 334 ? -1.390 -14.097 4.630 1.00 63.16 334 ILE A C 1
ATOM 2420 O O . ILE A 1 334 ? -2.167 -13.972 3.681 1.00 63.16 334 ILE A O 1
ATOM 2424 N N . TRP A 1 335 ? -1.796 -14.026 5.900 1.00 72.75 335 TRP A N 1
ATOM 2425 C CA . TRP A 1 335 ? -3.214 -13.865 6.252 1.00 72.75 335 TRP A CA 1
ATOM 2426 C C . TRP A 1 335 ? -3.786 -12.520 5.786 1.00 72.75 335 TRP A C 1
ATOM 2428 O O . TRP A 1 335 ? -4.979 -12.444 5.498 1.00 72.75 335 TRP A O 1
ATOM 2438 N N . GLY A 1 336 ? -2.931 -11.500 5.637 1.00 62.91 336 GLY A N 1
ATOM 2439 C CA . GLY A 1 336 ? -3.287 -10.187 5.089 1.00 62.91 336 GLY A CA 1
ATOM 2440 C C . GLY A 1 336 ? -3.955 -10.239 3.713 1.00 62.91 336 GLY A C 1
ATOM 2441 O O . GLY A 1 336 ? -4.897 -9.495 3.496 1.00 62.91 336 GLY A O 1
ATOM 2442 N N . THR A 1 337 ? -3.616 -11.226 2.870 1.00 70.38 337 THR A N 1
ATOM 2443 C CA . THR A 1 337 ? -4.104 -11.350 1.475 1.00 70.38 337 THR A CA 1
ATOM 2444 C C . THR A 1 337 ? -5.597 -11.680 1.312 1.00 70.38 337 THR A C 1
ATOM 2446 O O . THR A 1 337 ? -6.063 -11.975 0.205 1.00 70.38 337 THR A O 1
ATOM 2449 N N . ALA A 1 338 ? -6.373 -11.664 2.399 1.00 69.88 338 ALA A N 1
ATOM 2450 C CA . ALA A 1 338 ? -7.817 -11.833 2.341 1.00 69.88 338 ALA A CA 1
ATOM 2451 C C . ALA A 1 338 ? -8.453 -10.708 1.511 1.00 69.88 338 ALA A C 1
ATOM 2453 O O . ALA A 1 338 ? -8.420 -9.540 1.882 1.00 69.88 338 ALA A O 1
ATOM 2454 N N . GLY A 1 339 ? -9.093 -11.074 0.402 1.00 72.56 339 GLY A N 1
ATOM 2455 C CA . GLY A 1 339 ? -9.592 -10.107 -0.574 1.00 72.56 339 GLY A CA 1
ATOM 2456 C C . GLY A 1 339 ? -10.996 -10.426 -1.070 1.00 72.56 339 GLY A C 1
ATOM 2457 O O . GLY A 1 339 ? -11.471 -11.567 -0.998 1.00 72.56 339 GLY A O 1
ATOM 2458 N N . ILE A 1 340 ? -11.675 -9.412 -1.611 1.00 73.19 340 ILE A N 1
ATOM 2459 C CA . ILE A 1 340 ? -12.982 -9.591 -2.254 1.00 73.19 340 ILE A CA 1
ATOM 2460 C C . ILE A 1 340 ? -12.827 -10.476 -3.498 1.00 73.19 340 ILE A C 1
ATOM 2462 O O . ILE A 1 340 ? -11.896 -10.333 -4.291 1.00 73.19 340 ILE A O 1
ATOM 2466 N N . ASP A 1 341 ? -13.731 -11.447 -3.623 1.00 74.50 341 ASP A N 1
ATOM 2467 C CA . ASP A 1 341 ? -13.793 -12.476 -4.665 1.00 74.50 341 ASP A CA 1
ATOM 2468 C C . ASP A 1 341 ? -12.536 -13.360 -4.781 1.00 74.50 341 ASP A C 1
ATOM 2470 O O . ASP A 1 341 ? -12.437 -14.184 -5.692 1.00 74.50 341 ASP A O 1
ATOM 2474 N N . GLY A 1 342 ? -11.599 -13.248 -3.831 1.00 68.62 342 GLY A N 1
ATOM 2475 C CA . GLY A 1 342 ? -10.349 -14.009 -3.804 1.00 68.62 342 GLY A CA 1
ATOM 2476 C C . GLY A 1 342 ? -9.365 -13.604 -4.895 1.00 68.62 342 GLY A C 1
ATOM 2477 O O . GLY A 1 342 ? -8.505 -14.399 -5.259 1.00 68.62 342 GLY A O 1
ATOM 2478 N N . ALA A 1 343 ? -9.488 -12.387 -5.432 1.00 69.62 343 ALA A N 1
ATOM 2479 C CA . ALA A 1 343 ? -8.675 -11.936 -6.557 1.00 69.62 343 ALA A CA 1
ATOM 2480 C C . ALA A 1 343 ? -7.167 -11.867 -6.249 1.00 69.62 343 ALA A C 1
ATOM 2482 O O . ALA A 1 343 ? -6.371 -11.967 -7.181 1.00 69.62 343 ALA A O 1
ATOM 2483 N N . ASN A 1 344 ? -6.781 -11.726 -4.974 1.00 72.62 344 ASN A N 1
ATOM 2484 C CA . ASN A 1 344 ? -5.380 -11.719 -4.551 1.00 72.62 344 ASN A CA 1
ATOM 2485 C C . ASN A 1 344 ? -4.887 -13.040 -3.927 1.00 72.62 344 ASN A C 1
ATOM 2487 O O . ASN A 1 344 ? -3.768 -13.119 -3.422 1.00 72.62 344 ASN A O 1
ATOM 2491 N N . ILE A 1 345 ? -5.690 -14.106 -3.973 1.00 71.44 345 ILE A N 1
ATOM 2492 C CA . ILE A 1 345 ? -5.276 -15.391 -3.409 1.00 71.44 345 ILE A CA 1
ATOM 2493 C C . ILE A 1 345 ? -4.145 -15.998 -4.234 1.00 71.44 345 ILE A C 1
ATOM 2495 O O . ILE A 1 345 ? -4.259 -16.173 -5.448 1.00 71.44 345 ILE A O 1
ATOM 2499 N N . ASP A 1 346 ? -3.066 -16.378 -3.554 1.00 68.50 346 ASP A N 1
ATOM 2500 C CA . ASP A 1 346 ? -2.024 -17.203 -4.146 1.00 68.50 346 ASP A CA 1
ATOM 2501 C C . ASP A 1 346 ? -2.404 -18.688 -4.052 1.00 68.50 346 ASP A C 1
ATOM 2503 O O . ASP A 1 346 ? -2.321 -19.315 -2.995 1.00 68.50 346 ASP A O 1
ATOM 2507 N N . HIS A 1 347 ? -2.830 -19.256 -5.181 1.00 66.12 347 HIS A N 1
ATOM 2508 C CA . HIS A 1 347 ? -3.194 -20.670 -5.296 1.00 66.12 347 HIS A CA 1
ATOM 2509 C C . HIS A 1 347 ? -2.001 -21.633 -5.190 1.00 66.12 347 HIS A C 1
ATOM 2511 O O . HIS A 1 347 ? -2.210 -22.844 -5.139 1.00 66.12 347 HIS A O 1
ATOM 2517 N N . LEU A 1 348 ? -0.761 -21.129 -5.205 1.00 63.28 348 LEU A N 1
ATOM 2518 C CA . LEU A 1 348 ? 0.441 -21.943 -5.008 1.00 63.28 348 LEU A CA 1
ATOM 2519 C C . LEU A 1 348 ? 0.747 -22.181 -3.526 1.00 63.28 348 LEU A C 1
ATOM 2521 O O . LEU A 1 348 ? 1.533 -23.074 -3.206 1.00 63.28 348 LEU A O 1
ATOM 2525 N N . ILE A 1 349 ? 0.140 -21.401 -2.630 1.00 63.97 349 ILE A N 1
ATOM 2526 C CA . ILE A 1 349 ? 0.239 -21.617 -1.190 1.00 63.97 349 ILE A CA 1
ATOM 2527 C C . ILE A 1 349 ? -0.704 -22.762 -0.817 1.00 63.97 349 ILE A C 1
ATOM 2529 O O . ILE A 1 349 ? -1.906 -22.695 -1.076 1.00 63.97 349 ILE A O 1
ATOM 2533 N N . ASP A 1 350 ? -0.159 -23.811 -0.194 1.00 65.19 350 ASP A N 1
ATOM 2534 C CA . ASP A 1 350 ? -0.978 -24.874 0.387 1.00 65.19 350 ASP A CA 1
ATOM 2535 C C . ASP A 1 350 ? -1.819 -24.294 1.528 1.00 65.19 350 ASP A C 1
ATOM 2537 O O . ASP A 1 350 ? -1.317 -23.927 2.592 1.00 65.19 350 ASP A O 1
ATOM 2541 N N . ASN A 1 351 ? -3.116 -24.178 1.267 1.00 71.00 351 ASN A N 1
ATOM 2542 C CA . ASN A 1 351 ? -4.092 -23.666 2.214 1.00 71.00 351 ASN A CA 1
ATOM 2543 C C . ASN A 1 351 ? -4.504 -24.729 3.255 1.00 71.00 351 ASN A C 1
ATOM 2545 O O . ASN A 1 351 ? -5.269 -24.413 4.162 1.00 71.00 351 ASN A O 1
ATOM 2549 N N . GLU A 1 352 ? -4.031 -25.978 3.113 1.00 59.75 352 GLU A N 1
ATOM 2550 C CA . GLU A 1 352 ? -4.360 -27.142 3.950 1.00 59.75 352 GLU A CA 1
ATOM 2551 C C . GLU A 1 352 ? -5.868 -27.307 4.214 1.00 59.75 352 GLU A C 1
ATOM 2553 O O . GLU A 1 352 ? -6.314 -27.694 5.294 1.00 59.75 352 GLU A O 1
ATOM 2558 N N . GLY A 1 353 ? -6.679 -27.006 3.197 1.00 67.12 353 GLY A N 1
ATOM 2559 C CA . GLY A 1 353 ? -8.135 -27.015 3.270 1.00 67.12 353 GLY A CA 1
ATOM 2560 C C . GLY A 1 353 ? -8.774 -26.065 2.260 1.00 67.12 353 GLY A C 1
ATOM 2561 O O . GLY A 1 353 ? -8.092 -25.403 1.475 1.00 67.12 353 GLY A O 1
ATOM 2562 N N . GLU A 1 354 ? -10.103 -25.986 2.283 1.00 70.00 354 GLU A N 1
ATOM 2563 C CA . GLU A 1 354 ? -10.859 -25.011 1.489 1.00 70.00 354 GLU A CA 1
ATOM 2564 C C . GLU A 1 354 ? -10.649 -23.590 2.030 1.00 70.00 354 GLU A C 1
ATOM 2566 O O . GLU A 1 354 ? -10.589 -23.373 3.242 1.00 70.00 354 GLU A O 1
ATOM 2571 N N . TYR A 1 355 ? -10.572 -22.607 1.132 1.00 80.12 355 TYR A N 1
ATOM 2572 C CA . TYR A 1 355 ? -10.581 -21.204 1.535 1.00 80.12 355 TYR A CA 1
ATOM 2573 C C . TYR A 1 355 ? -11.911 -20.854 2.204 1.00 80.12 355 TYR A C 1
ATOM 2575 O O . TYR A 1 355 ? -12.987 -21.218 1.715 1.00 80.12 355 TYR A O 1
ATOM 2583 N N . GLU A 1 356 ? -11.856 -20.081 3.286 1.00 83.38 356 GLU A N 1
ATOM 2584 C CA . GLU A 1 356 ? -13.072 -19.580 3.914 1.00 83.38 356 GLU A CA 1
ATOM 2585 C C . GLU A 1 356 ? -13.675 -18.466 3.056 1.00 83.38 356 GLU A C 1
ATOM 2587 O O . GLU A 1 356 ? -12.977 -17.588 2.551 1.00 83.38 356 GLU A O 1
ATOM 2592 N N . ARG A 1 357 ? -14.999 -18.502 2.885 1.00 86.06 357 ARG A N 1
ATOM 2593 C CA . ARG A 1 357 ? -15.756 -17.491 2.144 1.00 86.06 357 ARG A CA 1
ATOM 2594 C C . ARG A 1 357 ? -16.704 -16.782 3.092 1.00 86.06 357 ARG A C 1
ATOM 2596 O O . ARG A 1 357 ? -17.728 -17.337 3.489 1.00 86.06 357 ARG A O 1
ATOM 2603 N N . VAL A 1 358 ? -16.378 -15.540 3.421 1.00 86.12 358 VAL A N 1
ATOM 2604 C CA . VAL A 1 358 ? -17.170 -14.705 4.320 1.00 86.12 358 VAL A CA 1
ATOM 2605 C C . VAL A 1 358 ? -18.083 -13.816 3.487 1.00 86.12 358 VAL A C 1
ATOM 2607 O O . VAL A 1 358 ? -17.621 -13.041 2.653 1.00 86.12 358 VAL A O 1
ATOM 2610 N N . ARG A 1 359 ? -19.396 -13.913 3.716 1.00 88.69 359 ARG A N 1
ATOM 2611 C CA . ARG A 1 359 ? -20.378 -12.989 3.133 1.00 88.69 359 ARG A CA 1
ATOM 2612 C C . ARG A 1 359 ? -20.481 -11.738 3.990 1.00 88.69 359 ARG A C 1
ATOM 2614 O O . ARG A 1 359 ? -20.768 -11.846 5.178 1.00 88.69 359 ARG A O 1
ATOM 2621 N N . VAL A 1 360 ? -20.290 -10.575 3.381 1.00 87.75 360 VAL A N 1
ATOM 2622 C CA . VAL A 1 360 ? -20.144 -9.309 4.107 1.00 87.75 360 VAL A CA 1
ATOM 2623 C C . VAL A 1 360 ? -21.042 -8.242 3.488 1.00 87.75 360 VAL A C 1
ATOM 2625 O O . VAL A 1 360 ? -21.257 -8.211 2.272 1.00 87.75 360 VAL A O 1
ATOM 2628 N N . SER A 1 361 ? -21.605 -7.374 4.326 1.00 91.12 361 SER A N 1
ATOM 2629 C CA . SER A 1 361 ? -22.294 -6.176 3.850 1.00 91.12 361 SER A CA 1
ATOM 2630 C C . SER A 1 361 ? -21.272 -5.150 3.359 1.00 91.12 361 SER A C 1
ATOM 2632 O O . SER A 1 361 ? -20.122 -5.133 3.800 1.00 91.12 361 SER A O 1
ATOM 2634 N N . GLY A 1 362 ? -21.700 -4.297 2.430 1.00 92.44 362 GLY A N 1
ATOM 2635 C CA . GLY A 1 362 ? -20.905 -3.170 1.960 1.00 92.44 362 GLY A CA 1
ATOM 2636 C C . GLY A 1 362 ? -21.452 -1.846 2.476 1.00 92.44 362 GLY A C 1
ATOM 2637 O O . GLY A 1 362 ? -22.665 -1.633 2.450 1.00 92.44 362 GLY A O 1
ATOM 2638 N N . GLU A 1 363 ? -20.560 -0.952 2.883 1.00 95.06 363 GLU A N 1
ATOM 2639 C CA . GLU A 1 363 ? -20.854 0.428 3.270 1.00 95.06 363 GLU A CA 1
ATOM 2640 C C . GLU A 1 363 ? -19.911 1.383 2.529 1.00 95.06 363 GLU A C 1
ATOM 2642 O O . GLU A 1 363 ? -18.750 1.063 2.314 1.00 95.06 363 GLU A O 1
ATOM 2647 N N . SER A 1 364 ? -20.372 2.567 2.129 1.00 96.69 364 SER A N 1
ATOM 2648 C CA . SER A 1 364 ? -19.486 3.568 1.511 1.00 96.69 364 SER A CA 1
ATOM 2649 C C . SER A 1 364 ? -18.946 4.531 2.559 1.00 96.69 364 SER A C 1
ATOM 2651 O O . SER A 1 364 ? -19.692 4.930 3.459 1.00 96.69 364 SER A O 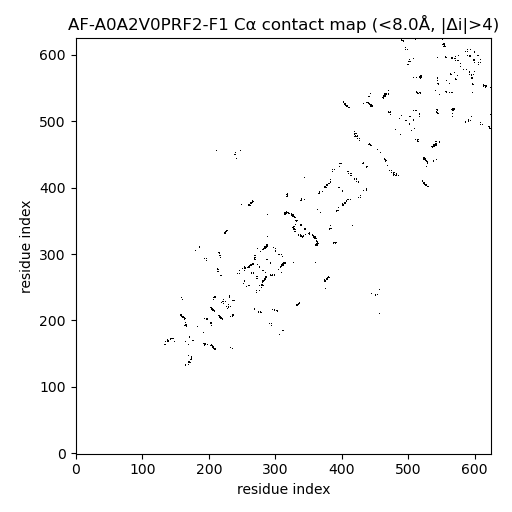1
ATOM 2653 N N . LEU A 1 365 ? -17.699 4.977 2.395 1.00 98.31 365 LEU A N 1
ATOM 2654 C CA . LEU A 1 365 ? -17.083 5.961 3.286 1.00 98.31 365 LEU A CA 1
ATOM 2655 C C . LEU A 1 365 ? -17.876 7.274 3.329 1.00 98.31 365 LEU A C 1
ATOM 2657 O O . LEU A 1 365 ? -18.093 7.801 4.417 1.00 98.31 365 LEU A O 1
ATOM 2661 N N . ASP A 1 366 ? -18.397 7.740 2.191 1.00 97.75 366 ASP A N 1
ATOM 2662 C CA . ASP A 1 366 ? -19.248 8.934 2.111 1.00 97.75 366 ASP A CA 1
ATOM 2663 C C . ASP A 1 366 ? -20.490 8.822 3.018 1.00 97.75 366 ASP A C 1
ATOM 2665 O O . ASP A 1 366 ? -20.807 9.753 3.757 1.00 97.75 366 ASP A O 1
ATOM 2669 N N . GLN A 1 367 ? -21.174 7.670 3.026 1.00 95.75 367 GLN A N 1
ATOM 2670 C CA . GLN A 1 367 ? -22.341 7.444 3.895 1.00 95.75 367 GLN A CA 1
ATOM 2671 C C . GLN A 1 367 ? -21.968 7.385 5.380 1.00 95.75 367 GLN A C 1
ATOM 2673 O O . GLN A 1 367 ? -22.684 7.931 6.216 1.00 95.75 367 GLN A O 1
ATOM 2678 N N . VAL A 1 368 ? -20.867 6.710 5.721 1.00 97.12 368 VAL A N 1
ATOM 2679 C CA . VAL A 1 368 ? -20.470 6.500 7.122 1.00 97.12 368 VAL A CA 1
ATOM 2680 C C . VAL A 1 368 ? -19.900 7.775 7.737 1.00 97.12 368 VAL A C 1
ATOM 2682 O O . VAL A 1 368 ? -20.163 8.081 8.902 1.00 97.12 368 VAL A O 1
ATOM 2685 N N . LEU A 1 369 ? -19.089 8.521 6.991 1.00 97.69 369 LEU A N 1
ATOM 2686 C CA . LEU A 1 369 ? -18.378 9.693 7.502 1.00 97.69 369 LEU A CA 1
ATOM 2687 C C . LEU A 1 369 ? -19.176 10.983 7.321 1.00 97.69 369 LEU A C 1
ATOM 2689 O O . LEU A 1 369 ? -19.009 11.883 8.147 1.00 97.69 369 LEU A O 1
ATOM 2693 N N . ALA A 1 370 ? -20.067 11.037 6.326 1.00 95.31 370 ALA A N 1
ATOM 2694 C CA . ALA A 1 370 ? -20.846 12.209 5.946 1.00 95.31 370 ALA A CA 1
ATOM 2695 C C . ALA A 1 370 ? -19.951 13.443 5.734 1.00 95.31 370 ALA A C 1
ATOM 2697 O O . ALA A 1 370 ? -19.282 13.560 4.711 1.00 95.31 370 ALA A O 1
ATOM 2698 N N . ASP A 1 371 ? -19.907 14.336 6.723 1.00 95.56 371 ASP A N 1
ATOM 2699 C CA . ASP A 1 371 ? -19.209 15.625 6.661 1.00 95.56 371 ASP 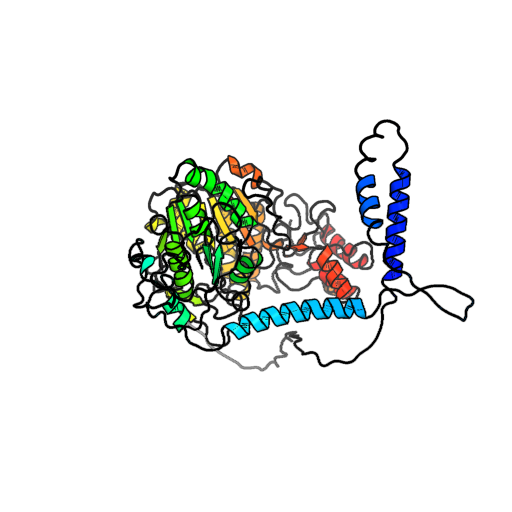A CA 1
ATOM 2700 C C . ASP A 1 371 ? -18.002 15.691 7.607 1.00 95.56 371 ASP A C 1
ATOM 2702 O O . ASP A 1 371 ? -17.423 16.757 7.822 1.00 95.56 371 ASP A O 1
ATOM 2706 N N . ARG A 1 372 ? -17.633 14.564 8.224 1.00 97.38 372 ARG A N 1
ATOM 2707 C CA . ARG A 1 372 ? -16.517 14.519 9.169 1.00 97.38 372 ARG A CA 1
ATOM 2708 C C . ARG A 1 372 ? -15.189 14.676 8.439 1.00 97.38 372 ARG A C 1
ATOM 2710 O O . ARG A 1 372 ? -14.918 13.980 7.465 1.00 97.38 372 ARG A O 1
ATOM 2717 N N . HIS A 1 373 ? -14.358 15.572 8.962 1.00 97.75 373 HIS A N 1
ATOM 2718 C CA . HIS A 1 373 ? -12.970 15.721 8.542 1.00 97.75 373 HIS A CA 1
ATOM 2719 C C . HIS A 1 373 ? -12.133 14.540 9.054 1.00 97.75 373 HIS A C 1
ATOM 2721 O O . HIS A 1 373 ? -12.322 14.090 10.184 1.00 97.75 373 HIS A O 1
ATOM 2727 N N . VAL A 1 374 ? -11.257 14.027 8.194 1.00 98.38 374 VAL A N 1
ATOM 2728 C CA . VAL A 1 374 ? -10.411 12.850 8.391 1.00 98.38 374 VAL A CA 1
ATOM 2729 C C . VAL A 1 374 ? -8.956 13.278 8.226 1.00 98.38 374 VAL A C 1
ATOM 2731 O O . VAL A 1 374 ? -8.528 13.666 7.137 1.00 98.38 374 VAL A O 1
ATOM 2734 N N . ASP A 1 375 ? -8.172 13.167 9.295 1.00 98.44 375 ASP A N 1
ATOM 2735 C CA . ASP A 1 375 ? -6.748 13.512 9.269 1.00 98.44 375 ASP A CA 1
ATOM 2736 C C . ASP A 1 375 ? -5.935 12.496 8.461 1.00 98.44 375 ASP A C 1
ATOM 2738 O O . ASP A 1 375 ? -4.976 12.859 7.772 1.00 98.44 375 ASP A O 1
ATOM 2742 N N . LEU A 1 376 ? -6.321 11.220 8.544 1.00 98.69 376 LEU A N 1
ATOM 2743 C CA . LEU A 1 376 ? -5.687 10.118 7.830 1.00 98.69 376 LEU A CA 1
ATOM 2744 C C . LEU A 1 376 ? -6.705 9.031 7.478 1.00 98.69 376 LEU A C 1
ATOM 2746 O O . LEU A 1 376 ? -7.438 8.548 8.342 1.00 98.69 376 LEU A O 1
ATOM 2750 N N . LEU A 1 377 ? -6.702 8.625 6.214 1.00 98.81 377 LEU A N 1
ATOM 2751 C CA . LEU A 1 377 ? -7.381 7.440 5.706 1.00 98.81 377 LEU A CA 1
ATOM 2752 C C . LEU A 1 377 ? -6.329 6.378 5.349 1.00 98.81 377 LEU A C 1
ATOM 2754 O O . LEU A 1 377 ? -5.472 6.637 4.505 1.00 98.81 377 LEU A O 1
ATOM 2758 N N . LYS A 1 378 ? -6.398 5.193 5.963 1.00 98.75 378 LYS A N 1
ATOM 2759 C CA . LYS A 1 378 ? -5.704 3.988 5.485 1.00 98.75 378 LYS A CA 1
ATOM 2760 C C . LYS A 1 378 ? -6.617 3.222 4.533 1.00 98.75 378 LYS A C 1
ATOM 2762 O O . LYS A 1 378 ? -7.792 3.045 4.854 1.00 98.75 378 LYS A O 1
ATOM 2767 N N . VAL A 1 379 ? -6.082 2.740 3.411 1.00 98.44 379 VAL A N 1
ATOM 2768 C CA . VAL A 1 379 ? -6.785 1.805 2.520 1.00 98.44 379 VAL A CA 1
ATOM 2769 C C . VAL A 1 379 ? -5.870 0.657 2.119 1.00 98.44 379 VAL A C 1
ATOM 2771 O O . VAL A 1 379 ? -4.877 0.866 1.439 1.00 98.44 379 VAL A O 1
ATOM 2774 N N . ASP A 1 380 ? -6.211 -0.551 2.531 1.00 95.31 380 ASP A N 1
ATOM 2775 C CA . ASP A 1 380 ? -5.385 -1.738 2.319 1.00 95.31 380 ASP A CA 1
ATOM 2776 C C . ASP A 1 380 ? -6.323 -2.942 2.265 1.00 95.31 380 ASP A C 1
ATOM 2778 O O . ASP A 1 380 ? -6.724 -3.496 3.286 1.00 95.31 380 ASP A O 1
ATOM 2782 N N . VAL A 1 381 ? -6.857 -3.190 1.073 1.00 93.50 381 VAL A N 1
ATOM 2783 C CA . VAL A 1 381 ? -7.982 -4.111 0.851 1.00 93.50 381 VAL A CA 1
ATOM 2784 C C . VAL A 1 381 ? -7.695 -5.048 -0.316 1.00 93.50 381 VAL A C 1
ATOM 2786 O O . VAL A 1 381 ? -8.620 -5.521 -0.986 1.00 93.50 381 VAL A O 1
ATOM 2789 N N . GLU A 1 382 ? -6.409 -5.303 -0.547 1.00 88.06 382 GLU A N 1
ATOM 2790 C CA . GLU A 1 382 ? -5.898 -6.364 -1.403 1.00 88.06 382 GLU A CA 1
ATOM 2791 C C . GLU A 1 382 ? -6.445 -6.283 -2.843 1.00 88.06 382 GLU A C 1
ATOM 2793 O O . GLU A 1 382 ? -6.904 -7.269 -3.432 1.00 88.06 382 GLU A O 1
ATOM 2798 N N . GLY A 1 383 ? -6.430 -5.075 -3.420 1.00 87.75 383 GLY A N 1
ATOM 2799 C CA . GLY A 1 383 ? -6.827 -4.796 -4.806 1.00 87.75 383 GLY A CA 1
ATOM 2800 C C . GLY A 1 383 ? -8.197 -4.134 -4.975 1.00 87.75 383 GLY A C 1
ATOM 2801 O O . GLY A 1 383 ? -8.586 -3.806 -6.103 1.00 87.75 383 GLY A O 1
ATOM 2802 N N . PHE A 1 384 ? -8.949 -3.932 -3.888 1.00 92.56 384 PHE A N 1
ATOM 2803 C CA . PHE A 1 384 ? -10.242 -3.231 -3.911 1.00 92.56 384 PHE A CA 1
ATOM 2804 C C . PHE A 1 384 ? -10.122 -1.722 -3.621 1.00 92.56 384 PHE A C 1
ATOM 2806 O O . PHE A 1 384 ? -11.130 -1.028 -3.463 1.00 92.56 384 PHE A O 1
ATOM 2813 N N . GLU A 1 385 ? -8.903 -1.176 -3.582 1.00 96.56 385 GLU A N 1
ATOM 2814 C CA . GLU A 1 385 ? -8.640 0.229 -3.249 1.00 96.56 385 GLU A CA 1
ATOM 2815 C C . GLU A 1 385 ? -9.372 1.206 -4.182 1.00 96.56 385 GLU A C 1
ATOM 2817 O O . GLU A 1 385 ? -9.964 2.163 -3.670 1.00 96.56 385 GLU A O 1
ATOM 2822 N N . PRO A 1 386 ? -9.450 0.978 -5.517 1.00 96.31 386 PRO A N 1
ATOM 2823 C CA . PRO A 1 386 ? -10.205 1.863 -6.404 1.00 96.31 386 PRO A CA 1
ATOM 2824 C C . PRO A 1 386 ? -11.683 1.996 -6.022 1.00 96.31 386 PRO A C 1
ATOM 2826 O O . PRO A 1 386 ? -12.249 3.082 -6.147 1.00 96.31 386 PRO A O 1
ATOM 2829 N N . ASP A 1 387 ? -12.312 0.919 -5.543 1.00 95.25 387 ASP A N 1
ATOM 2830 C CA . ASP A 1 387 ? -13.703 0.937 -5.083 1.00 95.25 387 ASP A CA 1
ATOM 2831 C C . ASP A 1 387 ? -13.854 1.689 -3.752 1.00 95.25 387 ASP A C 1
ATOM 2833 O O . ASP A 1 387 ? -14.820 2.437 -3.581 1.00 95.25 387 ASP A O 1
ATOM 2837 N N . VAL A 1 388 ? -12.905 1.547 -2.819 1.00 97.38 388 VAL A N 1
ATOM 2838 C CA . VAL A 1 388 ? -12.916 2.301 -1.551 1.00 97.38 388 VAL A CA 1
ATOM 2839 C C . VAL A 1 388 ? -12.773 3.800 -1.811 1.00 97.38 388 VAL A C 1
ATOM 2841 O O . VAL A 1 388 ? -13.557 4.593 -1.286 1.00 97.38 388 VAL A O 1
ATOM 2844 N N . ILE A 1 389 ? -11.813 4.192 -2.655 1.00 97.44 389 ILE A N 1
ATOM 2845 C CA . ILE A 1 389 ? -11.581 5.595 -3.025 1.00 97.44 389 ILE A CA 1
ATOM 2846 C C . ILE A 1 389 ? -12.791 6.172 -3.762 1.00 97.44 389 ILE A C 1
ATOM 2848 O O . ILE A 1 389 ? -13.216 7.290 -3.465 1.00 97.44 389 ILE A O 1
ATOM 2852 N N . GLN A 1 390 ? -13.422 5.400 -4.650 1.00 96.62 390 GLN A N 1
ATOM 2853 C CA . GLN A 1 390 ? -14.676 5.810 -5.281 1.00 96.62 390 GLN A CA 1
ATOM 2854 C C . GLN A 1 390 ? -15.812 5.984 -4.255 1.00 96.62 390 GLN A C 1
ATOM 2856 O O . GLN A 1 390 ? -16.592 6.931 -4.362 1.00 96.62 390 GLN A O 1
ATOM 2861 N N . GLY A 1 391 ? -15.878 5.132 -3.228 1.00 96.94 391 GLY A N 1
ATOM 2862 C CA . GLY A 1 391 ? -16.806 5.259 -2.098 1.00 96.94 391 GLY A CA 1
ATOM 2863 C C . GLY A 1 391 ? -16.549 6.452 -1.168 1.00 96.94 391 GLY A C 1
ATOM 2864 O O . GLY A 1 391 ? -17.372 6.696 -0.286 1.00 96.94 391 GLY A O 1
ATOM 2865 N N . ALA A 1 392 ? -15.444 7.183 -1.355 1.00 97.44 392 ALA A N 1
ATOM 2866 C CA . ALA A 1 392 ? -15.091 8.422 -0.656 1.00 97.44 392 ALA A CA 1
ATOM 2867 C C . ALA A 1 392 ? -15.097 9.659 -1.578 1.00 97.44 392 ALA A C 1
ATOM 2869 O O . ALA A 1 392 ? -14.509 10.693 -1.245 1.00 97.44 392 ALA A O 1
ATOM 2870 N N . SER A 1 393 ? -15.701 9.565 -2.767 1.00 95.62 393 SER A N 1
ATOM 2871 C CA . SER A 1 393 ? -15.633 10.621 -3.786 1.00 95.62 393 SER A CA 1
ATOM 2872 C C . SER A 1 393 ? -16.142 11.988 -3.298 1.00 95.62 393 SER A C 1
ATOM 2874 O O . SER A 1 393 ? -15.541 13.022 -3.613 1.00 95.62 393 SER A O 1
ATOM 2876 N N . SER A 1 394 ? -17.207 12.021 -2.487 1.00 95.94 394 SER A N 1
ATOM 2877 C CA . SER A 1 394 ? -17.740 13.260 -1.911 1.00 95.94 394 SER A CA 1
ATOM 2878 C C . SER A 1 394 ? -16.761 13.859 -0.901 1.00 95.94 394 SER A C 1
ATOM 2880 O O . SER A 1 394 ? -16.407 15.033 -1.015 1.00 95.94 394 SER A O 1
ATOM 2882 N N . LEU A 1 395 ? -16.246 13.055 0.033 1.00 97.25 395 LEU A N 1
ATOM 2883 C CA . LEU A 1 395 ? -15.248 13.486 1.021 1.00 97.25 395 LEU A CA 1
ATOM 2884 C C . LEU A 1 395 ? -13.976 14.041 0.360 1.00 97.25 395 LEU A C 1
ATOM 2886 O O . LEU A 1 395 ? -13.472 15.093 0.760 1.00 97.25 395 LEU A O 1
ATOM 2890 N N . LEU A 1 396 ? -13.474 13.358 -0.672 1.00 96.44 396 LEU A N 1
ATOM 2891 C CA . LEU A 1 396 ? -12.272 13.749 -1.413 1.00 96.44 396 LEU A CA 1
ATOM 2892 C C . LEU A 1 396 ? -12.485 15.049 -2.194 1.00 96.44 396 LEU A C 1
ATOM 2894 O O . LEU A 1 396 ? -11.631 15.938 -2.147 1.00 96.44 396 LEU A O 1
ATOM 2898 N N . SER A 1 397 ? -13.620 15.191 -2.885 1.00 94.81 397 SER A N 1
ATOM 2899 C CA . SER A 1 397 ? -13.931 16.408 -3.649 1.00 94.81 397 SER A CA 1
ATOM 2900 C C . SER A 1 397 ? -14.171 17.630 -2.759 1.00 94.81 397 SER A C 1
ATOM 2902 O O . SER A 1 397 ? -13.819 18.748 -3.131 1.00 94.81 397 SER A O 1
ATOM 2904 N N . ARG A 1 398 ? -14.714 17.412 -1.557 1.00 95.62 398 ARG A N 1
ATOM 2905 C CA . ARG A 1 398 ? -14.927 18.436 -0.527 1.00 95.62 398 ARG A CA 1
ATOM 2906 C C . ARG A 1 398 ? -13.709 18.680 0.345 1.00 95.62 398 ARG A C 1
ATOM 2908 O O . ARG A 1 398 ? -13.810 19.458 1.292 1.00 95.62 398 ARG A O 1
ATOM 2915 N N . GLN A 1 399 ? -12.577 18.042 0.041 1.00 96.06 399 GLN A N 1
ATOM 2916 C CA . GLN A 1 399 ? -11.339 18.286 0.763 1.00 96.06 399 GLN A CA 1
ATOM 2917 C C . GLN A 1 399 ? -11.493 18.006 2.275 1.00 96.06 399 GLN A C 1
ATOM 2919 O O . GLN A 1 399 ? -10.997 18.756 3.120 1.00 96.06 399 GLN A O 1
ATOM 2924 N N . LEU A 1 400 ? -12.165 16.900 2.617 1.00 97.31 400 LEU A N 1
ATOM 2925 C CA . LEU A 1 400 ? -12.368 16.443 3.997 1.00 97.31 400 LEU A CA 1
ATOM 2926 C C . LEU A 1 400 ? -11.374 15.362 4.449 1.00 97.31 400 LEU A C 1
ATOM 2928 O O . LEU A 1 400 ? -11.366 15.044 5.627 1.00 97.31 400 LEU A O 1
ATOM 2932 N N . ILE A 1 401 ? -10.526 14.822 3.566 1.00 98.00 401 ILE A N 1
ATOM 2933 C CA . ILE A 1 401 ? -9.492 13.820 3.905 1.00 98.00 401 ILE A CA 1
ATOM 2934 C C . ILE A 1 401 ? -8.100 14.405 3.672 1.00 98.00 401 ILE A C 1
ATOM 2936 O O . ILE A 1 401 ? -7.755 14.715 2.537 1.00 98.00 401 ILE A O 1
ATOM 2940 N N . ASP A 1 402 ? -7.309 14.655 4.712 1.00 97.62 402 ASP A N 1
ATOM 2941 C CA . ASP A 1 402 ? -6.015 15.359 4.591 1.00 97.62 402 ASP A CA 1
ATOM 2942 C C . ASP A 1 402 ? -4.877 14.485 4.060 1.00 97.62 402 ASP A C 1
ATOM 2944 O O . ASP A 1 402 ? -4.014 14.962 3.315 1.00 97.62 402 ASP A O 1
ATOM 2948 N N . ASN A 1 403 ? -4.872 13.212 4.452 1.00 98.50 403 ASN A N 1
ATOM 2949 C CA . ASN A 1 403 ? -3.859 12.237 4.076 1.00 98.50 403 ASN A CA 1
ATOM 2950 C C . ASN A 1 403 ? -4.522 10.912 3.718 1.00 98.50 403 ASN A C 1
ATOM 2952 O O . ASN A 1 403 ? -5.473 10.493 4.378 1.00 98.50 403 ASN A O 1
ATOM 2956 N N . VAL A 1 404 ? -3.969 10.234 2.718 1.00 98.56 404 VAL A N 1
ATOM 2957 C CA . VAL A 1 404 ? -4.312 8.853 2.390 1.00 98.56 404 VAL A CA 1
ATOM 2958 C C . VAL A 1 404 ? -3.026 8.046 2.340 1.00 98.56 404 VAL A C 1
ATOM 2960 O O . VAL A 1 404 ? -2.105 8.410 1.613 1.00 98.56 404 VAL A O 1
ATOM 2963 N N . VAL A 1 405 ? -2.948 6.967 3.108 1.00 98.44 405 VAL A N 1
ATOM 2964 C CA . VAL A 1 405 ? -1.901 5.954 2.952 1.00 98.44 405 VAL A CA 1
ATOM 2965 C C . VAL A 1 405 ? -2.584 4.691 2.468 1.00 98.44 405 VAL A C 1
ATOM 2967 O O . VAL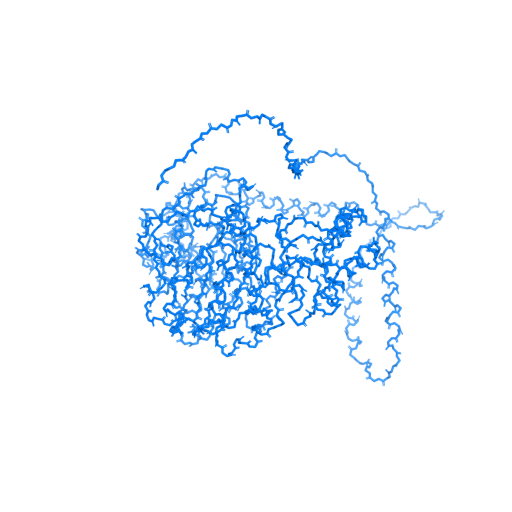 A 1 405 ? -3.570 4.267 3.064 1.00 98.44 405 VAL A O 1
ATOM 2970 N N . MET A 1 406 ? -2.111 4.125 1.367 1.00 96.81 406 MET A N 1
ATOM 2971 C CA . MET A 1 406 ? -2.747 2.942 0.805 1.00 96.81 406 MET A CA 1
ATOM 2972 C C . MET A 1 406 ? -1.752 1.951 0.244 1.00 96.81 406 MET A C 1
ATOM 2974 O O . MET A 1 406 ? -0.703 2.347 -0.281 1.00 96.81 406 MET A O 1
ATOM 2978 N N . GLU A 1 407 ? -2.155 0.689 0.284 1.00 94.38 407 GLU A N 1
ATOM 2979 C CA . GLU A 1 407 ? -1.578 -0.321 -0.579 1.00 94.38 407 GLU A CA 1
ATOM 2980 C C . GLU A 1 407 ? -1.928 0.010 -2.039 1.00 94.38 407 GLU A C 1
ATOM 2982 O O . GLU A 1 407 ? -2.990 0.539 -2.364 1.00 94.38 407 GLU A O 1
ATOM 2987 N N . TYR A 1 408 ? -1.000 -0.244 -2.948 1.00 94.94 408 TYR A N 1
ATOM 2988 C CA . TYR A 1 408 ? -1.190 -0.095 -4.378 1.00 94.94 408 TYR A CA 1
ATOM 2989 C C . TYR A 1 408 ? -0.894 -1.432 -5.049 1.00 94.94 408 TYR A C 1
ATOM 2991 O O . TYR A 1 408 ? 0.271 -1.808 -5.219 1.00 94.94 408 TYR A O 1
ATOM 2999 N N . SER A 1 409 ? -1.964 -2.121 -5.453 1.00 91.56 409 SER A N 1
ATOM 3000 C CA . SER A 1 409 ? -1.940 -3.540 -5.831 1.00 91.56 409 SER A CA 1
ATOM 3001 C C . SER A 1 409 ? -2.394 -3.797 -7.278 1.00 91.56 409 SER A C 1
ATOM 3003 O O . SER A 1 409 ? -3.347 -4.539 -7.521 1.00 91.56 409 SER A O 1
ATOM 3005 N N . PRO A 1 410 ? -1.705 -3.232 -8.297 1.00 90.06 410 PRO A N 1
ATOM 3006 C CA . PRO A 1 410 ? -2.076 -3.426 -9.701 1.00 90.06 410 PRO A CA 1
ATOM 3007 C C . PRO A 1 410 ? -1.978 -4.889 -10.154 1.00 90.06 410 PRO A C 1
ATOM 3009 O O . PRO A 1 410 ? -2.716 -5.313 -11.043 1.00 90.06 410 PRO A O 1
ATOM 3012 N N . HIS A 1 411 ? -1.129 -5.681 -9.494 1.00 87.06 411 HIS A N 1
ATOM 3013 C CA . HIS A 1 411 ? -0.939 -7.096 -9.792 1.00 87.06 411 HIS A CA 1
ATOM 3014 C C . HIS A 1 411 ? -2.184 -7.970 -9.575 1.00 87.06 411 HIS A C 1
ATOM 3016 O O . HIS A 1 411 ? -2.243 -9.082 -10.095 1.00 87.06 411 HIS A O 1
ATOM 3022 N N . VAL A 1 412 ? -3.185 -7.509 -8.822 1.00 88.12 412 VAL A N 1
ATOM 3023 C CA . VAL A 1 412 ? -4.399 -8.297 -8.549 1.00 88.12 412 VAL A CA 1
ATOM 3024 C C . VAL A 1 412 ? -5.182 -8.551 -9.840 1.00 88.12 412 VAL A C 1
ATOM 3026 O O . VAL A 1 412 ? -5.572 -9.682 -10.135 1.00 88.12 412 VAL A O 1
ATOM 3029 N N . ALA A 1 413 ? -5.337 -7.520 -10.675 1.00 87.00 413 ALA A N 1
ATOM 3030 C CA . ALA A 1 413 ? -5.932 -7.672 -12.001 1.00 87.00 413 ALA A CA 1
ATOM 3031 C C . ALA A 1 413 ? -5.055 -8.541 -12.923 1.00 87.00 413 ALA A C 1
ATOM 3033 O O . ALA A 1 413 ? -5.581 -9.310 -13.730 1.00 87.00 413 ALA A O 1
ATOM 3034 N N . GLU A 1 414 ? -3.730 -8.458 -12.773 1.00 85.31 414 GLU A N 1
ATOM 3035 C CA . GLU A 1 414 ? -2.760 -9.233 -13.551 1.00 85.31 414 GLU A CA 1
ATOM 3036 C C . GLU A 1 414 ? -2.865 -10.738 -13.273 1.00 85.31 414 GLU A C 1
ATOM 3038 O O . GLU A 1 414 ? -3.048 -11.526 -14.203 1.00 85.31 414 GLU A O 1
ATOM 3043 N N . LYS A 1 415 ? -2.818 -11.144 -11.997 1.00 83.19 415 LYS A N 1
ATOM 3044 C CA . LYS A 1 415 ? -2.956 -12.548 -11.571 1.00 83.19 415 LYS A CA 1
ATOM 3045 C C . LYS A 1 415 ? -4.286 -13.145 -12.027 1.00 83.19 415 LYS A C 1
ATOM 3047 O O . LYS A 1 415 ? -4.329 -14.274 -12.509 1.00 83.19 415 LYS A O 1
ATOM 3052 N N . ALA A 1 416 ? -5.362 -12.365 -11.936 1.00 83.00 416 ALA A N 1
ATOM 3053 C CA . ALA A 1 416 ? -6.691 -12.783 -12.363 1.00 83.00 416 ALA A CA 1
ATOM 3054 C C . ALA A 1 416 ? -6.897 -12.736 -13.893 1.00 83.00 416 ALA A C 1
ATOM 3056 O O . ALA A 1 416 ? -7.986 -13.058 -14.369 1.00 83.00 416 ALA A O 1
ATOM 3057 N N . SER A 1 417 ? -5.886 -12.325 -14.674 1.00 84.38 417 SER A N 1
ATOM 3058 C CA . SER A 1 417 ? -5.981 -12.112 -16.128 1.00 84.38 417 SER A CA 1
ATOM 3059 C C . SER A 1 417 ? -7.130 -11.177 -16.542 1.00 84.38 417 SER A C 1
ATOM 3061 O O . SER A 1 417 ? -7.693 -11.298 -17.633 1.00 84.38 417 SER A O 1
ATOM 3063 N N . ARG A 1 418 ? -7.497 -10.226 -15.674 1.00 87.19 418 ARG A N 1
ATOM 3064 C CA . ARG A 1 418 ? -8.560 -9.236 -15.906 1.00 87.19 418 ARG A CA 1
ATOM 3065 C C . ARG A 1 418 ? -7.962 -7.970 -16.511 1.00 87.19 418 ARG A C 1
ATOM 3067 O O . ARG A 1 418 ? -7.931 -6.914 -15.890 1.00 87.19 418 ARG A O 1
ATOM 3074 N N . TRP A 1 419 ? -7.473 -8.075 -17.744 1.00 87.50 419 TRP A N 1
ATOM 3075 C CA . TRP A 1 419 ? -6.691 -7.015 -18.398 1.00 87.50 419 TRP A CA 1
ATOM 3076 C C . TRP A 1 419 ? -7.421 -5.672 -18.526 1.00 87.50 419 TRP A C 1
ATOM 3078 O O . TRP A 1 419 ? -6.796 -4.621 -18.421 1.00 87.50 419 TRP A O 1
ATOM 3088 N N . GLU A 1 420 ? -8.746 -5.687 -18.687 1.00 86.50 420 GLU A N 1
ATOM 3089 C CA . GLU A 1 420 ? -9.565 -4.464 -18.730 1.00 86.50 420 GLU A CA 1
ATOM 3090 C C . GLU A 1 420 ? -9.569 -3.700 -17.389 1.00 86.50 420 GLU A C 1
ATOM 3092 O O . GLU A 1 420 ? -9.775 -2.484 -17.353 1.00 86.50 420 GLU A O 1
ATOM 3097 N N . GLU A 1 421 ? -9.285 -4.382 -16.274 1.00 91.25 421 GLU A N 1
ATOM 3098 C CA . GLU A 1 421 ? -9.210 -3.778 -14.940 1.00 91.25 421 GLU A CA 1
ATOM 3099 C C . GLU A 1 421 ? -7.843 -3.154 -14.632 1.00 91.25 421 GLU A C 1
ATOM 3101 O O . GLU A 1 421 ? -7.753 -2.360 -13.695 1.00 91.25 421 GLU A O 1
ATOM 3106 N N . LEU A 1 422 ? -6.802 -3.407 -15.440 1.00 91.25 422 LEU A N 1
ATOM 3107 C CA . LEU A 1 422 ? -5.455 -2.852 -15.220 1.00 91.25 422 LEU A CA 1
ATOM 3108 C C . LEU A 1 422 ? -5.427 -1.322 -15.188 1.00 91.25 422 LEU A C 1
ATOM 3110 O O . LEU A 1 422 ? -4.544 -0.726 -14.579 1.00 91.25 422 LEU A O 1
ATOM 3114 N N . SER A 1 423 ? -6.398 -0.667 -15.827 1.00 95.00 423 SER A N 1
ATOM 3115 C CA . SER A 1 423 ? -6.473 0.793 -15.811 1.00 95.00 423 SER A CA 1
ATOM 3116 C C . SER A 1 423 ? -7.058 1.362 -14.514 1.00 95.00 423 SER A C 1
ATOM 3118 O O . SER A 1 423 ? -6.914 2.559 -14.273 1.00 95.00 423 SER A O 1
ATOM 3120 N N . ARG A 1 424 ? -7.718 0.556 -13.666 1.00 95.88 424 ARG A N 1
ATOM 3121 C CA . ARG A 1 424 ? -8.399 1.067 -12.462 1.00 95.88 424 ARG A CA 1
ATOM 3122 C C . ARG A 1 424 ? -7.416 1.635 -11.427 1.00 95.88 424 ARG A C 1
ATOM 3124 O O . ARG A 1 424 ? -7.639 2.777 -11.019 1.00 95.88 424 ARG A O 1
ATOM 3131 N N . PRO A 1 425 ? -6.328 0.938 -11.039 1.00 95.62 425 PRO A N 1
ATOM 3132 C CA . PRO A 1 425 ? -5.374 1.473 -10.064 1.00 95.62 425 PRO A CA 1
ATOM 3133 C C . PRO A 1 425 ? -4.699 2.792 -10.493 1.00 95.62 425 PRO A C 1
ATOM 3135 O O . PRO A 1 425 ? -4.767 3.755 -9.726 1.00 95.62 425 PRO A O 1
ATOM 3138 N N . PRO A 1 426 ? -4.124 2.940 -11.707 1.00 96.81 426 PRO A N 1
ATOM 3139 C CA . PRO A 1 426 ? -3.531 4.219 -12.101 1.00 96.81 426 PRO A CA 1
ATOM 3140 C C . PRO A 1 426 ? -4.577 5.335 -12.256 1.00 96.81 426 PRO A C 1
ATOM 3142 O O . PRO A 1 426 ? -4.281 6.486 -11.944 1.00 96.81 426 PRO A O 1
ATOM 3145 N N . ARG A 1 427 ? -5.827 5.026 -12.652 1.00 96.75 427 ARG A N 1
ATOM 3146 C CA . ARG A 1 427 ? -6.928 6.015 -12.658 1.00 96.75 427 ARG A CA 1
ATOM 3147 C C . ARG A 1 427 ? -7.277 6.513 -11.261 1.00 96.75 427 ARG A C 1
ATOM 3149 O O . ARG A 1 427 ? -7.554 7.698 -11.107 1.00 96.75 427 ARG A O 1
ATOM 3156 N N . MET A 1 428 ? -7.268 5.629 -10.264 1.00 96.81 428 MET A N 1
ATOM 3157 C CA . MET A 1 428 ? -7.490 6.003 -8.868 1.00 96.81 428 MET A CA 1
ATOM 3158 C C . MET A 1 428 ? -6.443 7.028 -8.420 1.00 96.81 428 MET A C 1
ATOM 3160 O O . MET A 1 428 ? -6.814 8.110 -7.972 1.00 96.81 428 MET A O 1
ATOM 3164 N N . LEU A 1 429 ? -5.150 6.745 -8.613 1.00 97.81 429 LEU A N 1
ATOM 3165 C CA . LEU A 1 429 ? -4.086 7.685 -8.243 1.00 97.81 429 LEU A CA 1
ATOM 3166 C C . LEU A 1 429 ? -4.159 8.993 -9.046 1.00 97.81 429 LEU A C 1
ATOM 3168 O O . LEU A 1 429 ? -4.022 10.069 -8.465 1.00 97.81 429 LEU A O 1
ATOM 3172 N N . LEU A 1 430 ? -4.456 8.925 -10.349 1.00 96.88 430 LEU A N 1
ATOM 3173 C CA . LEU A 1 430 ? -4.677 10.120 -11.169 1.00 96.88 430 LEU A CA 1
ATOM 3174 C C . LEU A 1 430 ? -5.817 10.973 -10.623 1.00 96.88 430 LEU A C 1
ATOM 3176 O O . LEU A 1 430 ? -5.651 12.177 -10.540 1.00 96.88 430 LEU A O 1
ATOM 3180 N N . SER A 1 431 ? -6.927 10.379 -10.185 1.00 95.06 431 SER A N 1
ATOM 3181 C CA . SER A 1 431 ? -8.054 11.132 -9.613 1.00 95.06 431 SER A CA 1
ATOM 3182 C C . SER A 1 431 ? -7.745 11.814 -8.272 1.00 95.06 431 SER A C 1
ATOM 3184 O O . SER A 1 431 ? -8.441 12.748 -7.883 1.00 95.06 431 SER A O 1
ATOM 3186 N N . LEU A 1 432 ? -6.713 11.357 -7.553 1.00 96.81 432 LEU A N 1
ATOM 3187 C CA . LEU A 1 432 ? -6.243 12.011 -6.331 1.00 96.81 432 LEU A CA 1
ATOM 3188 C C . LEU A 1 432 ? -5.324 13.197 -6.651 1.00 96.81 432 LEU A C 1
ATOM 3190 O O . LEU A 1 432 ? -5.380 14.219 -5.964 1.00 96.81 432 LEU A O 1
ATOM 3194 N N . ILE A 1 433 ? -4.491 13.067 -7.687 1.00 96.44 433 ILE A N 1
ATOM 3195 C CA . ILE A 1 433 ? -3.581 14.123 -8.155 1.00 96.44 433 ILE A CA 1
ATOM 3196 C C . ILE A 1 433 ? -4.356 15.209 -8.911 1.00 96.44 433 ILE A C 1
ATOM 3198 O O . ILE A 1 433 ? -4.214 16.401 -8.639 1.00 96.44 433 ILE A O 1
ATOM 3202 N N . GLU A 1 434 ? -5.154 14.787 -9.886 1.00 88.75 434 GLU A N 1
ATOM 3203 C CA . GLU A 1 434 ? -5.913 15.621 -10.806 1.00 88.75 434 GLU A CA 1
ATOM 3204 C C . GLU A 1 434 ? -7.319 15.868 -10.253 1.00 88.75 434 GLU A C 1
ATOM 3206 O O . GLU A 1 434 ? -8.031 14.948 -9.864 1.00 88.75 434 GLU A O 1
ATOM 3211 N N . GLY A 1 435 ? -7.752 17.128 -10.255 1.00 78.25 435 GLY A N 1
ATOM 3212 C CA . GLY A 1 435 ? -9.083 17.517 -9.792 1.00 78.25 435 GLY A CA 1
ATOM 3213 C C . GLY A 1 435 ? -9.067 18.263 -8.453 1.00 78.25 435 GLY A C 1
ATOM 3214 O O . GLY A 1 435 ? -8.036 18.803 -8.053 1.00 78.25 435 GLY A O 1
ATOM 3215 N N . PRO A 1 436 ? -10.221 18.361 -7.768 1.00 77.00 436 PRO A N 1
ATOM 3216 C CA . PRO A 1 436 ? -10.380 19.219 -6.591 1.00 77.00 436 PRO A CA 1
ATOM 3217 C C . PRO A 1 436 ? -9.608 18.726 -5.359 1.00 77.00 436 PRO A C 1
ATOM 3219 O O . PRO A 1 436 ? -9.369 19.506 -4.440 1.00 77.00 436 PRO A O 1
ATOM 3222 N N . SER A 1 437 ? -9.211 17.452 -5.324 1.00 78.62 437 SER A N 1
ATOM 3223 C CA . SER A 1 437 ? -8.505 16.852 -4.188 1.00 78.62 437 SER A CA 1
ATOM 3224 C C . SER A 1 437 ? -7.032 17.273 -4.095 1.00 78.62 437 SER A C 1
ATOM 3226 O O . SER A 1 437 ? -6.532 17.448 -2.985 1.00 78.62 437 SER A O 1
ATOM 3228 N N . ALA A 1 438 ? -6.377 17.500 -5.242 1.00 89.69 438 ALA A N 1
ATOM 3229 C CA . ALA A 1 438 ? -5.043 18.098 -5.379 1.00 89.69 438 ALA A CA 1
ATOM 3230 C C . ALA A 1 438 ? -3.951 17.491 -4.468 1.00 89.69 438 ALA A C 1
ATOM 3232 O O . ALA A 1 438 ? -3.138 18.211 -3.880 1.00 89.69 438 ALA A O 1
ATOM 3233 N N . PHE A 1 439 ? -3.920 16.164 -4.337 1.00 97.88 439 PHE A N 1
ATOM 3234 C CA . PHE A 1 439 ? -2.901 15.480 -3.546 1.00 97.88 439 PHE A CA 1
ATOM 3235 C C . PHE A 1 439 ? -1.540 15.460 -4.253 1.00 97.88 439 PHE A C 1
ATOM 3237 O O . PHE A 1 439 ? -1.434 15.304 -5.467 1.00 97.88 439 PHE A O 1
ATOM 3244 N N . THR A 1 440 ? -0.468 15.539 -3.465 1.00 98.19 440 THR A N 1
ATOM 3245 C CA . THR A 1 440 ? 0.864 15.079 -3.877 1.00 98.19 440 THR A CA 1
ATOM 3246 C C . THR A 1 440 ? 1.057 13.659 -3.363 1.00 98.19 440 THR A C 1
ATOM 3248 O O . THR A 1 440 ? 0.739 13.393 -2.207 1.00 98.19 440 THR A O 1
ATOM 3251 N N . ILE A 1 441 ? 1.567 12.759 -4.205 1.00 98.50 441 ILE A N 1
ATOM 3252 C CA . ILE A 1 441 ? 1.734 11.342 -3.869 1.00 98.50 441 ILE A CA 1
ATOM 3253 C C . ILE A 1 441 ? 3.218 10.983 -3.849 1.00 98.50 441 ILE A C 1
ATOM 3255 O O . ILE A 1 441 ? 3.918 11.177 -4.842 1.00 98.50 441 ILE A O 1
ATOM 3259 N N . GLY A 1 442 ? 3.679 10.433 -2.729 1.00 97.38 442 GLY A N 1
ATOM 3260 C CA . GLY A 1 442 ? 4.986 9.796 -2.602 1.00 97.38 442 GLY A CA 1
ATOM 3261 C C . GLY A 1 442 ? 4.863 8.275 -2.604 1.00 97.38 442 GLY A C 1
ATOM 3262 O O . GLY A 1 442 ? 3.950 7.706 -2.005 1.00 97.38 442 GLY A O 1
ATOM 3263 N N . HIS A 1 443 ? 5.798 7.615 -3.275 1.00 95.38 443 HIS A N 1
ATOM 3264 C CA . HIS A 1 443 ? 5.960 6.168 -3.285 1.00 95.38 443 HIS A CA 1
ATOM 3265 C C . HIS A 1 443 ? 6.682 5.710 -2.017 1.00 95.38 443 HIS A C 1
ATOM 3267 O O . HIS A 1 443 ? 7.818 6.110 -1.758 1.00 95.38 443 HIS A O 1
ATOM 3273 N N . ILE A 1 444 ? 6.031 4.844 -1.243 1.00 92.12 444 ILE A N 1
ATOM 3274 C CA . ILE A 1 444 ? 6.634 4.147 -0.110 1.00 92.12 444 ILE A CA 1
ATOM 3275 C C . ILE A 1 444 ? 7.241 2.854 -0.660 1.00 92.12 444 ILE A C 1
ATOM 3277 O O . ILE A 1 444 ? 6.558 1.847 -0.853 1.00 92.12 444 ILE A O 1
ATOM 3281 N N . GLN A 1 445 ? 8.537 2.898 -0.959 1.00 77.75 445 GLN A N 1
ATOM 3282 C CA . GLN A 1 445 ? 9.253 1.750 -1.505 1.00 77.75 445 GLN A CA 1
ATOM 3283 C C . GLN A 1 445 ? 9.261 0.592 -0.506 1.00 77.75 445 GLN A C 1
ATOM 3285 O O . GLN A 1 445 ? 9.704 0.736 0.631 1.00 77.75 445 GLN A O 1
ATOM 3290 N N . HIS A 1 446 ? 8.805 -0.573 -0.959 1.00 63.62 446 HIS A N 1
ATOM 3291 C CA . HIS A 1 446 ? 8.924 -1.815 -0.213 1.00 63.62 446 HIS A CA 1
ATOM 3292 C C . HIS A 1 446 ? 10.088 -2.618 -0.797 1.00 63.62 446 HIS A C 1
ATOM 3294 O O . HIS A 1 446 ? 9.960 -3.111 -1.918 1.00 63.62 446 HIS A O 1
ATOM 3300 N N . ARG A 1 447 ? 11.214 -2.716 -0.068 1.00 49.28 447 ARG A N 1
ATOM 3301 C CA . ARG A 1 447 ? 12.151 -3.864 -0.076 1.00 49.28 447 ARG A CA 1
ATOM 3302 C C . ARG A 1 447 ? 13.399 -3.629 0.780 1.00 49.28 447 ARG A C 1
ATOM 3304 O O . ARG A 1 447 ? 14.110 -2.648 0.604 1.00 49.28 447 ARG A O 1
ATOM 3311 N N . GLY A 1 448 ? 13.709 -4.619 1.619 1.00 42.53 448 GLY A N 1
ATOM 3312 C CA . GLY A 1 448 ? 15.084 -4.991 1.989 1.00 42.53 448 GLY A CA 1
ATOM 3313 C C . GLY A 1 448 ? 15.813 -4.125 3.017 1.00 42.53 448 GLY A C 1
ATOM 3314 O O . GLY A 1 448 ? 16.912 -4.481 3.427 1.00 42.53 448 GLY A O 1
ATOM 3315 N N . GLY A 1 449 ? 15.206 -3.034 3.467 1.00 42.69 449 GLY A N 1
ATOM 3316 C CA . GLY A 1 449 ? 15.744 -2.195 4.525 1.00 42.69 449 GLY A CA 1
ATOM 3317 C C . GLY A 1 449 ? 14.644 -1.308 5.061 1.00 42.69 449 GLY A C 1
ATOM 3318 O O . GLY A 1 449 ? 14.578 -0.140 4.684 1.00 42.69 449 GLY A O 1
ATOM 3319 N N . GLU A 1 450 ? 13.770 -1.858 5.917 1.00 52.84 450 GLU A N 1
ATOM 3320 C CA . GLU A 1 450 ? 13.045 -0.993 6.849 1.00 52.84 450 GLU A CA 1
ATOM 3321 C C . GLU A 1 450 ? 14.087 -0.035 7.419 1.00 52.84 450 GLU A C 1
ATOM 3323 O O . GLU A 1 450 ? 15.085 -0.473 7.999 1.00 52.84 450 GLU A O 1
ATOM 3328 N N . VAL A 1 451 ? 13.925 1.259 7.134 1.00 56.66 451 VAL A N 1
ATOM 3329 C CA . VAL A 1 451 ? 14.839 2.272 7.655 1.00 56.66 451 VAL A CA 1
ATOM 3330 C C . VAL A 1 451 ? 14.871 2.045 9.151 1.00 56.66 451 VAL A C 1
ATOM 3332 O O . VAL A 1 451 ? 13.810 2.034 9.768 1.00 56.66 451 VAL A O 1
ATOM 3335 N N . GLU A 1 452 ? 16.051 1.815 9.722 1.00 65.00 452 GLU A N 1
ATOM 3336 C CA . GLU A 1 452 ? 16.151 1.600 11.158 1.00 65.00 452 GLU A CA 1
ATOM 3337 C C . GLU A 1 452 ? 15.566 2.833 11.855 1.00 65.00 452 GLU A C 1
ATOM 3339 O O . GLU A 1 452 ? 16.092 3.948 11.766 1.00 65.00 452 GLU A O 1
ATOM 3344 N N . ILE A 1 453 ? 14.405 2.651 12.483 1.00 71.12 453 ILE A N 1
ATOM 3345 C CA . ILE A 1 453 ? 13.721 3.735 13.170 1.00 71.12 453 ILE A CA 1
ATOM 3346 C C . ILE A 1 453 ? 14.268 3.789 14.580 1.00 71.12 453 ILE A C 1
ATOM 3348 O O . ILE A 1 453 ? 13.786 3.112 15.490 1.00 71.12 453 ILE A O 1
ATOM 3352 N N . ALA A 1 454 ? 15.286 4.626 14.759 1.00 72.06 454 ALA A N 1
ATOM 3353 C CA . ALA A 1 454 ? 15.858 4.889 16.071 1.00 72.06 454 ALA A CA 1
ATOM 3354 C C . ALA A 1 454 ? 14.827 5.557 17.000 1.00 72.06 454 ALA A C 1
ATOM 3356 O O . ALA A 1 454 ? 14.825 5.326 18.209 1.00 72.06 454 ALA A O 1
ATOM 3357 N N . SER A 1 455 ? 13.930 6.381 16.443 1.00 79.94 455 SER A N 1
ATOM 3358 C CA . SER A 1 455 ? 12.818 7.004 17.167 1.00 79.94 455 SER A CA 1
ATOM 3359 C C . SER A 1 455 ? 11.685 7.393 16.224 1.00 79.94 455 SER A C 1
ATOM 3361 O O . SER A 1 455 ? 11.942 7.941 15.157 1.00 79.94 455 SER A O 1
ATOM 3363 N N . TRP A 1 456 ? 10.427 7.256 16.653 1.00 83.69 456 TRP A N 1
ATOM 3364 C CA . TRP A 1 456 ? 9.282 7.783 15.898 1.00 83.69 456 TRP A CA 1
ATOM 3365 C C . TRP A 1 456 ? 9.351 9.293 15.651 1.00 83.69 456 TRP A C 1
ATOM 3367 O O . TRP A 1 456 ? 8.850 9.781 14.643 1.00 83.69 456 TRP A O 1
ATOM 3377 N N . SER A 1 457 ? 10.013 10.039 16.538 1.00 83.06 457 SER A N 1
ATOM 3378 C CA . SER A 1 457 ? 10.198 11.483 16.382 1.00 83.06 457 SER A CA 1
ATOM 3379 C C . SER A 1 457 ? 11.264 11.866 15.355 1.00 83.06 457 SER A C 1
ATOM 3381 O O . SER A 1 457 ? 11.393 13.051 15.047 1.00 83.06 457 SER A O 1
ATOM 3383 N N . GLN A 1 458 ? 12.046 10.910 14.838 1.00 87.44 458 GLN A N 1
ATOM 3384 C CA . GLN A 1 458 ? 13.030 11.208 13.799 1.00 87.44 458 GLN A CA 1
ATOM 3385 C C . GLN A 1 458 ? 12.316 11.753 12.546 1.00 87.44 458 GLN A C 1
ATOM 3387 O O . GLN A 1 458 ? 11.199 11.309 12.266 1.00 87.44 458 GLN A O 1
ATOM 3392 N N . PRO A 1 459 ? 12.899 12.708 11.798 1.00 89.38 459 PRO A N 1
ATOM 3393 C CA . PRO A 1 459 ? 12.251 13.287 10.621 1.00 89.38 459 PRO A CA 1
ATOM 3394 C C . PRO A 1 459 ? 11.920 12.248 9.543 1.00 89.38 459 PRO A C 1
ATOM 3396 O O . PRO A 1 459 ? 12.615 11.240 9.409 1.00 89.38 459 PRO A O 1
ATOM 3399 N N . LEU A 1 460 ? 10.881 12.522 8.751 1.00 90.81 460 LEU A N 1
ATOM 3400 C CA . LEU A 1 460 ? 10.556 11.723 7.569 1.00 90.81 460 LEU A CA 1
ATOM 3401 C C . LEU A 1 460 ? 11.612 11.916 6.471 1.00 90.81 460 LEU A C 1
ATOM 3403 O O . LEU A 1 460 ? 12.173 13.003 6.307 1.00 90.81 460 LEU A O 1
ATOM 3407 N N . GLY A 1 461 ? 11.848 10.857 5.697 1.00 88.44 461 GLY A N 1
ATOM 3408 C CA . GLY A 1 461 ? 12.690 10.902 4.504 1.00 88.44 461 GLY A CA 1
ATOM 3409 C C . GLY A 1 461 ? 12.019 11.614 3.326 1.00 88.44 461 GLY A C 1
ATOM 3410 O O . GLY A 1 461 ? 10.919 12.157 3.441 1.00 88.44 461 GLY A O 1
ATOM 3411 N N . LEU A 1 462 ? 12.702 11.607 2.182 1.00 92.31 462 LEU A N 1
ATOM 3412 C CA . LEU A 1 462 ? 12.143 12.031 0.901 1.00 92.31 462 LEU A CA 1
ATOM 3413 C C . LEU A 1 462 ? 11.627 10.796 0.154 1.00 92.31 462 LEU A C 1
ATOM 3415 O O . LEU A 1 462 ? 12.360 9.823 -0.005 1.00 92.31 462 LEU A O 1
ATOM 3419 N N . TYR A 1 463 ? 10.387 10.851 -0.315 1.00 93.81 463 TYR A N 1
ATOM 3420 C CA . TYR A 1 463 ? 9.728 9.792 -1.071 1.00 93.81 463 TYR A CA 1
ATOM 3421 C C . TYR A 1 463 ? 9.719 10.150 -2.555 1.00 93.81 463 TYR A C 1
ATOM 3423 O O . TYR A 1 463 ? 9.448 11.298 -2.921 1.00 93.81 463 TYR A O 1
ATOM 3431 N N . ALA A 1 464 ? 10.008 9.170 -3.414 1.00 93.81 464 ALA A N 1
ATOM 3432 C CA . ALA A 1 464 ? 9.938 9.356 -4.859 1.00 93.81 464 ALA A CA 1
ATOM 3433 C C . ALA A 1 464 ? 8.511 9.745 -5.263 1.00 93.81 464 ALA A C 1
ATOM 3435 O O . ALA A 1 464 ? 7.545 9.141 -4.797 1.00 93.81 464 ALA A O 1
ATOM 3436 N N . GLN A 1 465 ? 8.360 10.767 -6.097 1.00 97.00 465 GLN A N 1
ATOM 3437 C CA . GLN A 1 465 ? 7.043 11.311 -6.398 1.00 97.00 465 GLN A CA 1
ATOM 3438 C C . GLN A 1 465 ? 6.341 10.479 -7.475 1.00 97.00 465 GLN A C 1
ATOM 3440 O O . GLN A 1 465 ? 6.875 10.282 -8.566 1.00 97.00 465 GLN A O 1
ATOM 3445 N N . VAL A 1 466 ? 5.106 10.057 -7.211 1.00 98.00 466 VAL A N 1
ATOM 3446 C CA . VAL A 1 466 ? 4.218 9.517 -8.246 1.00 98.00 466 VAL A CA 1
ATOM 3447 C C . VAL A 1 466 ? 3.517 10.694 -8.916 1.00 98.00 466 VAL A C 1
ATOM 3449 O O . VAL A 1 466 ? 2.748 11.415 -8.278 1.00 98.00 466 VAL A O 1
ATOM 3452 N N . THR A 1 467 ? 3.808 10.932 -10.194 1.00 97.88 467 THR A N 1
ATOM 3453 C CA . THR A 1 467 ? 3.244 12.067 -10.941 1.00 97.88 467 THR A CA 1
ATOM 3454 C C . THR A 1 467 ? 2.164 11.623 -11.922 1.00 97.88 467 THR A C 1
ATOM 3456 O O . THR A 1 467 ? 2.145 10.473 -12.362 1.00 97.88 467 THR A O 1
ATOM 3459 N N . ALA A 1 468 ? 1.309 12.559 -12.344 1.00 97.38 468 ALA A N 1
ATOM 3460 C CA . ALA A 1 468 ? 0.343 12.302 -13.408 1.00 97.38 468 ALA A CA 1
ATOM 3461 C C . ALA A 1 468 ? 1.021 11.801 -14.696 1.00 97.38 468 ALA A C 1
ATOM 3463 O O . ALA A 1 468 ? 0.531 10.862 -15.311 1.00 97.38 468 ALA A O 1
ATOM 3464 N N . ALA A 1 469 ? 2.188 12.348 -15.060 1.00 97.00 469 ALA A N 1
ATOM 3465 C CA . ALA A 1 469 ? 2.936 11.913 -16.240 1.00 97.00 469 ALA A CA 1
ATOM 3466 C C . ALA A 1 469 ? 3.362 10.435 -16.156 1.00 97.00 469 ALA A C 1
ATOM 3468 O O . ALA A 1 469 ? 3.202 9.701 -17.129 1.00 97.00 469 ALA A O 1
ATOM 3469 N N . ASN A 1 470 ? 3.823 9.971 -14.987 1.00 96.81 470 ASN A N 1
ATOM 3470 C CA . ASN A 1 470 ? 4.136 8.551 -14.785 1.00 96.81 470 ASN A CA 1
ATOM 3471 C C . ASN A 1 470 ? 2.894 7.671 -14.983 1.00 96.81 470 ASN A C 1
ATOM 3473 O O . ASN A 1 470 ? 2.954 6.661 -15.683 1.00 96.81 470 ASN A O 1
ATOM 3477 N N . LEU A 1 471 ? 1.762 8.087 -14.410 1.00 97.75 471 LEU A N 1
ATOM 3478 C CA . LEU A 1 471 ? 0.508 7.335 -14.460 1.00 97.75 471 LEU A CA 1
ATOM 3479 C C . LEU A 1 471 ? -0.137 7.334 -15.854 1.00 97.75 471 LEU A C 1
ATOM 3481 O O . LEU A 1 471 ? -0.835 6.385 -16.204 1.00 97.75 471 LEU A O 1
ATOM 3485 N N . GLN A 1 472 ? 0.107 8.351 -16.688 1.00 96.62 472 GLN A N 1
ATOM 3486 C CA . GLN A 1 472 ? -0.322 8.318 -18.091 1.00 96.62 472 GLN A CA 1
ATOM 3487 C C . GLN A 1 472 ? 0.357 7.173 -18.852 1.00 96.62 472 GLN A C 1
ATOM 3489 O O . GLN A 1 472 ? -0.302 6.495 -19.640 1.00 96.62 472 GLN A O 1
ATOM 3494 N N . HIS A 1 473 ? 1.637 6.897 -18.580 1.00 95.62 473 HIS A N 1
ATOM 3495 C CA . HIS A 1 473 ? 2.306 5.729 -19.153 1.00 95.62 473 HIS A CA 1
ATOM 3496 C C . HIS A 1 473 ? 1.678 4.416 -18.661 1.00 95.62 473 HIS A C 1
ATOM 3498 O O . HIS A 1 473 ? 1.413 3.546 -19.489 1.00 95.62 473 HIS A O 1
ATOM 3504 N N . ASP A 1 474 ? 1.331 4.307 -17.370 1.00 95.44 474 ASP A N 1
ATOM 3505 C CA . ASP A 1 474 ? 0.605 3.135 -16.847 1.00 95.44 474 ASP A CA 1
ATOM 3506 C C . ASP A 1 474 ? -0.745 2.931 -17.561 1.00 95.44 474 ASP A C 1
ATOM 3508 O O . ASP A 1 474 ? -1.127 1.806 -17.883 1.00 95.44 474 ASP A O 1
ATOM 3512 N N . LEU A 1 475 ? -1.482 4.010 -17.859 1.00 95.81 475 LEU A N 1
ATOM 3513 C CA . LEU A 1 475 ? -2.747 3.924 -18.598 1.00 95.81 475 LEU A CA 1
ATOM 3514 C C . LEU A 1 475 ? -2.569 3.492 -20.053 1.00 95.81 475 LEU A C 1
ATOM 3516 O O . LEU A 1 475 ? -3.413 2.759 -20.582 1.00 95.81 475 LEU A O 1
ATOM 3520 N N . LEU A 1 476 ? -1.510 3.963 -20.713 1.00 93.00 476 LEU A N 1
ATOM 3521 C CA . LEU A 1 476 ? -1.176 3.543 -22.071 1.00 93.00 476 LEU A CA 1
ATOM 3522 C C . LEU A 1 476 ? -0.834 2.053 -22.100 1.00 93.00 476 LEU A C 1
ATOM 3524 O O . LEU A 1 476 ? -1.363 1.334 -22.949 1.00 93.00 476 LEU A O 1
ATOM 3528 N N . ASP A 1 477 ? -0.032 1.590 -21.143 1.00 92.06 477 ASP A N 1
ATOM 3529 C CA . ASP A 1 477 ? 0.305 0.178 -20.987 1.00 92.06 477 ASP A CA 1
ATOM 3530 C C . ASP A 1 477 ? -0.936 -0.673 -20.705 1.00 92.06 477 ASP A C 1
ATOM 3532 O O . ASP A 1 477 ? -1.169 -1.660 -21.401 1.00 92.06 477 ASP A O 1
ATOM 3536 N N . ALA A 1 478 ? -1.797 -0.260 -19.770 1.00 92.31 478 ALA A N 1
ATOM 3537 C CA . ALA A 1 478 ? -3.041 -0.966 -19.471 1.00 92.31 478 ALA A CA 1
ATOM 3538 C C . ALA A 1 478 ? -3.946 -1.098 -20.709 1.00 92.31 478 ALA A C 1
ATOM 3540 O O . ALA A 1 478 ? -4.474 -2.173 -20.987 1.00 92.31 478 ALA A O 1
ATOM 3541 N N . LYS A 1 479 ? -4.094 -0.021 -21.493 1.00 91.56 479 LYS A N 1
ATOM 3542 C CA . LYS A 1 479 ? -4.886 -0.015 -22.735 1.00 91.56 479 LYS A CA 1
ATOM 3543 C C . LYS A 1 479 ? -4.284 -0.907 -23.820 1.00 91.56 479 LYS A C 1
ATOM 3545 O O . LYS A 1 479 ? -5.018 -1.468 -24.632 1.00 91.56 479 LYS A O 1
ATOM 3550 N N . LEU A 1 480 ? -2.960 -0.969 -23.896 1.00 89.75 480 LEU A N 1
ATOM 3551 C CA . LEU A 1 480 ? -2.254 -1.799 -24.861 1.00 89.75 480 LEU A CA 1
ATOM 3552 C C . LEU A 1 480 ? -2.428 -3.276 -24.504 1.00 89.75 480 LEU A C 1
ATOM 3554 O O . LEU A 1 480 ? -2.940 -4.038 -25.322 1.00 89.75 480 LEU A O 1
ATOM 3558 N N . VAL A 1 481 ? -2.142 -3.639 -23.250 1.00 88.75 481 VAL A N 1
ATOM 3559 C CA . VAL A 1 481 ? -2.315 -5.000 -22.727 1.00 88.75 481 VAL A CA 1
ATOM 3560 C C . VAL A 1 481 ? -3.765 -5.468 -22.830 1.00 88.75 481 VAL A C 1
ATOM 3562 O O . VAL A 1 481 ? -3.990 -6.611 -23.219 1.00 88.75 481 VAL A O 1
ATOM 3565 N N . SER A 1 482 ? -4.761 -4.619 -22.554 1.00 88.06 482 SER A N 1
ATOM 3566 C CA . SER A 1 482 ? -6.167 -5.034 -22.671 1.00 88.06 482 SER A CA 1
ATOM 3567 C C . SER A 1 482 ? -6.582 -5.360 -24.109 1.00 88.06 482 SER A C 1
ATOM 3569 O O . SER A 1 482 ? -7.406 -6.246 -24.329 1.00 88.06 482 SER A O 1
ATOM 3571 N N . LYS A 1 483 ? -5.968 -4.707 -25.104 1.00 87.62 483 LYS A N 1
ATOM 3572 C CA . LYS A 1 483 ? -6.255 -4.934 -26.527 1.00 87.62 483 LYS A CA 1
ATOM 3573 C C . LYS A 1 483 ? -5.488 -6.096 -27.133 1.00 87.62 483 LYS A C 1
ATOM 3575 O O . LYS A 1 483 ? -6.044 -6.819 -27.956 1.00 87.62 483 LYS A O 1
ATOM 3580 N N . THR A 1 484 ? -4.204 -6.209 -26.817 1.00 84.75 484 THR A N 1
ATOM 3581 C CA . THR A 1 484 ? -3.299 -7.130 -27.511 1.00 84.75 484 THR A CA 1
ATOM 3582 C C . THR A 1 484 ? -2.930 -8.337 -26.649 1.00 84.75 484 THR A C 1
ATOM 3584 O O . THR A 1 484 ? -2.548 -9.371 -27.183 1.00 84.75 484 THR A O 1
ATOM 3587 N N . GLY A 1 485 ? -3.136 -8.279 -25.332 1.00 79.56 485 GLY A N 1
ATOM 3588 C CA . GLY A 1 485 ? -2.648 -9.273 -24.378 1.00 79.56 485 GLY A CA 1
ATOM 3589 C C . GLY A 1 485 ? -1.164 -9.074 -24.048 1.00 79.56 485 GLY A C 1
ATOM 3590 O O . GLY A 1 485 ? -0.440 -8.368 -24.744 1.00 79.56 485 GLY A O 1
ATOM 3591 N N . MET A 1 486 ? -0.688 -9.717 -22.977 1.00 75.94 486 MET A N 1
ATOM 3592 C CA . MET A 1 486 ? 0.659 -9.485 -22.426 1.00 75.94 486 MET A CA 1
ATOM 3593 C C . MET A 1 486 ? 1.803 -9.777 -23.417 1.00 75.94 486 MET A C 1
ATOM 3595 O O . MET A 1 486 ? 2.757 -9.010 -23.490 1.00 75.94 486 MET A O 1
ATOM 3599 N N . ILE A 1 487 ? 1.690 -10.850 -24.211 1.00 66.31 487 ILE A N 1
ATOM 3600 C CA . ILE A 1 487 ? 2.726 -11.278 -25.176 1.00 66.31 487 ILE A CA 1
ATOM 3601 C C . ILE A 1 487 ? 2.871 -10.273 -26.331 1.00 66.31 487 ILE A C 1
ATOM 3603 O O . ILE A 1 487 ? 3.961 -10.063 -26.849 1.00 66.31 487 ILE A O 1
ATOM 3607 N N . TRP A 1 488 ? 1.775 -9.616 -26.709 1.00 59.75 488 TRP A N 1
ATOM 3608 C CA . TRP A 1 488 ? 1.717 -8.700 -27.850 1.00 59.75 488 TRP A CA 1
ATOM 3609 C C . TRP A 1 488 ? 1.744 -7.233 -27.427 1.00 59.75 488 TRP A C 1
ATOM 3611 O O . TRP A 1 488 ? 1.441 -6.350 -28.230 1.00 59.75 488 TRP A O 1
ATOM 3621 N N . ALA A 1 489 ? 2.021 -6.950 -26.153 1.00 66.38 489 ALA A N 1
ATOM 3622 C CA . ALA A 1 489 ? 1.986 -5.585 -25.665 1.00 66.38 489 ALA A CA 1
ATOM 3623 C C . ALA A 1 489 ? 3.086 -4.755 -26.337 1.00 66.38 489 ALA A C 1
ATOM 3625 O O . ALA A 1 489 ? 2.813 -3.666 -26.822 1.00 66.38 489 ALA A O 1
ATOM 3626 N N . ARG A 1 490 ? 4.322 -5.264 -26.406 1.00 77.50 490 ARG A N 1
ATOM 3627 C CA . ARG A 1 490 ? 5.494 -4.462 -26.781 1.00 77.50 490 ARG A CA 1
ATOM 3628 C C . ARG A 1 490 ? 6.603 -5.316 -27.400 1.00 77.50 490 ARG A C 1
ATOM 3630 O O . ARG A 1 490 ? 7.432 -5.868 -26.677 1.00 77.50 490 ARG A O 1
ATOM 3637 N N . GLU A 1 491 ? 6.605 -5.433 -28.730 1.00 77.75 491 GLU A N 1
ATOM 3638 C CA . GLU A 1 491 ? 7.577 -6.246 -29.479 1.00 77.75 491 GLU A CA 1
ATOM 3639 C C . GLU A 1 491 ? 8.964 -5.575 -29.577 1.00 77.75 491 GLU A C 1
ATOM 3641 O O . GLU A 1 491 ? 9.053 -4.402 -29.943 1.00 77.75 491 GLU A O 1
ATOM 3646 N N . PRO A 1 492 ? 10.065 -6.290 -29.276 1.00 84.50 492 PRO A N 1
ATOM 3647 C CA . PRO A 1 492 ? 11.422 -5.754 -29.404 1.00 84.50 492 PRO A CA 1
ATOM 3648 C C . PRO A 1 492 ? 11.858 -5.488 -30.848 1.00 84.50 492 PRO A C 1
ATOM 3650 O O . PRO A 1 492 ? 11.339 -6.093 -31.785 1.00 84.50 492 PRO A O 1
ATOM 3653 N N . CYS A 1 493 ? 12.929 -4.705 -31.028 1.00 91.06 493 CYS A N 1
ATOM 3654 C CA . CYS A 1 493 ? 13.590 -4.616 -32.333 1.00 91.06 493 CYS A CA 1
ATOM 3655 C C . CYS A 1 493 ? 14.119 -5.999 -32.784 1.00 91.06 493 CYS A C 1
ATOM 3657 O O . CYS A 1 493 ? 14.568 -6.789 -31.942 1.00 91.06 493 CYS A O 1
ATOM 3659 N N . PRO A 1 494 ? 14.182 -6.288 -34.102 1.00 92.56 494 PRO A N 1
ATOM 3660 C CA . PRO A 1 494 ? 14.613 -7.595 -34.614 1.00 92.56 494 PRO A CA 1
ATOM 3661 C C . PRO A 1 494 ? 15.982 -8.061 -34.098 1.00 92.56 494 PRO A C 1
ATOM 3663 O O . PRO A 1 494 ? 16.188 -9.248 -33.858 1.00 92.56 494 PRO A O 1
ATOM 3666 N N . ALA A 1 495 ? 16.916 -7.129 -33.883 1.00 93.50 495 ALA A N 1
ATOM 3667 C CA . ALA A 1 495 ? 18.243 -7.445 -33.359 1.00 93.50 495 ALA A CA 1
ATOM 3668 C C . ALA A 1 495 ? 18.200 -7.975 -31.913 1.00 93.50 495 ALA A C 1
ATOM 3670 O O . ALA A 1 495 ? 18.917 -8.919 -31.591 1.00 93.50 495 ALA A O 1
ATOM 3671 N N . MET A 1 496 ? 17.333 -7.419 -31.059 1.00 92.56 496 MET A N 1
ATOM 3672 C CA . MET A 1 496 ? 17.142 -7.903 -29.686 1.00 92.56 496 MET A CA 1
ATOM 3673 C C . MET A 1 496 ? 16.423 -9.256 -29.660 1.00 92.56 496 MET A C 1
ATOM 3675 O O . MET A 1 496 ? 16.770 -10.105 -28.840 1.00 92.56 496 MET A O 1
ATOM 3679 N N . VAL A 1 497 ? 15.467 -9.479 -30.574 1.00 90.44 497 VAL A N 1
ATOM 3680 C CA . VAL A 1 497 ? 14.767 -10.770 -30.716 1.00 90.44 497 VAL A CA 1
ATOM 3681 C C . VAL A 1 497 ? 15.743 -11.884 -31.090 1.00 90.44 497 VAL A C 1
ATOM 3683 O O . VAL A 1 497 ? 15.744 -12.935 -30.454 1.00 90.44 497 VAL A O 1
ATOM 3686 N N . ASN A 1 498 ? 16.614 -11.645 -32.074 1.00 91.38 498 ASN A N 1
ATOM 3687 C CA . ASN A 1 498 ? 17.571 -12.647 -32.554 1.00 91.38 498 ASN A CA 1
ATOM 3688 C C . ASN A 1 498 ? 18.558 -13.121 -31.476 1.00 91.38 498 ASN A C 1
ATOM 3690 O O . ASN A 1 498 ? 19.082 -14.228 -31.578 1.00 91.38 498 ASN A O 1
ATOM 3694 N N . LEU A 1 499 ? 18.804 -12.295 -30.457 1.00 89.50 499 LEU A N 1
ATOM 3695 C CA . LEU A 1 499 ? 19.692 -12.598 -29.335 1.00 89.50 499 LEU A CA 1
ATOM 3696 C C . LEU A 1 499 ? 18.946 -12.919 -28.031 1.00 89.50 499 LEU A C 1
ATOM 3698 O O . LEU A 1 499 ? 19.585 -13.042 -26.991 1.00 89.50 499 LEU A O 1
ATOM 3702 N N . ALA A 1 500 ? 17.614 -13.043 -28.067 1.00 90.12 500 ALA A N 1
ATOM 3703 C CA . ALA A 1 500 ? 16.776 -13.322 -26.897 1.00 90.12 500 ALA A CA 1
ATOM 3704 C C . ALA A 1 500 ? 17.045 -12.380 -25.699 1.00 90.12 500 ALA A C 1
ATOM 3706 O O . ALA A 1 500 ? 17.030 -12.796 -24.540 1.00 90.12 500 ALA A O 1
ATOM 3707 N N . LEU A 1 501 ? 17.287 -11.091 -25.975 1.00 91.00 501 LEU A N 1
ATOM 3708 C CA . LEU A 1 501 ? 17.685 -10.116 -24.949 1.00 91.00 501 LEU A CA 1
ATOM 3709 C C . LEU A 1 501 ? 16.551 -9.683 -24.016 1.00 91.00 501 LEU A C 1
ATOM 3711 O O . LEU A 1 501 ? 16.829 -9.028 -23.015 1.00 91.00 501 LEU A O 1
ATOM 3715 N N . LEU A 1 502 ? 15.297 -9.999 -24.352 1.00 87.75 502 LEU A N 1
ATOM 3716 C CA . LEU A 1 502 ? 14.131 -9.600 -23.572 1.00 87.75 502 LEU A CA 1
ATOM 3717 C C . LEU A 1 502 ? 13.325 -10.805 -23.095 1.00 87.75 502 LEU A C 1
ATOM 3719 O O . LEU A 1 502 ? 12.936 -11.656 -23.893 1.00 87.75 502 LEU A O 1
ATOM 3723 N N . VAL A 1 503 ? 13.052 -10.822 -21.795 1.00 84.44 503 VAL A N 1
ATOM 3724 C CA . VAL A 1 503 ? 12.159 -11.754 -21.115 1.00 84.44 503 VAL A CA 1
ATOM 3725 C C . VAL A 1 503 ? 10.716 -11.307 -21.338 1.00 84.44 503 VAL A C 1
ATOM 3727 O O . VAL A 1 503 ? 10.383 -10.124 -21.250 1.00 84.44 503 VAL A O 1
ATOM 3730 N N . ASP A 1 504 ? 9.844 -12.270 -21.618 1.00 79.19 504 ASP A N 1
ATOM 3731 C CA . ASP A 1 504 ? 8.404 -12.047 -21.624 1.00 79.19 504 ASP A CA 1
ATOM 3732 C C . ASP A 1 504 ? 7.876 -12.001 -20.191 1.00 79.19 504 ASP A C 1
ATOM 3734 O O . ASP A 1 504 ? 7.867 -13.013 -19.492 1.00 79.19 504 ASP A O 1
ATOM 3738 N N . GLY A 1 505 ? 7.419 -10.831 -19.748 1.00 82.44 505 GLY A N 1
ATOM 3739 C CA . GLY A 1 505 ? 6.881 -10.681 -18.404 1.00 82.44 505 GLY A CA 1
ATOM 3740 C C . GLY A 1 505 ? 6.509 -9.252 -18.046 1.00 82.44 505 GLY A C 1
ATOM 3741 O O . GLY A 1 505 ? 6.897 -8.285 -18.706 1.00 82.44 505 GLY A O 1
ATOM 3742 N N . MET A 1 506 ? 5.709 -9.132 -16.992 1.00 84.19 506 MET A N 1
ATOM 3743 C CA . MET A 1 506 ? 5.550 -7.872 -16.284 1.00 84.19 506 MET A CA 1
ATOM 3744 C C . MET A 1 506 ? 6.562 -7.835 -15.137 1.00 84.19 506 MET A C 1
ATOM 3746 O O . MET A 1 506 ? 6.699 -8.831 -14.419 1.00 84.19 506 MET A O 1
ATOM 3750 N N . PRO A 1 507 ? 7.199 -6.681 -14.897 1.00 86.75 507 PRO A N 1
ATOM 3751 C CA . PRO A 1 507 ? 6.959 -5.379 -15.530 1.00 86.75 507 PRO A CA 1
ATOM 3752 C C . PRO A 1 507 ? 7.940 -5.016 -16.655 1.00 86.75 507 PRO A C 1
ATOM 3754 O O . PRO A 1 507 ? 7.992 -3.860 -17.060 1.00 86.75 507 PRO A O 1
ATOM 3757 N N . GLU A 1 508 ? 8.714 -5.965 -17.174 1.00 88.56 508 GLU A N 1
ATOM 3758 C CA . GLU A 1 508 ? 9.705 -5.753 -18.241 1.00 88.56 508 GLU A CA 1
ATOM 3759 C C . GLU A 1 508 ? 9.052 -5.275 -19.556 1.00 88.56 508 GLU A C 1
ATOM 3761 O O . GLU A 1 508 ? 9.683 -4.608 -20.374 1.00 88.56 508 GLU A O 1
ATOM 3766 N N . ARG A 1 509 ? 7.757 -5.562 -19.742 1.00 86.50 509 ARG A N 1
ATOM 3767 C CA . ARG A 1 509 ? 6.935 -5.078 -20.864 1.00 86.50 509 ARG A CA 1
ATOM 3768 C C . ARG A 1 509 ? 6.277 -3.715 -20.629 1.00 86.50 509 ARG A C 1
ATOM 3770 O O . ARG A 1 509 ? 5.651 -3.197 -21.553 1.00 86.50 509 ARG A O 1
ATOM 3777 N N . PHE A 1 510 ? 6.381 -3.135 -19.436 1.00 90.31 510 PHE A N 1
ATOM 3778 C CA . PHE A 1 510 ? 5.803 -1.825 -19.149 1.00 90.31 510 PHE A CA 1
ATOM 3779 C C . PHE A 1 510 ? 6.770 -0.695 -19.449 1.00 90.31 510 PHE A C 1
ATOM 3781 O O . PHE A 1 510 ? 7.988 -0.853 -19.436 1.00 90.31 510 PHE A O 1
ATOM 3788 N N . HIS A 1 511 ? 6.204 0.464 -19.753 1.00 93.81 511 HIS A N 1
ATOM 3789 C CA . HIS A 1 511 ? 6.940 1.646 -20.135 1.00 93.81 511 HIS A CA 1
ATOM 3790 C C . HIS A 1 511 ? 7.941 2.026 -19.035 1.00 93.81 511 HIS A C 1
ATOM 3792 O O . HIS A 1 511 ? 7.534 2.177 -17.884 1.00 93.81 511 HIS A O 1
ATOM 3798 N N . PRO A 1 512 ? 9.232 2.246 -19.335 1.00 94.12 512 PRO A N 1
ATOM 3799 C CA . PRO A 1 512 ? 10.264 2.423 -18.307 1.00 94.12 512 PRO A CA 1
ATOM 3800 C C . PRO A 1 512 ? 10.127 3.733 -17.511 1.00 94.12 512 PRO A C 1
ATOM 3802 O O . PRO A 1 512 ? 10.740 3.887 -16.459 1.00 94.12 512 PRO A O 1
ATOM 3805 N N . LYS A 1 513 ? 9.310 4.681 -17.994 1.00 95.12 513 LYS A N 1
ATOM 3806 C CA . LYS A 1 513 ? 8.926 5.909 -17.268 1.00 95.12 513 LYS A CA 1
ATOM 3807 C C . LYS A 1 513 ? 7.638 5.757 -16.427 1.00 95.12 513 LYS A C 1
ATOM 3809 O O . LYS A 1 513 ? 7.205 6.713 -15.787 1.00 95.12 513 LYS A O 1
ATOM 3814 N N . SER A 1 514 ? 6.975 4.601 -16.472 1.00 95.38 514 SER A N 1
ATOM 3815 C CA . SER A 1 514 ? 5.711 4.344 -15.761 1.00 95.38 514 SER A CA 1
ATOM 3816 C C . SER A 1 514 ? 5.934 4.093 -14.267 1.00 95.38 514 SER A C 1
ATOM 3818 O O . SER A 1 514 ? 7.039 3.713 -13.867 1.00 95.38 514 SER A O 1
ATOM 3820 N N . PHE A 1 515 ? 4.911 4.267 -13.424 1.00 95.88 515 PHE A N 1
ATOM 3821 C CA . PHE A 1 515 ? 5.044 3.905 -12.009 1.00 95.88 515 PHE A CA 1
ATOM 3822 C C . PHE A 1 515 ? 5.147 2.384 -11.845 1.00 95.88 515 PHE A C 1
ATOM 3824 O O . PHE A 1 515 ? 5.965 1.892 -11.067 1.00 95.88 515 PHE A O 1
ATOM 3831 N N . ARG A 1 516 ? 4.398 1.620 -12.647 1.00 92.56 516 ARG A N 1
ATOM 3832 C CA . ARG A 1 516 ? 4.429 0.156 -12.635 1.00 92.56 516 ARG A CA 1
ATOM 3833 C C . ARG A 1 516 ? 5.813 -0.417 -12.953 1.00 92.56 516 ARG A C 1
ATOM 3835 O O . ARG A 1 516 ? 6.133 -1.492 -12.443 1.00 92.56 516 ARG A O 1
ATOM 3842 N N . SER A 1 517 ? 6.651 0.304 -13.705 1.00 92.56 517 SER A N 1
ATOM 3843 C CA . SER A 1 517 ? 8.035 -0.101 -13.997 1.00 92.56 517 SER A CA 1
ATOM 3844 C C . SER A 1 517 ? 8.934 -0.205 -12.764 1.00 92.56 517 SER A C 1
ATOM 3846 O O . SER A 1 517 ? 9.911 -0.936 -12.812 1.00 92.56 517 SER A O 1
ATOM 3848 N N . VAL A 1 518 ? 8.624 0.458 -11.646 1.00 92.12 518 VAL A N 1
ATOM 3849 C CA . VAL A 1 518 ? 9.438 0.396 -10.411 1.00 92.12 518 VAL A CA 1
ATOM 3850 C C . VAL A 1 518 ? 8.779 -0.410 -9.292 1.00 92.12 518 VAL A C 1
ATOM 3852 O O . VAL A 1 518 ? 9.242 -0.401 -8.154 1.00 92.12 518 VAL A O 1
ATOM 3855 N N . ILE A 1 519 ? 7.703 -1.127 -9.610 1.00 90.31 519 ILE A N 1
ATOM 3856 C CA . ILE A 1 519 ? 6.935 -1.943 -8.668 1.00 90.31 519 ILE A CA 1
ATOM 3857 C C . ILE A 1 519 ? 7.044 -3.392 -9.106 1.00 90.31 519 ILE A C 1
ATOM 3859 O O . ILE A 1 519 ? 6.890 -3.677 -10.287 1.00 90.31 519 ILE A O 1
ATOM 3863 N N . ASN A 1 520 ? 7.267 -4.331 -8.187 1.00 84.31 520 ASN A N 1
ATOM 3864 C CA . ASN A 1 520 ? 7.243 -5.742 -8.568 1.00 84.31 520 ASN A CA 1
ATOM 3865 C C . ASN A 1 520 ? 5.800 -6.250 -8.703 1.00 84.31 520 ASN A C 1
ATOM 3867 O O . ASN A 1 520 ? 5.349 -6.544 -9.811 1.00 84.31 520 ASN A O 1
ATOM 3871 N N . PHE A 1 521 ? 5.071 -6.276 -7.585 1.00 84.69 521 PHE A N 1
ATOM 3872 C CA . PHE A 1 521 ? 3.703 -6.796 -7.488 1.00 84.69 521 PHE A CA 1
ATOM 3873 C C . PHE A 1 521 ? 2.766 -5.727 -6.910 1.00 84.69 521 PHE A C 1
ATOM 3875 O O . PHE A 1 521 ? 1.947 -5.143 -7.617 1.00 84.69 521 PHE A O 1
ATOM 3882 N N . ASN A 1 522 ? 2.933 -5.424 -5.631 1.00 88.88 522 ASN A N 1
ATOM 3883 C CA . ASN A 1 522 ? 2.287 -4.349 -4.892 1.00 88.88 522 ASN A CA 1
ATOM 3884 C C . ASN A 1 522 ? 3.345 -3.414 -4.307 1.00 88.88 522 ASN A C 1
ATOM 3886 O O . ASN A 1 522 ? 4.553 -3.677 -4.337 1.00 88.88 522 ASN A O 1
ATOM 3890 N N . THR A 1 523 ? 2.881 -2.281 -3.809 1.00 92.75 523 THR A N 1
ATOM 3891 C CA . THR A 1 523 ? 3.678 -1.345 -3.028 1.00 92.75 523 THR A CA 1
ATOM 3892 C C . THR A 1 523 ? 2.753 -0.504 -2.157 1.00 92.75 523 THR A C 1
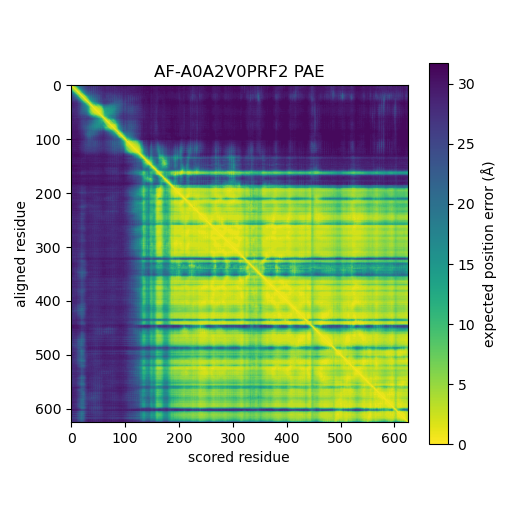ATOM 3894 O O . THR A 1 523 ? 1.559 -0.760 -2.122 1.00 92.75 523 THR A O 1
ATOM 3897 N N . ASN A 1 524 ? 3.279 0.519 -1.491 1.00 94.75 524 ASN A N 1
ATOM 3898 C CA . ASN A 1 524 ? 2.479 1.467 -0.734 1.00 94.75 524 ASN A CA 1
ATOM 3899 C C . ASN A 1 524 ? 2.688 2.885 -1.271 1.00 94.75 524 ASN A C 1
ATOM 3901 O O . ASN A 1 524 ? 3.756 3.231 -1.785 1.00 94.75 524 ASN A O 1
ATOM 3905 N N . VAL A 1 525 ? 1.673 3.732 -1.148 1.00 97.12 525 VAL A N 1
ATOM 3906 C CA . VAL A 1 525 ? 1.766 5.156 -1.486 1.00 97.12 525 VAL A CA 1
ATOM 3907 C C . VAL A 1 525 ? 1.191 6.014 -0.370 1.00 97.12 525 VAL A C 1
ATOM 3909 O O . VAL A 1 525 ? 0.263 5.620 0.333 1.00 97.12 525 VAL A O 1
ATOM 3912 N N . TRP A 1 526 ? 1.736 7.218 -0.230 1.00 98.06 526 TRP A N 1
ATOM 3913 C CA . TRP A 1 526 ? 1.226 8.245 0.669 1.00 98.06 526 TRP A CA 1
ATOM 3914 C C . TRP A 1 526 ? 0.842 9.487 -0.128 1.00 98.06 526 TRP A C 1
ATOM 3916 O O . TRP A 1 526 ? 1.691 10.162 -0.709 1.00 98.06 526 TRP A O 1
ATOM 3926 N N . ALA A 1 527 ? -0.450 9.790 -0.136 1.00 98.31 527 ALA A N 1
ATOM 3927 C CA . ALA A 1 527 ? -1.017 11.010 -0.675 1.00 98.31 527 ALA A CA 1
ATOM 3928 C C . ALA A 1 527 ? -1.234 12.031 0.452 1.00 98.31 527 ALA A C 1
ATOM 3930 O O . ALA A 1 527 ? -1.902 11.738 1.445 1.00 98.31 527 ALA A O 1
ATOM 3931 N N . SER A 1 528 ? -0.722 13.252 0.294 1.00 98.00 528 SER A N 1
ATOM 3932 C CA . SER A 1 528 ? -1.025 14.374 1.191 1.00 98.00 528 SER A CA 1
ATOM 3933 C C . SER A 1 528 ? -1.268 15.664 0.420 1.00 98.00 528 SER A C 1
ATOM 3935 O O . SER A 1 528 ? -0.669 15.908 -0.628 1.00 98.00 528 SER A O 1
ATOM 3937 N N . ARG A 1 529 ? -2.130 16.514 0.974 1.00 94.75 529 ARG A N 1
ATOM 3938 C CA . ARG A 1 529 ? -2.334 17.903 0.529 1.00 94.75 529 ARG A CA 1
ATOM 3939 C C . ARG A 1 529 ? -1.883 18.932 1.565 1.00 94.75 529 ARG A C 1
ATOM 3941 O O . ARG A 1 529 ? -1.999 20.131 1.339 1.00 94.75 529 ARG A O 1
ATOM 3948 N N . LEU A 1 530 ? -1.360 18.478 2.706 1.00 95.12 530 LEU A N 1
ATOM 3949 C CA . LEU A 1 530 ? -0.902 19.362 3.772 1.00 95.12 530 LEU A CA 1
ATOM 3950 C C . LEU A 1 530 ? 0.500 19.888 3.471 1.00 95.12 530 LEU A C 1
ATOM 3952 O O . LEU A 1 530 ? 1.441 19.106 3.343 1.00 95.12 530 LEU A O 1
ATOM 3956 N N . GLU A 1 531 ? 0.659 21.214 3.463 1.00 95.00 531 GLU A N 1
ATOM 3957 C CA . GLU A 1 531 ? 1.922 21.892 3.129 1.00 95.00 531 GLU A CA 1
ATOM 3958 C C . GLU A 1 531 ? 3.129 21.373 3.916 1.00 95.00 531 GLU A C 1
ATOM 3960 O O . GLU A 1 531 ? 4.206 21.215 3.349 1.00 95.00 531 GLU A O 1
ATOM 3965 N N . ARG A 1 532 ? 2.946 21.030 5.198 1.00 95.12 532 ARG A N 1
ATOM 3966 C CA . ARG A 1 532 ? 4.016 20.489 6.054 1.00 95.12 532 ARG A CA 1
ATOM 3967 C C . ARG A 1 532 ? 4.589 19.150 5.575 1.00 95.12 532 ARG A C 1
ATOM 3969 O O . ARG A 1 532 ? 5.713 18.823 5.933 1.00 95.12 532 ARG A O 1
ATOM 3976 N N . PHE A 1 533 ? 3.830 18.376 4.798 1.00 96.19 533 PHE A N 1
ATOM 3977 C CA . PHE A 1 533 ? 4.245 17.061 4.304 1.00 96.19 533 PHE A CA 1
ATOM 3978 C C . PHE A 1 533 ? 4.692 17.084 2.840 1.00 96.19 533 PHE A C 1
ATOM 3980 O O . PHE A 1 533 ? 5.469 16.224 2.433 1.00 96.19 533 PHE A O 1
ATOM 3987 N N . LEU A 1 534 ? 4.293 18.095 2.059 1.00 95.75 534 LEU A N 1
ATOM 3988 C CA . LEU A 1 534 ? 4.662 18.202 0.641 1.00 95.75 534 LEU A CA 1
ATOM 3989 C C . LEU A 1 534 ? 6.178 18.140 0.369 1.00 95.75 534 LEU A C 1
ATOM 3991 O O . LEU A 1 534 ? 6.547 17.505 -0.618 1.00 95.75 534 LEU A O 1
ATOM 3995 N N . PRO A 1 535 ? 7.076 18.719 1.198 1.00 95.94 535 PRO A N 1
ATOM 3996 C CA . PRO A 1 535 ? 8.519 18.587 0.992 1.00 95.94 535 PRO A CA 1
ATOM 3997 C C . PRO A 1 535 ? 9.017 17.139 1.000 1.00 95.94 535 PRO A C 1
ATOM 3999 O O . PRO A 1 535 ? 9.982 16.838 0.309 1.00 95.94 535 PRO A O 1
ATOM 4002 N N . HIS A 1 536 ? 8.350 16.241 1.731 1.00 95.00 536 HIS A N 1
ATOM 4003 C CA . HIS A 1 536 ? 8.697 14.820 1.782 1.00 95.00 536 HIS A CA 1
ATOM 4004 C C . HIS A 1 536 ? 8.170 14.047 0.569 1.00 95.00 536 HIS A C 1
ATOM 4006 O O . HIS A 1 536 ? 8.734 13.022 0.215 1.00 95.00 536 HIS A O 1
ATOM 4012 N N . LEU A 1 537 ? 7.114 14.529 -0.090 1.00 96.44 537 LEU A N 1
ATOM 4013 C CA . LEU A 1 537 ? 6.431 13.818 -1.181 1.00 96.44 537 LEU A CA 1
ATOM 4014 C C . LEU A 1 537 ? 6.863 14.261 -2.586 1.00 96.44 537 LEU A C 1
ATOM 4016 O O . LEU A 1 537 ? 6.400 13.706 -3.577 1.00 96.44 537 LEU A O 1
ATOM 4020 N N . ARG A 1 538 ? 7.724 15.278 -2.682 1.00 94.19 538 ARG A N 1
ATOM 4021 C CA . ARG A 1 538 ? 8.235 15.845 -3.943 1.00 94.19 538 ARG A CA 1
ATOM 4022 C C . ARG A 1 538 ? 9.663 15.393 -4.245 1.00 94.19 538 ARG A C 1
ATOM 4024 O O . ARG A 1 538 ? 10.481 16.185 -4.712 1.00 94.19 538 ARG A O 1
ATOM 4031 N N . GLY A 1 539 ? 9.987 14.140 -3.925 1.00 92.62 539 GLY A N 1
ATOM 4032 C CA . GLY A 1 539 ? 11.250 13.543 -4.346 1.00 92.62 539 GLY A CA 1
ATOM 4033 C C . GLY A 1 539 ? 11.353 13.406 -5.861 1.00 92.62 539 GLY A C 1
ATOM 4034 O O . GLY A 1 539 ? 10.463 13.817 -6.606 1.00 92.62 539 GLY A O 1
ATOM 4035 N N . ALA A 1 540 ? 12.450 12.805 -6.328 1.00 92.62 540 ALA A N 1
ATOM 4036 C CA . ALA A 1 540 ? 12.602 12.490 -7.745 1.00 92.62 540 ALA A CA 1
ATOM 4037 C C . ALA A 1 540 ? 11.375 11.697 -8.246 1.00 92.62 540 ALA A C 1
ATOM 4039 O O . ALA A 1 540 ? 10.920 10.799 -7.529 1.00 92.62 540 ALA A O 1
ATOM 4040 N N . PRO A 1 541 ? 10.816 12.018 -9.428 1.00 95.19 541 PRO A N 1
ATOM 4041 C CA . PRO A 1 541 ? 9.712 11.250 -9.982 1.00 95.19 541 PRO A CA 1
ATOM 4042 C C . PRO A 1 541 ? 10.060 9.767 -10.110 1.00 95.19 541 PRO A C 1
ATOM 4044 O O . PRO A 1 541 ? 11.197 9.417 -10.427 1.00 95.19 541 PRO A O 1
ATOM 4047 N N . VAL A 1 542 ? 9.069 8.908 -9.888 1.00 94.31 542 VAL A N 1
ATOM 4048 C CA . VAL A 1 542 ? 9.199 7.460 -10.089 1.00 94.31 542 VAL A CA 1
ATOM 4049 C C . VAL A 1 542 ? 9.500 7.111 -11.555 1.00 94.31 542 VAL A C 1
ATOM 4051 O O . VAL A 1 542 ? 9.319 7.932 -12.456 1.00 94.31 542 VAL A O 1
ATOM 4054 N N . GLY A 1 543 ? 9.945 5.876 -11.788 1.00 93.50 543 GLY A N 1
ATOM 4055 C CA . GLY A 1 543 ? 10.319 5.353 -13.104 1.00 93.50 543 GLY A CA 1
ATOM 4056 C C . GLY A 1 543 ? 11.759 4.843 -13.130 1.00 93.50 543 GLY A C 1
ATOM 4057 O O . GLY A 1 543 ? 12.648 5.418 -12.498 1.00 93.50 543 GLY A O 1
ATOM 4058 N N . VAL A 1 544 ? 11.988 3.755 -13.866 1.00 93.69 544 VAL A N 1
ATOM 4059 C CA . VAL A 1 544 ? 13.335 3.220 -14.125 1.00 93.69 544 VAL A CA 1
ATOM 4060 C C . VAL A 1 544 ? 14.152 4.243 -14.914 1.00 93.69 544 VAL A C 1
ATOM 4062 O O . VAL A 1 544 ? 15.310 4.507 -14.597 1.00 93.69 544 VAL A O 1
ATOM 4065 N N . ILE A 1 545 ? 13.515 4.884 -15.897 1.00 93.44 545 ILE A N 1
ATOM 4066 C CA . ILE A 1 545 ? 14.076 6.000 -16.661 1.00 93.44 545 ILE A CA 1
ATOM 4067 C C . ILE A 1 545 ? 13.381 7.304 -16.230 1.00 93.44 545 ILE A C 1
ATOM 4069 O O . ILE A 1 545 ? 12.150 7.326 -16.128 1.00 93.44 545 ILE A O 1
ATOM 4073 N N . PRO A 1 546 ? 14.134 8.399 -15.992 1.00 92.44 546 PRO A N 1
ATOM 4074 C CA . PRO A 1 546 ? 13.548 9.681 -15.618 1.00 92.44 546 PRO A CA 1
ATOM 4075 C C . PRO A 1 546 ? 12.565 10.192 -16.675 1.00 92.44 546 PRO A C 1
ATOM 4077 O O . PRO A 1 546 ? 12.826 10.092 -17.872 1.00 92.44 546 PRO A O 1
ATOM 4080 N N . LEU A 1 547 ? 11.488 10.850 -16.234 1.00 92.69 547 LEU A N 1
ATOM 4081 C CA . LEU A 1 547 ? 10.473 11.431 -17.128 1.00 92.69 547 LEU A CA 1
ATOM 4082 C C . LEU A 1 547 ? 11.058 12.337 -18.225 1.00 92.69 547 LEU A C 1
ATOM 4084 O O . LEU A 1 547 ? 10.592 12.309 -19.359 1.00 92.69 547 LEU A O 1
ATOM 4088 N N . GLY A 1 548 ? 12.069 13.141 -17.883 1.00 90.94 548 GLY A N 1
ATOM 4089 C CA . GLY A 1 548 ? 12.697 14.090 -18.807 1.00 90.94 548 GLY A CA 1
ATOM 4090 C C . GLY A 1 548 ? 13.769 13.496 -19.725 1.00 90.94 548 GLY A C 1
ATOM 4091 O O . GLY A 1 548 ? 14.261 14.216 -20.589 1.00 90.94 548 GLY A O 1
ATOM 4092 N N . ALA A 1 549 ? 14.158 12.231 -19.543 1.00 91.31 549 ALA A N 1
ATOM 4093 C CA . ALA A 1 549 ? 15.146 11.584 -20.404 1.00 91.31 549 ALA A CA 1
ATOM 4094 C C . ALA A 1 549 ? 14.485 11.050 -21.682 1.00 91.31 549 ALA A C 1
ATOM 4096 O O . ALA A 1 549 ? 13.392 10.481 -21.632 1.00 91.31 549 ALA A O 1
ATOM 4097 N N . SER A 1 550 ? 15.158 11.211 -22.825 1.00 90.75 550 SER A N 1
ATOM 4098 C CA . SER A 1 550 ? 14.704 10.620 -24.085 1.00 90.75 550 SER A CA 1
ATOM 4099 C C . SER A 1 550 ? 15.099 9.148 -24.146 1.00 90.75 550 SER A C 1
ATOM 4101 O O . SER A 1 550 ? 16.263 8.789 -23.971 1.00 90.75 550 SER A O 1
ATOM 4103 N N . LEU A 1 551 ? 14.137 8.292 -24.475 1.00 90.94 551 LEU A N 1
ATOM 4104 C CA . LEU A 1 551 ? 14.350 6.869 -24.730 1.00 90.94 551 LEU A CA 1
ATOM 4105 C C . LEU A 1 551 ? 15.139 6.619 -26.022 1.00 90.94 551 LEU A C 1
ATOM 4107 O O . LEU A 1 551 ? 15.548 5.492 -26.286 1.00 90.94 551 LEU A O 1
ATOM 4111 N N . ARG A 1 552 ? 15.397 7.657 -26.827 1.00 91.19 552 ARG A N 1
ATOM 4112 C CA . ARG A 1 552 ? 16.299 7.584 -27.986 1.00 91.19 552 ARG A CA 1
ATOM 4113 C C . ARG A 1 552 ? 17.771 7.730 -27.615 1.00 91.19 552 ARG A C 1
ATOM 4115 O O . ARG A 1 552 ? 18.629 7.360 -28.411 1.00 91.19 552 ARG A O 1
ATOM 4122 N N . GLU A 1 553 ? 18.091 8.265 -26.439 1.00 89.56 553 GLU A N 1
ATOM 4123 C CA . GLU A 1 553 ? 19.485 8.446 -26.015 1.00 89.56 553 GLU A CA 1
ATOM 4124 C C . GLU A 1 553 ? 20.131 7.119 -25.590 1.00 89.56 553 GLU A C 1
ATOM 4126 O O . GLU A 1 553 ? 21.329 6.913 -25.806 1.00 89.56 553 GLU A O 1
ATOM 4131 N N . GLY A 1 554 ? 19.332 6.184 -25.071 1.00 91.19 554 GLY A N 1
ATOM 4132 C CA . GLY A 1 554 ? 19.776 4.848 -24.693 1.00 91.19 554 GLY A CA 1
ATOM 4133 C C . GLY A 1 554 ? 18.648 3.988 -24.131 1.00 91.19 554 GLY A C 1
ATOM 4134 O O . GLY A 1 554 ? 17.578 4.480 -23.782 1.00 91.19 554 GLY A O 1
ATOM 4135 N N . TRP A 1 555 ? 18.907 2.684 -24.046 1.00 93.00 555 TRP A N 1
ATOM 4136 C CA . TRP A 1 555 ? 17.995 1.707 -23.450 1.00 93.00 555 TRP A CA 1
ATOM 4137 C C . TRP A 1 555 ? 18.055 1.717 -21.917 1.00 93.00 555 TRP A C 1
ATOM 4139 O O . TRP A 1 555 ? 17.061 1.442 -21.244 1.00 93.00 555 TRP A O 1
ATOM 4149 N N . PHE A 1 556 ? 19.229 2.019 -21.364 1.00 93.56 556 PHE A N 1
ATOM 4150 C CA . PHE A 1 556 ? 19.503 1.973 -19.928 1.00 93.56 556 PHE A CA 1
ATOM 4151 C C . PHE A 1 556 ? 19.344 3.354 -19.272 1.00 93.56 556 PHE A C 1
ATOM 4153 O O . PHE A 1 556 ? 19.596 4.367 -19.931 1.00 93.56 556 PHE A O 1
ATOM 4160 N N . PRO A 1 557 ? 19.008 3.421 -17.968 1.00 92.00 557 PRO A N 1
ATOM 4161 C CA . PRO A 1 557 ? 18.981 4.673 -17.225 1.00 92.00 557 PRO A CA 1
ATOM 4162 C C . PRO A 1 557 ? 20.339 5.394 -17.254 1.00 92.00 557 PRO A C 1
ATOM 4164 O O . PRO A 1 557 ? 21.389 4.744 -17.342 1.00 92.00 557 PRO A O 1
ATOM 4167 N N . PRO A 1 558 ? 20.356 6.734 -17.132 1.00 88.88 558 PRO A N 1
ATOM 4168 C CA . PRO A 1 558 ? 21.598 7.487 -16.993 1.00 88.88 558 PRO A CA 1
ATOM 4169 C C . PRO A 1 558 ? 22.421 7.014 -15.773 1.00 88.88 558 PRO A C 1
ATOM 4171 O O . PRO A 1 558 ? 21.822 6.751 -14.728 1.00 88.88 558 PRO A O 1
ATOM 4174 N N . PRO A 1 559 ? 23.772 6.985 -15.837 1.00 82.12 559 PRO A N 1
ATOM 4175 C CA . PRO A 1 559 ? 24.635 6.390 -14.799 1.00 82.12 559 PRO A CA 1
ATOM 4176 C C . PRO A 1 559 ? 24.455 6.899 -13.358 1.00 82.12 559 PRO A C 1
ATOM 4178 O O . PRO A 1 559 ? 24.852 6.219 -12.423 1.00 82.12 559 PRO A O 1
ATOM 4181 N N . ASN A 1 560 ? 23.870 8.084 -13.165 1.00 81.81 560 ASN A N 1
ATOM 4182 C CA . ASN A 1 560 ? 23.685 8.705 -11.847 1.00 81.81 560 ASN A CA 1
ATOM 4183 C C . ASN A 1 560 ? 22.210 8.789 -11.415 1.00 81.81 560 ASN A C 1
ATOM 4185 O O . ASN A 1 560 ? 21.895 9.547 -10.501 1.00 81.81 560 ASN A O 1
ATOM 4189 N N . TRP A 1 561 ? 21.293 8.100 -12.103 1.00 82.62 561 TRP A N 1
ATOM 4190 C CA . TRP A 1 561 ? 19.862 8.192 -11.804 1.00 82.62 561 TRP A CA 1
ATOM 4191 C C . TRP A 1 5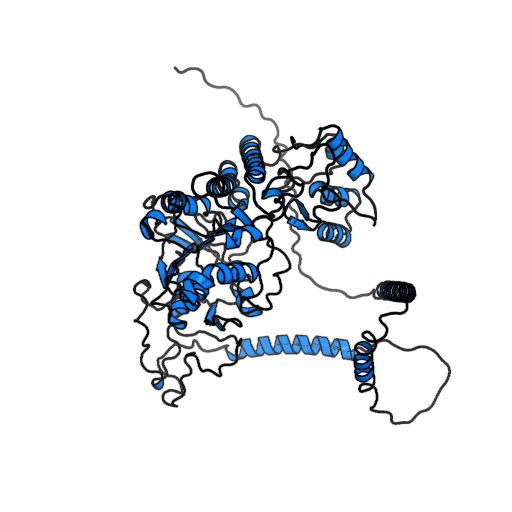61 ? 19.423 7.184 -10.742 1.00 82.62 561 TRP A C 1
ATOM 4193 O O . TRP A 1 561 ? 19.023 7.563 -9.644 1.00 82.62 561 TRP A O 1
ATOM 4203 N N . THR A 1 562 ? 19.488 5.897 -11.076 1.00 81.62 562 THR A N 1
ATOM 4204 C CA . THR A 1 562 ? 19.034 4.809 -10.211 1.00 81.62 562 THR A CA 1
ATOM 4205 C C . THR A 1 562 ? 19.771 3.520 -10.556 1.00 81.62 562 THR A C 1
ATOM 4207 O O . THR A 1 562 ? 20.044 3.254 -11.723 1.00 81.62 562 THR A O 1
ATOM 4210 N N . GLU A 1 563 ? 20.058 2.706 -9.543 1.00 85.38 563 GLU A N 1
ATOM 4211 C CA . GLU A 1 563 ? 20.495 1.309 -9.710 1.00 85.38 563 GLU A CA 1
ATOM 4212 C C . GLU A 1 563 ? 19.302 0.336 -9.628 1.00 85.38 563 GLU A C 1
ATOM 4214 O O . GLU A 1 563 ? 19.480 -0.865 -9.422 1.00 85.38 563 GLU A O 1
ATOM 4219 N N . LEU A 1 564 ? 18.070 0.838 -9.756 1.00 88.31 564 LEU A N 1
ATOM 4220 C CA . LEU A 1 564 ? 16.866 0.018 -9.851 1.00 88.31 564 LEU A CA 1
ATOM 4221 C C . LEU A 1 564 ? 16.550 -0.289 -11.314 1.00 88.31 564 LEU A C 1
ATOM 4223 O O . LEU A 1 564 ? 16.383 0.615 -12.128 1.00 88.31 564 LEU A O 1
ATOM 4227 N N . GLY A 1 565 ? 16.418 -1.573 -11.620 1.00 92.06 565 GLY A N 1
ATOM 4228 C CA . GLY A 1 565 ? 15.839 -2.045 -12.865 1.00 92.06 565 GLY A CA 1
ATOM 4229 C C . GLY A 1 565 ? 14.323 -2.193 -12.781 1.00 92.06 565 GLY A C 1
ATOM 4230 O O . GLY A 1 565 ? 13.700 -1.963 -11.735 1.00 92.06 565 GLY A O 1
ATOM 4231 N N . SER A 1 566 ? 13.727 -2.638 -13.889 1.00 92.81 566 SER A N 1
ATOM 4232 C CA . SER A 1 566 ? 12.285 -2.879 -13.967 1.00 92.81 566 SER A CA 1
ATOM 4233 C C . SER A 1 566 ? 11.805 -3.808 -12.852 1.00 92.81 566 SER A C 1
ATOM 4235 O O . SER A 1 566 ? 12.465 -4.773 -12.470 1.00 92.81 566 SER A O 1
ATOM 4237 N N . GLY A 1 567 ? 10.645 -3.498 -12.298 1.00 90.62 567 GLY A N 1
ATOM 4238 C CA . GLY A 1 567 ? 10.029 -4.206 -11.186 1.00 90.62 567 GLY A CA 1
ATOM 4239 C C . GLY A 1 567 ? 10.600 -3.877 -9.827 1.00 90.62 567 GLY A C 1
ATOM 4240 O O . GLY A 1 567 ? 10.450 -4.676 -8.904 1.00 90.62 567 GLY A O 1
ATOM 4241 N N . GLY A 1 568 ? 11.277 -2.733 -9.707 1.00 88.31 568 GLY A N 1
ATOM 4242 C CA . GLY A 1 568 ? 11.918 -2.318 -8.462 1.00 88.31 568 GLY A CA 1
ATOM 4243 C C . GLY A 1 568 ? 13.015 -3.291 -8.023 1.00 88.31 568 GLY A C 1
ATOM 4244 O O . GLY A 1 568 ? 13.297 -3.412 -6.832 1.00 88.31 568 GLY A O 1
ATOM 4245 N N . ARG A 1 569 ? 13.595 -4.043 -8.969 1.00 89.38 569 ARG A N 1
ATOM 4246 C CA . ARG A 1 569 ? 14.655 -5.021 -8.700 1.00 89.38 569 ARG A CA 1
ATOM 4247 C C . ARG A 1 569 ? 15.998 -4.301 -8.734 1.00 89.38 569 ARG A C 1
ATOM 4249 O O . ARG A 1 569 ? 16.272 -3.556 -9.668 1.00 89.38 569 ARG A O 1
ATOM 4256 N N . SER A 1 570 ? 16.846 -4.519 -7.734 1.00 90.62 570 SER A N 1
ATOM 4257 C CA . SER A 1 570 ? 18.188 -3.932 -7.719 1.00 90.62 570 SER A CA 1
ATOM 4258 C C . SER A 1 570 ? 19.032 -4.515 -8.852 1.00 90.62 570 SER A C 1
ATOM 4260 O O . SER A 1 570 ? 19.193 -5.733 -8.949 1.00 90.62 570 SER A O 1
ATOM 4262 N N . CYS A 1 571 ? 19.620 -3.660 -9.690 1.00 91.75 571 CYS A N 1
ATOM 4263 C CA . CYS A 1 571 ? 20.546 -4.094 -10.731 1.00 91.75 571 CYS A CA 1
ATOM 4264 C C . CYS A 1 571 ? 21.758 -4.820 -10.133 1.00 91.75 571 CYS A C 1
ATOM 4266 O O . CYS A 1 571 ? 22.240 -5.794 -10.711 1.00 91.75 571 CYS A O 1
ATOM 4268 N N . ALA A 1 572 ? 22.224 -4.413 -8.948 1.00 91.12 572 ALA A N 1
ATOM 4269 C CA . ALA A 1 572 ? 23.288 -5.113 -8.234 1.00 91.12 572 ALA A CA 1
ATOM 4270 C C . ALA A 1 572 ? 22.863 -6.528 -7.798 1.00 91.12 572 ALA A C 1
ATOM 4272 O O . ALA A 1 572 ? 23.620 -7.481 -7.984 1.00 91.12 572 ALA A O 1
ATOM 4273 N N . GLU A 1 573 ? 21.642 -6.696 -7.284 1.00 91.12 573 GLU A N 1
ATOM 4274 C CA . GLU A 1 573 ? 21.119 -8.016 -6.900 1.00 91.12 573 GLU A CA 1
ATOM 4275 C C . GLU A 1 573 ? 20.860 -8.921 -8.105 1.00 91.12 573 GLU A C 1
ATOM 4277 O O . GLU A 1 573 ? 21.085 -10.130 -8.027 1.00 91.12 573 GLU A O 1
ATOM 4282 N N . LEU A 1 574 ? 20.416 -8.357 -9.230 1.00 92.31 574 LEU A N 1
ATOM 4283 C CA . LEU A 1 574 ? 20.236 -9.102 -10.475 1.00 92.31 574 LEU A CA 1
ATOM 4284 C C . LEU A 1 574 ? 21.581 -9.600 -11.019 1.00 92.31 574 LEU A C 1
ATOM 4286 O O . LEU A 1 574 ? 21.692 -10.770 -11.384 1.00 92.31 574 LEU A O 1
ATOM 4290 N N . ARG A 1 575 ? 22.630 -8.765 -10.993 1.00 92.00 575 ARG A N 1
ATOM 4291 C CA . ARG A 1 575 ? 24.003 -9.185 -11.337 1.00 92.00 575 ARG A CA 1
ATOM 4292 C C . ARG A 1 575 ? 24.497 -10.285 -10.394 1.00 92.00 575 ARG A C 1
ATOM 4294 O O . ARG A 1 575 ? 24.996 -11.311 -10.853 1.00 92.00 575 ARG A O 1
ATOM 4301 N N . ALA A 1 576 ? 24.293 -10.117 -9.085 1.00 91.50 576 ALA A N 1
ATOM 4302 C CA . ALA A 1 576 ? 24.648 -11.128 -8.090 1.00 91.50 576 ALA A CA 1
ATOM 4303 C C . ALA A 1 576 ? 23.876 -12.443 -8.294 1.00 91.50 576 ALA A C 1
ATOM 4305 O O . ALA A 1 576 ? 24.433 -13.524 -8.111 1.00 91.50 576 ALA A O 1
ATOM 4306 N N . THR A 1 577 ? 22.611 -12.364 -8.707 1.00 91.62 577 THR A N 1
ATOM 4307 C CA . THR A 1 577 ? 21.782 -13.527 -9.045 1.00 91.62 577 THR A CA 1
ATOM 4308 C C . THR A 1 577 ? 22.320 -14.241 -10.278 1.00 91.62 577 THR A C 1
ATOM 4310 O O . THR A 1 577 ? 22.557 -15.443 -10.205 1.00 91.62 577 THR A O 1
ATOM 4313 N N . ALA A 1 578 ? 22.630 -13.512 -11.354 1.00 90.50 578 ALA A N 1
ATOM 4314 C CA . ALA A 1 578 ? 23.237 -14.092 -12.550 1.00 90.50 578 ALA A CA 1
ATOM 4315 C C . ALA A 1 578 ? 24.559 -14.817 -12.242 1.00 90.50 578 ALA A C 1
ATOM 4317 O O . ALA A 1 578 ? 24.799 -15.916 -12.743 1.00 90.50 578 ALA A O 1
ATOM 4318 N N . ALA A 1 579 ? 25.396 -14.231 -11.379 1.00 89.12 579 ALA A N 1
ATOM 4319 C CA . ALA A 1 579 ? 26.646 -14.840 -10.933 1.00 89.12 579 ALA A CA 1
ATOM 4320 C C . ALA A 1 579 ? 26.408 -16.091 -10.068 1.00 89.12 579 ALA A C 1
ATOM 4322 O O . ALA A 1 579 ? 27.024 -17.135 -10.298 1.00 89.12 579 ALA A O 1
ATOM 4323 N N . ARG A 1 580 ? 25.490 -16.013 -9.095 1.00 92.81 580 ARG A N 1
ATOM 4324 C CA . ARG A 1 580 ? 25.135 -17.124 -8.196 1.00 92.81 580 ARG A CA 1
ATOM 4325 C C . ARG A 1 580 ? 24.574 -18.321 -8.962 1.00 92.81 580 ARG A C 1
ATOM 4327 O O . ARG A 1 580 ? 24.938 -19.455 -8.660 1.00 92.81 580 ARG A O 1
ATOM 4334 N N . GLU A 1 581 ? 23.724 -18.067 -9.952 1.00 93.00 581 GLU A N 1
ATOM 4335 C CA . GLU A 1 581 ? 23.105 -19.091 -10.802 1.00 93.00 581 GLU A CA 1
ATOM 4336 C C . GLU A 1 581 ? 24.005 -19.547 -11.956 1.00 93.00 581 GLU A C 1
ATOM 4338 O O . GLU A 1 581 ? 23.670 -20.500 -12.653 1.00 93.00 581 GLU A O 1
ATOM 4343 N N . ARG A 1 582 ? 25.182 -18.924 -12.118 1.00 90.62 582 ARG A N 1
ATOM 4344 C CA . ARG A 1 582 ? 26.161 -19.231 -13.172 1.00 90.62 582 ARG A CA 1
ATOM 4345 C C . ARG A 1 582 ? 25.552 -19.153 -14.574 1.00 90.62 582 ARG A C 1
ATOM 4347 O O . ARG A 1 582 ? 25.837 -20.003 -15.417 1.00 90.62 582 ARG A O 1
ATOM 4354 N N . LEU A 1 583 ? 24.723 -18.135 -14.809 1.00 90.50 583 LEU A N 1
ATOM 4355 C CA . LEU A 1 583 ? 24.146 -17.889 -16.127 1.00 90.50 583 LEU A CA 1
ATOM 4356 C C . LEU A 1 583 ? 25.263 -17.633 -17.146 1.00 90.50 583 LEU A C 1
ATOM 4358 O O . LEU A 1 583 ? 26.222 -16.895 -16.867 1.00 90.50 583 LEU A O 1
ATOM 4362 N N . ASP A 1 584 ? 25.112 -18.233 -18.326 1.00 90.06 584 ASP A N 1
ATOM 4363 C CA . ASP A 1 584 ? 25.949 -17.937 -19.483 1.00 90.06 584 ASP A CA 1
ATOM 4364 C C . ASP A 1 584 ? 25.716 -16.498 -19.978 1.00 90.06 584 ASP A C 1
ATOM 4366 O O . ASP A 1 584 ? 24.861 -15.765 -19.468 1.00 90.06 584 ASP A O 1
ATOM 4370 N N . ASP A 1 585 ? 26.514 -16.059 -20.948 1.00 88.31 585 ASP A N 1
ATOM 4371 C CA . ASP A 1 585 ? 26.489 -14.669 -21.416 1.00 88.31 585 ASP A CA 1
ATOM 4372 C C . ASP A 1 585 ? 25.120 -14.285 -21.991 1.00 88.31 585 ASP A C 1
ATOM 4374 O O . ASP A 1 585 ? 24.626 -13.185 -21.741 1.00 88.31 585 ASP A O 1
ATOM 4378 N N . ALA A 1 586 ? 24.473 -15.218 -22.695 1.00 89.75 586 ALA A N 1
ATOM 4379 C CA . ALA A 1 586 ? 23.141 -15.028 -23.256 1.00 89.75 586 ALA A CA 1
ATOM 4380 C C . ALA A 1 586 ? 22.074 -14.901 -22.157 1.00 89.75 586 ALA A C 1
ATOM 4382 O O . ALA A 1 586 ? 21.305 -13.940 -22.160 1.00 89.75 586 ALA A O 1
ATOM 4383 N N . GLY A 1 587 ? 22.048 -15.817 -21.184 1.00 91.75 587 GLY A N 1
ATOM 4384 C CA . GLY A 1 587 ? 21.103 -15.779 -20.069 1.00 91.75 587 GLY A CA 1
ATOM 4385 C C . GLY A 1 587 ? 21.289 -14.545 -19.186 1.00 91.75 587 GLY A C 1
ATOM 4386 O O . GLY A 1 587 ? 20.315 -13.923 -18.762 1.00 91.75 587 GLY A O 1
ATOM 4387 N N . ARG A 1 588 ? 22.538 -14.126 -18.966 1.00 91.12 588 ARG A N 1
ATOM 4388 C CA . ARG A 1 588 ? 22.863 -12.899 -18.229 1.00 91.12 588 ARG A CA 1
ATOM 4389 C C . ARG A 1 588 ? 22.414 -11.644 -18.965 1.00 91.12 588 ARG A C 1
ATOM 4391 O O . ARG A 1 588 ? 21.816 -10.770 -18.340 1.00 91.12 588 ARG A O 1
ATOM 4398 N N . ALA A 1 589 ? 22.692 -11.555 -20.266 1.00 92.56 589 ALA A N 1
ATOM 4399 C CA . ALA A 1 589 ? 22.242 -10.443 -21.093 1.00 92.56 589 ALA A CA 1
ATOM 4400 C C . ALA A 1 589 ? 20.711 -10.372 -21.108 1.00 92.56 589 ALA A C 1
ATOM 4402 O O . ALA A 1 589 ? 20.155 -9.304 -20.872 1.00 92.56 589 ALA A O 1
ATOM 4403 N N . SER A 1 590 ? 20.039 -11.512 -21.286 1.00 92.19 590 SER A N 1
ATOM 4404 C CA . SER A 1 590 ? 18.579 -11.607 -21.244 1.00 92.19 590 SER A CA 1
ATOM 4405 C C . SER A 1 590 ? 18.014 -11.089 -19.918 1.00 92.19 590 SER A C 1
ATOM 4407 O O . SER A 1 590 ? 17.156 -10.208 -19.919 1.00 92.19 590 SER A O 1
ATOM 4409 N N . LEU A 1 591 ? 18.550 -11.535 -18.777 1.00 93.06 591 LEU A N 1
ATOM 4410 C CA . LEU A 1 591 ? 18.114 -11.064 -17.461 1.00 93.06 591 LEU A CA 1
ATOM 4411 C C . LEU A 1 591 ? 18.329 -9.551 -17.293 1.00 93.06 591 LEU A C 1
ATOM 4413 O O . LEU A 1 591 ? 17.406 -8.825 -16.941 1.00 93.06 591 LEU A O 1
ATOM 4417 N N . LEU A 1 592 ? 19.542 -9.054 -17.532 1.00 93.69 592 LEU A N 1
ATOM 4418 C CA . LEU A 1 592 ? 19.895 -7.675 -17.186 1.00 93.69 592 LEU A CA 1
ATOM 4419 C C . LEU A 1 592 ? 19.315 -6.650 -18.169 1.00 93.69 592 LEU A C 1
ATOM 4421 O O . LEU A 1 592 ? 18.757 -5.643 -17.730 1.00 93.69 592 LEU A O 1
ATOM 4425 N N . VAL A 1 593 ? 19.360 -6.920 -19.477 1.00 93.50 593 VAL A N 1
ATOM 4426 C CA . VAL A 1 593 ? 18.827 -6.009 -20.502 1.00 93.50 593 VAL A CA 1
ATOM 4427 C C . VAL A 1 593 ? 17.311 -5.861 -20.366 1.00 93.50 593 VAL A C 1
ATOM 4429 O O . VAL A 1 593 ? 16.826 -4.732 -20.422 1.00 93.50 593 VAL A O 1
ATOM 4432 N N . SER A 1 594 ? 16.573 -6.939 -20.079 1.00 91.88 594 SER A N 1
ATOM 4433 C CA . SER A 1 594 ? 15.122 -6.880 -19.796 1.00 91.88 594 SER A CA 1
ATOM 4434 C C . SER A 1 594 ? 14.764 -5.953 -18.647 1.00 91.88 594 SER A C 1
ATOM 4436 O O . SER A 1 594 ? 13.736 -5.284 -18.664 1.00 91.88 594 SER A O 1
ATOM 4438 N N . HIS A 1 595 ? 15.641 -5.895 -17.650 1.00 93.88 595 HIS A N 1
ATOM 4439 C CA . HIS A 1 595 ? 15.476 -5.048 -16.483 1.00 93.88 595 HIS A CA 1
ATOM 4440 C C . HIS A 1 595 ? 16.004 -3.629 -16.670 1.00 93.88 595 HIS A C 1
ATOM 4442 O O . HIS A 1 595 ? 15.975 -2.861 -15.715 1.00 93.88 595 HIS A O 1
ATOM 4448 N N . HIS A 1 596 ? 16.477 -3.265 -17.865 1.00 94.25 596 HIS A N 1
ATOM 4449 C CA . HIS A 1 596 ? 17.192 -2.011 -18.111 1.00 94.25 596 HIS A CA 1
ATOM 4450 C C . HIS A 1 596 ? 18.422 -1.841 -17.197 1.00 94.25 596 HIS A C 1
ATOM 4452 O O . HIS A 1 596 ? 18.813 -0.728 -16.853 1.00 94.25 596 HIS A O 1
ATOM 4458 N N . CYS A 1 597 ? 19.078 -2.946 -16.838 1.00 93.75 597 CYS A N 1
ATOM 4459 C CA . CYS A 1 597 ? 20.311 -2.965 -16.061 1.00 93.75 597 CYS A CA 1
ATOM 4460 C C . CYS A 1 597 ? 21.513 -3.251 -16.966 1.00 93.75 597 CYS A C 1
ATOM 4462 O O . CYS A 1 597 ? 21.513 -4.216 -17.727 1.00 93.75 597 CYS A O 1
ATOM 4464 N N . ARG A 1 598 ? 22.584 -2.461 -16.841 1.00 91.44 598 ARG A N 1
ATOM 4465 C CA . ARG A 1 598 ? 23.866 -2.782 -17.496 1.00 91.44 598 ARG A CA 1
ATOM 4466 C C . ARG A 1 598 ? 24.521 -4.010 -16.859 1.00 91.44 598 ARG A C 1
ATOM 4468 O O . ARG A 1 598 ? 24.384 -4.216 -15.651 1.00 91.44 598 ARG A O 1
ATOM 4475 N N . CYS A 1 599 ? 25.280 -4.776 -17.634 1.00 85.62 599 CYS A N 1
ATOM 4476 C CA . CYS A 1 599 ? 25.987 -5.983 -17.208 1.00 85.62 599 CYS A CA 1
ATOM 4477 C C . CYS A 1 599 ? 27.109 -5.721 -16.188 1.00 85.62 599 CYS A C 1
ATOM 4479 O O . CYS A 1 599 ? 27.346 -6.570 -15.331 1.00 85.62 599 CYS A O 1
ATOM 4481 N N . GLY A 1 600 ? 27.728 -4.535 -16.206 1.00 80.06 600 GLY A N 1
ATOM 4482 C CA . GLY A 1 600 ? 28.809 -4.159 -15.283 1.00 80.06 600 GLY A CA 1
ATOM 4483 C C . GLY A 1 600 ? 30.207 -4.606 -15.738 1.00 80.06 600 GLY A C 1
ATOM 4484 O O . GLY A 1 600 ? 30.368 -5.214 -16.795 1.00 80.06 600 GLY A O 1
ATOM 4485 N N . GLU A 1 601 ? 31.233 -4.266 -14.949 1.00 66.62 601 GLU A N 1
ATOM 4486 C CA . GLU A 1 601 ? 32.652 -4.367 -15.348 1.00 66.62 601 GLU A CA 1
ATOM 4487 C C . GLU A 1 601 ? 33.252 -5.785 -15.269 1.00 66.62 601 GLU A C 1
ATOM 4489 O O . GLU A 1 601 ? 34.251 -6.059 -15.930 1.00 66.62 601 GLU A O 1
ATOM 4494 N N . GLU A 1 602 ? 32.640 -6.720 -14.535 1.00 59.38 602 GLU A N 1
ATOM 4495 C CA . GLU A 1 602 ? 33.165 -8.089 -14.348 1.00 59.38 602 GLU A CA 1
ATOM 4496 C C . GLU A 1 602 ? 32.980 -9.025 -15.576 1.00 59.38 602 GLU A C 1
ATOM 4498 O O . GLU A 1 602 ? 33.301 -10.210 -15.485 1.00 59.38 602 GLU A O 1
ATOM 4503 N N . ALA A 1 603 ? 32.551 -8.487 -16.736 1.00 62.69 603 ALA A N 1
ATOM 4504 C CA . ALA A 1 603 ? 32.303 -9.167 -18.028 1.00 62.69 603 ALA A CA 1
ATOM 4505 C C . ALA A 1 603 ? 31.060 -10.106 -18.046 1.00 62.69 603 ALA A C 1
ATOM 4507 O O . ALA A 1 603 ? 30.670 -10.591 -16.986 1.00 62.69 603 ALA A O 1
ATOM 4508 N N . PRO A 1 604 ? 30.422 -10.459 -19.195 1.00 61.44 604 PRO A N 1
ATOM 4509 C CA . PRO A 1 604 ? 30.588 -9.966 -20.571 1.00 61.44 604 PRO A CA 1
ATOM 4510 C C . PRO A 1 604 ? 29.244 -9.890 -21.353 1.00 61.44 604 PRO A C 1
ATOM 4512 O O . PRO A 1 604 ? 28.773 -10.888 -21.892 1.00 61.44 604 PRO A O 1
ATOM 4515 N N . CYS A 1 605 ? 28.635 -8.710 -21.508 1.00 82.44 605 CYS A N 1
ATOM 4516 C CA . CYS A 1 605 ? 27.590 -8.536 -22.536 1.00 82.44 605 CYS A CA 1
ATOM 4517 C C . CYS A 1 605 ? 27.663 -7.220 -23.354 1.00 82.44 605 CYS A C 1
ATOM 4519 O O . CYS A 1 605 ? 26.625 -6.689 -23.750 1.00 82.44 605 CYS A O 1
ATOM 4521 N N . PRO A 1 606 ? 28.858 -6.673 -23.675 1.00 86.44 606 PRO A N 1
ATOM 4522 C CA . PRO A 1 606 ? 28.968 -5.361 -24.327 1.00 86.44 606 PRO A CA 1
ATOM 4523 C C . PRO A 1 606 ? 28.304 -5.314 -25.709 1.00 86.44 606 PRO A C 1
ATOM 4525 O O . PRO A 1 606 ? 27.784 -4.276 -26.105 1.00 86.44 606 PRO A O 1
ATOM 4528 N N . GLU A 1 607 ? 28.286 -6.437 -26.431 1.00 89.56 607 GLU A N 1
ATOM 4529 C CA . GLU A 1 607 ? 27.572 -6.545 -27.703 1.00 89.56 607 GLU A CA 1
ATOM 4530 C C . GLU A 1 607 ? 26.056 -6.398 -27.506 1.00 89.56 607 GLU A C 1
ATOM 4532 O O . GLU A 1 607 ? 25.421 -5.612 -28.205 1.00 89.56 607 GLU A O 1
ATOM 4537 N N . ALA A 1 608 ? 25.485 -7.080 -26.509 1.00 92.62 608 ALA A N 1
ATOM 4538 C CA . ALA A 1 608 ? 24.064 -6.987 -26.189 1.00 92.62 608 ALA A CA 1
ATOM 4539 C C . ALA A 1 608 ? 23.666 -5.572 -25.739 1.00 92.62 608 ALA A C 1
ATOM 4541 O O . ALA A 1 608 ? 22.657 -5.041 -26.207 1.00 92.62 608 ALA A O 1
ATOM 4542 N N . GLU A 1 609 ? 24.479 -4.929 -24.893 1.00 92.69 609 GLU A N 1
ATOM 4543 C CA . GLU A 1 609 ? 24.261 -3.531 -24.503 1.00 92.69 609 GLU A CA 1
ATOM 4544 C C . GLU A 1 609 ? 24.321 -2.590 -25.711 1.00 92.69 609 GLU A C 1
ATOM 4546 O O . GLU A 1 609 ? 23.436 -1.752 -25.887 1.00 92.69 609 GLU A O 1
ATOM 4551 N N . ALA A 1 610 ? 25.332 -2.747 -26.572 1.00 93.19 610 ALA A N 1
ATOM 4552 C CA . ALA A 1 610 ? 25.492 -1.928 -27.769 1.00 93.19 610 ALA A CA 1
ATOM 4553 C C . ALA A 1 610 ? 24.329 -2.108 -28.755 1.00 93.19 610 ALA A C 1
ATOM 4555 O O . ALA A 1 610 ? 23.922 -1.141 -29.404 1.00 93.19 610 ALA A O 1
ATOM 4556 N N . ILE A 1 611 ? 23.775 -3.320 -28.853 1.00 94.81 611 ILE A N 1
ATOM 4557 C CA . ILE A 1 611 ? 22.590 -3.618 -29.660 1.00 94.81 611 ILE A CA 1
ATOM 4558 C C . ILE A 1 611 ? 21.351 -2.940 -29.078 1.00 94.81 611 ILE A C 1
ATOM 4560 O O . ILE A 1 611 ? 20.648 -2.260 -29.827 1.00 94.81 611 ILE A O 1
ATOM 4564 N N . ALA A 1 612 ? 21.107 -3.067 -27.770 1.00 94.19 612 ALA A N 1
ATOM 4565 C CA . ALA A 1 612 ? 19.965 -2.439 -27.106 1.00 94.19 612 ALA A CA 1
ATOM 4566 C C . ALA A 1 612 ? 20.013 -0.904 -27.234 1.00 94.19 612 ALA A C 1
ATOM 4568 O O . ALA A 1 612 ? 19.073 -0.288 -27.742 1.00 94.19 612 ALA A O 1
ATOM 4569 N N . ASP A 1 613 ? 21.151 -0.290 -26.896 1.00 94.62 613 ASP A N 1
ATOM 4570 C CA . ASP A 1 613 ? 21.376 1.151 -27.063 1.00 94.62 613 ASP A CA 1
ATOM 4571 C C . ASP A 1 613 ? 21.333 1.572 -28.549 1.00 94.62 613 ASP A C 1
ATOM 4573 O O . ASP A 1 613 ? 20.906 2.675 -28.894 1.00 94.62 613 ASP A O 1
ATOM 4577 N N . GLY A 1 614 ? 21.761 0.698 -29.463 1.00 95.50 614 GLY A N 1
ATOM 4578 C CA . GLY A 1 614 ? 21.670 0.913 -30.904 1.00 95.50 614 GLY A CA 1
ATOM 4579 C C . GLY A 1 614 ? 20.227 0.954 -31.409 1.00 95.50 614 GLY A C 1
ATOM 4580 O O . GLY A 1 614 ? 19.895 1.834 -32.204 1.00 95.50 614 GLY A O 1
ATOM 4581 N N . CYS A 1 615 ? 19.370 0.041 -30.942 1.00 94.25 615 CYS A N 1
ATOM 4582 C CA . CYS A 1 615 ? 17.939 0.058 -31.249 1.00 94.25 615 CYS A CA 1
ATOM 4583 C C . CYS A 1 615 ? 17.262 1.313 -30.685 1.00 94.25 615 CYS A C 1
ATOM 4585 O O . CYS A 1 615 ? 16.485 1.946 -31.399 1.00 94.25 615 CYS A O 1
ATOM 4587 N N . ALA A 1 616 ? 17.615 1.729 -29.464 1.00 93.94 616 ALA A N 1
ATOM 4588 C CA . ALA A 1 616 ? 17.124 2.972 -28.863 1.00 93.94 616 ALA A CA 1
ATOM 4589 C C . ALA A 1 616 ? 17.444 4.192 -29.743 1.00 93.94 616 ALA A C 1
ATOM 4591 O O . ALA A 1 616 ? 16.539 4.912 -30.164 1.00 93.94 616 ALA A O 1
ATOM 4592 N N . ARG A 1 617 ? 18.710 4.353 -30.154 1.00 94.69 617 ARG A N 1
ATOM 4593 C CA . ARG A 1 617 ? 19.149 5.466 -31.019 1.00 94.69 617 ARG A CA 1
ATOM 4594 C C . ARG A 1 617 ? 18.480 5.505 -32.389 1.00 94.69 617 ARG A C 1
ATOM 4596 O O . ARG A 1 617 ? 18.279 6.588 -32.937 1.00 94.69 617 ARG A O 1
ATOM 4603 N N . ARG A 1 618 ? 18.123 4.348 -32.952 1.00 94.00 618 ARG A N 1
ATOM 4604 C CA . ARG A 1 618 ? 17.358 4.273 -34.209 1.00 94.00 618 ARG A CA 1
ATOM 4605 C C . ARG A 1 618 ? 15.852 4.486 -34.011 1.00 94.00 618 ARG A C 1
ATOM 4607 O O . ARG A 1 618 ? 15.141 4.666 -34.993 1.00 94.00 618 ARG A O 1
ATOM 4614 N N . GLY A 1 619 ? 15.369 4.530 -32.767 1.00 90.69 619 GLY A N 1
ATOM 4615 C CA . GLY A 1 619 ? 13.944 4.613 -32.445 1.00 90.69 619 GLY A CA 1
ATOM 4616 C C . GLY A 1 619 ? 13.190 3.315 -32.732 1.00 90.69 619 GLY A C 1
ATOM 4617 O O . GLY A 1 619 ? 12.012 3.363 -33.057 1.00 90.69 619 GLY A O 1
ATOM 4618 N N . GLU A 1 620 ? 13.877 2.174 -32.661 1.00 90.94 620 GLU A N 1
ATOM 4619 C CA . GLU A 1 620 ? 13.332 0.834 -32.929 1.00 90.94 620 GLU A CA 1
ATOM 4620 C C . GLU A 1 620 ? 12.937 0.092 -31.641 1.00 90.94 620 GLU A C 1
ATOM 4622 O O . GLU A 1 620 ? 12.626 -1.096 -31.669 1.00 90.94 620 GLU A O 1
ATOM 4627 N N . ILE A 1 621 ? 13.011 0.756 -30.490 1.00 88.19 621 ILE A N 1
ATOM 4628 C CA . ILE A 1 621 ? 12.618 0.175 -29.205 1.00 88.19 621 ILE A CA 1
ATOM 4629 C C . ILE A 1 621 ? 11.091 0.063 -29.087 1.00 88.19 621 ILE A C 1
ATOM 4631 O O . ILE A 1 621 ? 10.369 0.861 -29.680 1.00 88.19 621 ILE A O 1
ATOM 4635 N N . PRO A 1 622 ? 10.582 -0.877 -28.270 1.00 81.81 622 PRO A N 1
ATOM 4636 C CA . PRO A 1 622 ? 9.144 -1.095 -28.073 1.00 81.81 622 PRO A CA 1
ATOM 4637 C C . PRO A 1 622 ? 8.380 0.055 -27.386 1.00 81.81 622 PRO A C 1
ATOM 4639 O O . PRO A 1 622 ? 7.182 -0.071 -27.107 1.00 81.81 622 PRO A O 1
ATOM 4642 N N . PHE A 1 623 ? 9.060 1.147 -27.040 1.00 86.19 623 PHE A N 1
ATOM 4643 C CA . PHE A 1 623 ? 8.509 2.272 -26.296 1.00 86.19 623 PHE A CA 1
ATOM 4644 C C . PHE A 1 623 ? 8.538 3.529 -27.163 1.00 86.19 623 PHE A C 1
ATOM 4646 O O . PHE A 1 623 ? 9.551 3.836 -27.789 1.00 86.19 623 PHE A O 1
ATOM 4653 N N . GLU A 1 624 ? 7.417 4.243 -27.191 1.00 76.06 624 GLU A N 1
ATOM 4654 C CA . GLU A 1 624 ? 7.333 5.572 -27.795 1.00 76.06 624 GLU A CA 1
ATOM 4655 C C . GLU A 1 624 ? 7.725 6.615 -26.743 1.00 76.06 624 GLU A C 1
ATOM 4657 O O . GLU A 1 624 ? 7.467 6.412 -25.557 1.00 76.06 624 GLU A O 1
ATOM 4662 N N . ASP A 1 625 ? 8.388 7.686 -27.177 1.00 65.69 625 ASP A N 1
ATOM 4663 C CA . ASP A 1 625 ? 9.008 8.682 -26.292 1.00 65.69 625 ASP A CA 1
ATOM 4664 C C . ASP A 1 625 ? 8.040 9.751 -25.771 1.00 65.69 625 ASP A C 1
ATOM 4666 O O . ASP A 1 625 ? 7.195 10.216 -26.576 1.00 65.69 625 ASP A O 1
#

Sequence (625 aa):
MDLLGPASKAGAKRRGPHAYVHALAMTPRGSSGGAGAAGARVAAEAAAAVAARAAGLARHPATGAVVYMALGGFLAYLLLAFVGSRALAPPLEPPVPGMNGPTAAAAAAAAAMHAAAAARAAELLALDAGRPVTCDNSCFKANDGVCDDGRHYPNMTQGLETWVVCDLGTDCADCGPWKGAPHTASWTEPVGPIEFLRRRGIEVRSRTTAYRPKFTFAYTNPAHDVDVSASASATGVVEASISHIFYHVLHGPCSVTGRGLFVDVGANFGWYSLLAGAMGCSVIAFEPVPQFRAFFEYNVARNGLAHKIQIRPAAAVAHPGRGNYTVVVPQRGIWGTAGIDGANIDHLIDNEGEYERVRVSGESLDQVLADRHVDLLKVDVEGFEPDVIQGASSLLSRQLIDNVVMEYSPHVAEKASRWEELSRPPRMLLSLIEGPSAFTIGHIQHRGGEVEIASWSQPLGLYAQVTAANLQHDLLDAKLVSKTGMIWAREPCPAMVNLALLVDGMPERFHPKSFRSVINFNTNVWASRLERFLPHLRGAPVGVIPLGASLREGWFPPPNWTELGSGGRSCAELRATAARERLDDAGRASLLVSHHCRCGEEAPCPEAEAIADGCARRGEIPFED

InterPro domains:
  IPR006342 Methyltransferase FkbM [PF05050] (264-411)
  IPR006342 Methyltransferase FkbM [TIGR01444] (262-408)
  IPR029063 S-adenosyl-L-methionine-dependent methyltransferase superfamily [G3DSA:3.40.50.150] (250-437)
  IPR029063 S-adenosyl-L-methionine-dependent methyltransferase superfamily [SSF53335] (255-430)
  IPR052514 S-adenosyl-L-methionine-dependent methyltransferase [PTHR34203] (223-420)

Solvent-accessible surface area (backbone atoms only — not comparable to full-atom values): 35897 Å² total; per-residue (Å²): 136,90,88,84,90,90,87,81,94,78,93,74,86,83,78,77,83,83,77,90,78,81,86,84,86,82,84,92,80,89,82,90,85,89,89,88,78,74,69,69,62,61,57,53,56,54,53,53,55,54,54,58,58,62,69,70,73,78,82,76,97,85,81,83,76,76,66,63,69,72,59,58,65,63,59,60,66,64,62,74,78,73,82,84,82,89,81,89,86,88,89,89,86,88,85,90,89,87,86,84,78,89,58,74,64,59,59,50,50,55,52,49,50,54,49,48,52,50,46,50,51,48,48,63,58,55,75,67,73,80,68,89,75,69,81,58,78,73,51,97,63,47,69,74,82,67,68,85,47,70,64,89,54,98,76,64,70,84,62,55,75,43,82,56,79,40,65,77,35,68,56,30,70,64,64,55,80,79,86,62,72,80,71,62,94,73,70,81,62,98,55,52,41,44,52,51,37,47,76,71,72,45,58,40,34,32,33,37,34,80,54,87,66,64,47,53,48,44,39,48,52,39,91,44,24,64,44,67,25,30,34,36,69,74,68,38,48,60,61,61,62,59,51,35,52,50,45,63,67,40,40,56,40,8,58,70,67,55,72,22,30,38,36,32,36,51,32,50,49,25,64,68,57,49,54,42,36,58,36,42,13,37,33,45,30,23,32,49,51,68,73,36,36,21,37,20,54,44,28,31,58,76,62,69,33,63,91,32,48,46,74,38,71,24,40,63,23,53,64,54,80,81,60,68,44,41,35,28,34,59,76,39,47,59,54,78,42,38,5,63,79,36,48,44,58,64,85,86,56,79,40,89,61,83,70,47,74,46,75,25,52,45,40,26,49,33,75,75,49,58,84,58,64,28,58,34,36,41,36,45,42,52,56,46,45,49,39,34,57,54,10,26,47,63,33,38,57,68,64,28,55,46,26,38,41,29,56,45,39,59,41,28,29,57,76,62,68,37,41,80,52,43,39,46,54,44,49,44,56,38,54,38,43,49,67,76,42,48,30,45,29,12,42,46,84,80,76,98,59,73,66,83,72,89,47,73,84,54,81,82,65,72,20,36,11,58,46,65,74,21,33,51,39,39,42,52,43,22,57,38,28,46,73,54,33,79,88,58,47,46,63,66,34,70,73,44,56,78,60,50,29,60,60,92,49,85,26,51,62,39,48,47,38,5,50,59,7,43,32,61,54,56,43,35,35,41,33,34,59,46,76,93,53,44,76,32,23,65,33,64,63,44,30,38,29,55,80,90,58,62,52,45,80,28,59,50,47,58,97,87,73,60,67,41,11,36,21,52,37,45,36,66,57,51,51,51,46,33,61,74,70,62,49,51,55,57,57,37,35,15,57,29,50,31,24,39,24,81,77,64,89,89,64,70,38,68,68,59,52,52,49,46,31,47,32,9,55,72,66,43,44,60,64,86,122

pLDDT: mean 72.79, std 25.09, range [21.5, 98.81]